Protein AF-0000000079469561 (afdb_homodimer)

pLDDT: mean 94.19, std 9.82, range [25.98, 98.94]

Solvent-accessible surface area (backbone atoms only — not comparable to full-atom values): 28165 Å² total; per-residue (Å²): 88,76,77,46,61,73,35,24,35,39,26,29,36,17,42,44,42,56,27,32,20,32,47,51,42,44,26,75,55,43,16,33,35,36,31,22,19,72,51,62,68,51,26,54,52,40,31,50,55,38,41,74,70,72,22,56,53,44,69,39,73,28,49,52,61,36,60,67,35,46,47,52,42,49,52,51,44,34,72,74,64,67,52,56,34,34,40,30,39,44,44,63,59,42,37,39,41,54,78,90,68,51,50,68,46,54,51,55,42,42,43,31,31,39,35,45,19,40,52,43,48,51,59,57,46,46,62,57,25,58,70,74,68,78,30,34,35,39,38,39,52,42,23,43,44,32,70,44,42,50,24,31,23,31,64,36,17,17,31,17,18,16,42,43,29,29,29,52,5,50,23,62,64,30,44,88,66,52,28,47,34,17,32,34,27,44,61,54,42,45,48,59,52,58,55,34,24,68,70,36,48,69,93,44,74,33,59,46,89,42,53,47,63,62,66,65,53,28,72,55,25,47,60,29,57,37,51,12,39,41,50,54,53,32,47,40,69,63,46,45,56,42,46,69,44,47,86,52,48,64,61,48,52,51,53,48,50,54,52,53,53,25,38,52,51,29,66,67,29,77,51,54,57,88,65,82,81,69,79,68,81,55,91,70,38,60,61,84,124,88,74,77,47,63,74,35,25,35,39,26,30,36,18,40,43,40,57,29,31,19,32,47,51,43,42,25,76,54,43,16,32,34,38,32,24,18,73,50,62,68,50,26,54,53,40,31,51,55,39,42,74,69,72,20,56,53,43,68,41,74,29,48,51,62,36,61,68,35,45,47,52,40,50,51,51,43,34,73,73,66,66,52,55,34,33,38,30,39,45,44,63,60,41,39,38,41,56,78,90,67,51,51,68,46,53,50,55,42,42,43,31,31,40,34,46,19,40,52,43,47,50,58,57,45,46,62,56,25,58,70,72,68,79,28,34,36,38,36,38,50,44,22,42,44,33,69,45,40,48,27,36,23,30,64,35,17,17,31,18,17,15,42,44,27,32,29,52,4,49,24,61,63,30,45,87,67,52,28,46,34,18,30,34,26,44,63,55,42,45,47,59,50,57,53,32,25,69,70,37,49,67,93,44,73,32,60,48,89,43,53,46,62,62,66,64,53,28,71,56,26,46,60,29,56,38,50,11,39,41,52,52,53,31,48,39,70,64,46,45,56,41,47,70,44,48,85,52,48,64,61,46,51,51,53,50,51,53,52,53,51,25,36,51,52,31,65,66,29,75,50,53,59,89,65,82,82,68,81,70,81,56,90,70,51,51,71,74,126

Secondary structure (DSSP, 8-state):
----TT-EEEEETTTSHHHHHHHHHHHHTT-EEEEEES-HHHHHHHHHHHHHTT--EEEEE--TTSHHHHHHHHHHHHHHHS---EEEE---------TTT--HHHHHHHIIIIIIHHHHHHHHHHHHHHHH-S-EEEEEE--GGGT---TT-HHHHHHHHHHHHHHHHHHHHHGGGTEEEEEEE--SBSSSGGGGGGG--GGGT------SS-HHHHHTSB-HHHHHHHHHHHHHHT-SEEES-GGGHHHHHHHHHHHHHHHHHHHT-GGGTT--------TT-----/----TT-EEEEETTTSHHHHHHHHHHHHTT-EEEEEES-HHHHHHHHHHHHHTT--EEEEE--TTSHHHHHHHHHHHHHHHS---EEEE---------TTT--HHHHHHHIIIIIIHHHHHHHHHHHHHHHH-S-EEEEEE--GGGT---TT-HHHHHHHHHHHHHHHHHHHHHGGGTEEEEEEE--SBSSSGGGGGGG--GGGTS-----SS-HHHHHTSB-HHHHHHHHHHHHHHT-SEEES-GGGHHHHHHHHHHHHHHHHHHHT-GGGTT--------TTTT---

Structure (mmCIF, N/CA/C/O backbone):
data_AF-0000000079469561-model_v1
#
loop_
_entity.id
_entity.type
_entity.pdbx_description
1 polymer 'D-xylose 1-dehydrogenase'
#
loop_
_atom_site.group_PDB
_atom_site.id
_atom_site.type_symbol
_atom_site.label_atom_id
_atom_site.label_alt_id
_atom_site.label_comp_id
_atom_site.label_asym_id
_atom_site.label_entity_id
_atom_site.label_seq_id
_atom_site.pdbx_PDB_ins_code
_atom_site.Cartn_x
_atom_site.Cartn_y
_atom_site.Cartn_z
_atom_site.occupancy
_atom_site.B_iso_or_equiv
_atom_site.auth_seq_id
_atom_site.auth_comp_id
_atom_site.auth_asym_id
_atom_site.auth_atom_id
_atom_site.pdbx_PDB_model_num
ATOM 1 N N . MET A 1 1 ? -5.199 -26.734 -2.17 1 84.12 1 MET A N 1
ATOM 2 C CA . MET A 1 1 ? -5.254 -27.719 -3.242 1 84.12 1 MET A CA 1
ATOM 3 C C . MET A 1 1 ? -4.188 -28.797 -3.045 1 84.12 1 MET A C 1
ATOM 5 O O . MET A 1 1 ? -3.004 -28.547 -3.283 1 84.12 1 MET A O 1
ATOM 9 N N . ARG A 1 2 ? -4.426 -29.906 -2.641 1 82.69 2 ARG A N 1
ATOM 10 C CA . ARG A 1 2 ? -3.477 -30.938 -2.232 1 82.69 2 ARG A CA 1
ATOM 11 C C . ARG A 1 2 ? -2.922 -31.688 -3.441 1 82.69 2 ARG A C 1
ATOM 13 O O . ARG A 1 2 ? -1.714 -31.922 -3.535 1 82.69 2 ARG A O 1
ATOM 20 N N . ASP A 1 3 ? -3.842 -31.906 -4.289 1 91.19 3 ASP A N 1
ATOM 21 C CA . ASP A 1 3 ? -3.396 -32.594 -5.5 1 91.19 3 ASP A CA 1
ATOM 22 C C . ASP A 1 3 ? -3.322 -31.625 -6.68 1 91.19 3 ASP A C 1
ATOM 24 O O . ASP A 1 3 ? -4.34 -31.062 -7.094 1 91.19 3 ASP A O 1
ATOM 28 N N . LEU A 1 4 ? -2.15 -31.5 -7.285 1 95.56 4 LEU A N 1
ATOM 29 C CA . LEU A 1 4 ? -1.9 -30.5 -8.328 1 95.56 4 LEU A CA 1
ATOM 30 C C . LEU A 1 4 ? -1.638 -31.172 -9.672 1 95.56 4 LEU A C 1
ATOM 32 O O . LEU A 1 4 ? -1.485 -30.5 -10.688 1 95.56 4 LEU A O 1
ATOM 36 N N . THR A 1 5 ? -1.601 -32.5 -9.609 1 96.56 5 THR A N 1
ATOM 37 C CA . THR A 1 5 ? -1.289 -33.219 -10.828 1 96.56 5 THR A CA 1
ATOM 38 C C . THR A 1 5 ? -2.311 -32.938 -11.922 1 96.56 5 THR A C 1
ATOM 40 O O . THR A 1 5 ? -3.518 -33.031 -11.695 1 96.56 5 THR A O 1
ATOM 43 N N . GLY A 1 6 ? -1.777 -32.531 -13.047 1 97.38 6 GLY A N 1
ATOM 44 C CA . GLY A 1 6 ? -2.623 -32.25 -14.195 1 97.38 6 GLY A CA 1
ATOM 45 C C . GLY A 1 6 ? -3.244 -30.859 -14.172 1 97.38 6 GLY A C 1
ATOM 46 O O . GLY A 1 6 ? -3.861 -30.438 -15.148 1 97.38 6 GLY A O 1
ATOM 47 N N . LYS A 1 7 ? -3.086 -30.156 -13.094 1 98.25 7 LYS A N 1
ATOM 48 C CA . LYS A 1 7 ? -3.604 -28.797 -12.992 1 98.25 7 LYS A CA 1
ATOM 49 C C . LYS A 1 7 ? -2.67 -27.797 -13.68 1 98.25 7 LYS A C 1
ATOM 51 O O . LYS A 1 7 ? -1.531 -28.141 -14.008 1 98.25 7 LYS A O 1
ATOM 56 N N . THR A 1 8 ? -3.156 -26.625 -13.961 1 98.81 8 THR A N 1
ATOM 57 C CA . THR A 1 8 ? -2.404 -25.656 -14.75 1 98.81 8 THR A CA 1
ATOM 58 C C . THR A 1 8 ? -2.064 -24.438 -13.906 1 98.81 8 THR A C 1
ATOM 60 O O . THR A 1 8 ? -2.934 -23.875 -13.234 1 98.81 8 THR A O 1
ATOM 63 N N . ALA A 1 9 ? -0.775 -24.047 -13.969 1 98.94 9 ALA A N 1
ATOM 64 C CA . ALA A 1 9 ? -0.3 -22.828 -13.336 1 98.94 9 ALA A CA 1
ATOM 65 C C . ALA A 1 9 ? 0.073 -21.766 -14.375 1 98.94 9 ALA A C 1
ATOM 67 O O . ALA A 1 9 ? 0.642 -22.094 -15.422 1 98.94 9 ALA A O 1
ATOM 68 N N . PHE A 1 10 ? -0.313 -20.547 -14.125 1 98.94 10 PHE A N 1
ATOM 69 C CA . PHE A 1 10 ? 0.128 -19.359 -14.852 1 98.94 10 PHE A CA 1
ATOM 70 C C . PHE A 1 10 ? 1.044 -18.5 -13.992 1 98.94 10 PHE A C 1
ATOM 72 O O . PHE A 1 10 ? 0.701 -18.172 -12.859 1 98.94 10 PHE A O 1
ATOM 79 N N . ILE A 1 11 ? 2.221 -18.141 -14.516 1 98.94 11 ILE A N 1
ATOM 80 C CA . ILE A 1 11 ? 3.209 -17.438 -13.711 1 98.94 11 ILE A CA 1
ATOM 81 C C . ILE A 1 11 ? 3.738 -16.234 -14.492 1 98.94 11 ILE A C 1
ATOM 83 O O . ILE A 1 11 ? 4.375 -16.391 -15.531 1 98.94 11 ILE A O 1
ATOM 87 N N . THR A 1 12 ? 3.518 -15.008 -14 1 98.88 12 THR A N 1
ATOM 88 C CA . THR A 1 12 ? 4.148 -13.828 -14.586 1 98.88 12 THR A CA 1
ATOM 89 C C . THR A 1 12 ? 5.578 -13.672 -14.078 1 98.88 12 THR A C 1
ATOM 91 O O . THR A 1 12 ? 5.895 -14.102 -12.961 1 98.88 12 THR A O 1
ATOM 94 N N . GLY A 1 13 ? 6.383 -12.945 -14.891 1 98.19 13 GLY A N 1
ATOM 95 C CA . GLY A 1 13 ? 7.797 -12.938 -14.547 1 98.19 13 GLY A CA 1
ATOM 96 C C . GLY A 1 13 ? 8.398 -14.328 -14.484 1 98.19 13 GLY A C 1
ATOM 97 O O . GLY A 1 13 ? 9.203 -14.625 -13.594 1 98.19 13 GLY A O 1
ATOM 98 N N . GLY A 1 14 ? 7.992 -15.148 -15.359 1 98.31 14 GLY A N 1
ATOM 99 C CA . GLY A 1 14 ? 8.266 -16.578 -15.227 1 98.31 14 GLY A CA 1
ATOM 100 C C . GLY A 1 14 ? 9.594 -16.984 -15.836 1 98.31 14 GLY A C 1
ATOM 101 O O . GLY A 1 14 ? 10.039 -18.109 -15.664 1 98.31 14 GLY A O 1
ATOM 102 N N . ALA A 1 15 ? 10.297 -16.062 -16.516 1 97.19 15 ALA A N 1
ATOM 103 C CA . ALA A 1 15 ? 11.461 -16.438 -17.312 1 97.19 15 ALA A CA 1
ATOM 104 C C . ALA A 1 15 ? 12.719 -16.516 -16.438 1 97.19 15 ALA A C 1
ATOM 106 O O . ALA A 1 15 ? 13.773 -16.969 -16.891 1 97.19 15 ALA A O 1
ATOM 107 N N . SER A 1 16 ? 12.648 -16.031 -15.188 1 94.38 16 SER A N 1
ATOM 108 C CA . SER A 1 16 ? 13.828 -16.031 -14.328 1 94.38 16 SER A CA 1
ATOM 109 C C . SER A 1 16 ? 13.43 -15.938 -12.852 1 94.38 16 SER A C 1
ATOM 111 O O . SER A 1 16 ? 12.242 -15.891 -12.531 1 94.38 16 SER A O 1
ATOM 113 N N . GLY A 1 17 ? 14.391 -16.078 -12.008 1 95.38 17 GLY A N 1
ATOM 114 C CA . GLY A 1 17 ? 14.227 -15.797 -10.594 1 95.38 17 GLY A CA 1
ATOM 115 C C . GLY A 1 17 ? 13.164 -16.641 -9.93 1 95.38 17 GLY A C 1
ATOM 116 O O . GLY A 1 17 ? 13.156 -17.875 -10.078 1 95.38 17 GLY A O 1
ATOM 117 N N . LEU A 1 18 ? 12.328 -15.992 -9.164 1 97.62 18 LEU A N 1
ATOM 118 C CA . LEU A 1 18 ? 11.305 -16.672 -8.375 1 97.62 18 LEU A CA 1
ATOM 119 C C . LEU A 1 18 ? 10.273 -17.328 -9.281 1 97.62 18 LEU A C 1
ATOM 121 O O . LEU A 1 18 ? 9.781 -18.422 -8.977 1 97.62 18 LEU A O 1
ATOM 125 N N . GLY A 1 19 ? 9.922 -16.656 -10.391 1 98.56 19 GLY A N 1
ATOM 126 C CA . GLY A 1 19 ? 8.945 -17.219 -11.305 1 98.56 19 GLY A CA 1
ATOM 127 C C . GLY A 1 19 ? 9.375 -18.547 -11.906 1 98.56 19 GLY A C 1
ATOM 128 O O . GLY A 1 19 ? 8.602 -19.516 -11.906 1 98.56 19 GLY A O 1
ATOM 129 N N . LEU A 1 20 ? 10.586 -18.562 -12.344 1 98.56 20 LEU A N 1
ATOM 130 C CA . LEU A 1 20 ? 11.102 -19.797 -12.93 1 98.56 20 LEU A CA 1
ATOM 131 C C . LEU A 1 20 ? 11.234 -20.875 -11.867 1 98.56 20 LEU A C 1
ATOM 133 O O . LEU A 1 20 ? 10.984 -22.062 -12.141 1 98.56 20 LEU A O 1
ATOM 137 N N . ALA A 1 21 ? 11.641 -20.5 -10.664 1 98.5 21 ALA A N 1
ATOM 138 C CA . ALA A 1 21 ? 11.75 -21.438 -9.555 1 98.5 21 ALA A CA 1
ATOM 139 C C . ALA A 1 21 ? 10.398 -22.062 -9.227 1 98.5 21 ALA A C 1
ATOM 141 O O . ALA A 1 21 ? 10.297 -23.266 -8.969 1 98.5 21 ALA A O 1
ATOM 142 N N . MET A 1 22 ? 9.352 -21.25 -9.219 1 98.81 22 MET A N 1
ATOM 143 C CA . MET A 1 22 ? 8 -21.766 -9.008 1 98.81 22 MET A CA 1
ATOM 144 C C . MET A 1 22 ? 7.598 -22.719 -10.133 1 98.81 22 MET A C 1
ATOM 146 O O . MET A 1 22 ? 7.008 -23.781 -9.875 1 98.81 22 MET A O 1
ATOM 150 N N . ALA A 1 23 ? 7.945 -22.359 -11.352 1 98.81 23 ALA A N 1
ATOM 151 C CA . ALA A 1 23 ? 7.625 -23.203 -12.5 1 98.81 23 ALA A CA 1
ATOM 152 C C . ALA A 1 23 ? 8.25 -24.578 -12.352 1 98.81 23 ALA A C 1
ATOM 154 O O . ALA A 1 23 ? 7.609 -25.594 -12.633 1 98.81 23 ALA A O 1
ATOM 155 N N . HIS A 1 24 ? 9.5 -24.578 -11.914 1 98.56 24 HIS A N 1
ATOM 156 C CA . HIS A 1 24 ? 10.188 -25.844 -11.68 1 98.56 24 HIS A CA 1
ATOM 157 C C . HIS A 1 24 ? 9.453 -26.688 -10.633 1 98.56 24 HIS A C 1
ATOM 159 O O . HIS A 1 24 ? 9.156 -27.859 -10.867 1 98.56 24 HIS A O 1
ATOM 165 N N . ALA A 1 25 ? 9.148 -26.109 -9.484 1 98.62 25 ALA A N 1
ATOM 166 C CA . ALA A 1 25 ? 8.5 -26.812 -8.383 1 98.62 25 ALA A CA 1
ATOM 167 C C . ALA A 1 25 ? 7.125 -27.328 -8.797 1 98.62 25 ALA A C 1
ATOM 169 O O . ALA A 1 25 ? 6.77 -28.469 -8.508 1 98.62 25 ALA A O 1
ATOM 170 N N . PHE A 1 26 ? 6.348 -26.469 -9.523 1 98.75 26 PHE A N 1
ATOM 171 C CA . PHE A 1 26 ? 5.004 -26.844 -9.961 1 98.75 26 PHE A CA 1
ATOM 172 C C . PHE A 1 26 ? 5.062 -27.953 -11.008 1 98.75 26 PHE A C 1
ATOM 174 O O . PHE A 1 26 ? 4.285 -28.906 -10.945 1 98.75 26 PHE A O 1
ATOM 181 N N . GLY A 1 27 ? 5.973 -27.812 -11.969 1 98.56 27 GLY A N 1
ATOM 182 C CA . GLY A 1 27 ? 6.145 -28.828 -12.992 1 98.56 27 GLY A CA 1
ATOM 183 C C . GLY A 1 27 ? 6.52 -30.188 -12.422 1 98.56 27 GLY A C 1
ATOM 184 O O . GLY A 1 27 ? 5.988 -31.219 -12.852 1 98.56 27 GLY A O 1
ATOM 185 N N . GLU A 1 28 ? 7.441 -30.172 -11.484 1 97.62 28 GLU A N 1
ATOM 186 C CA . GLU A 1 28 ? 7.871 -31.406 -10.836 1 97.62 28 GLU A CA 1
ATOM 187 C C . GLU A 1 28 ? 6.719 -32.062 -10.086 1 97.62 28 GLU A C 1
ATOM 189 O O . GLU A 1 28 ? 6.695 -33.281 -9.914 1 97.62 28 GLU A O 1
ATOM 194 N N . ALA A 1 29 ? 5.766 -31.281 -9.688 1 97.75 29 ALA A N 1
ATOM 195 C CA . ALA A 1 29 ? 4.582 -31.797 -8.992 1 97.75 29 ALA A CA 1
ATOM 196 C C . ALA A 1 29 ? 3.523 -32.25 -9.984 1 97.75 29 ALA A C 1
ATOM 198 O O . ALA A 1 29 ? 2.443 -32.719 -9.586 1 97.75 29 ALA A O 1
ATOM 199 N N . GLY A 1 30 ? 3.805 -32.125 -11.297 1 98.25 30 GLY A N 1
ATOM 200 C CA . GLY A 1 30 ? 2.938 -32.688 -12.312 1 98.25 30 GLY A CA 1
ATOM 201 C C . GLY A 1 30 ? 2.01 -31.688 -12.953 1 98.25 30 GLY A C 1
ATOM 202 O O . GLY A 1 30 ? 1.088 -32.062 -13.68 1 98.25 30 GLY A O 1
ATOM 203 N N . MET A 1 31 ? 2.199 -30.406 -12.711 1 98.69 31 MET A N 1
ATOM 204 C CA . MET A 1 31 ? 1.338 -29.375 -13.273 1 98.69 31 MET A CA 1
ATOM 205 C C . MET A 1 31 ? 1.774 -29.016 -14.695 1 98.69 31 MET A C 1
ATOM 207 O O . MET A 1 31 ? 2.943 -29.188 -15.047 1 98.69 31 MET A O 1
ATOM 211 N N . ASN A 1 32 ? 0.823 -28.5 -15.5 1 98.75 32 ASN A N 1
ATOM 212 C CA . ASN A 1 32 ? 1.155 -27.672 -16.656 1 98.75 32 ASN A CA 1
ATOM 213 C C . ASN A 1 32 ? 1.538 -26.25 -16.25 1 98.75 32 ASN A C 1
ATOM 215 O O . ASN A 1 32 ? 0.972 -25.703 -15.312 1 98.75 32 ASN A O 1
ATOM 219 N N . VAL A 1 33 ? 2.496 -25.75 -17.016 1 98.88 33 VAL A N 1
ATOM 220 C CA . VAL A 1 33 ? 2.967 -24.438 -16.578 1 98.88 33 VAL A CA 1
ATOM 221 C C . VAL A 1 33 ? 2.977 -23.469 -17.781 1 98.88 33 VAL A C 1
ATOM 223 O O . VAL A 1 33 ? 3.602 -23.766 -18.797 1 98.88 33 VAL A O 1
ATOM 226 N N . MET A 1 34 ? 2.289 -22.375 -17.734 1 98.94 34 MET A N 1
ATOM 227 C CA . MET A 1 34 ? 2.408 -21.25 -18.656 1 98.94 34 MET A CA 1
ATOM 228 C C . MET A 1 34 ? 3.279 -20.141 -18.062 1 98.94 34 MET A C 1
ATOM 230 O O . MET A 1 34 ? 2.959 -19.594 -17 1 98.94 34 MET A O 1
ATOM 234 N N . LEU A 1 35 ? 4.383 -19.859 -18.703 1 98.94 35 LEU A N 1
ATOM 235 C CA . LEU A 1 35 ? 5.254 -18.766 -18.297 1 98.94 35 LEU A CA 1
ATOM 236 C C . LEU A 1 35 ? 4.934 -17.484 -19.078 1 98.94 35 LEU A C 1
ATOM 238 O O . LEU A 1 35 ? 4.848 -17.516 -20.312 1 98.94 35 LEU A O 1
ATOM 242 N N . ALA A 1 36 ? 4.691 -16.422 -18.406 1 98.94 36 ALA A N 1
ATOM 243 C CA . ALA A 1 36 ? 4.527 -15.109 -19 1 98.94 36 ALA A CA 1
ATOM 244 C C . ALA A 1 36 ? 5.676 -14.18 -18.609 1 98.94 36 ALA A C 1
ATOM 246 O O . ALA A 1 36 ? 6.035 -14.086 -17.438 1 98.94 36 ALA A O 1
ATOM 247 N N . ASP A 1 37 ? 6.246 -13.516 -19.547 1 98.62 37 ASP A N 1
ATOM 248 C CA . ASP A 1 37 ? 7.363 -12.609 -19.297 1 98.62 37 ASP A CA 1
ATOM 249 C C . ASP A 1 37 ? 7.465 -11.547 -20.391 1 98.62 37 ASP A C 1
ATOM 251 O O . ASP A 1 37 ? 6.988 -11.742 -21.516 1 98.62 37 ASP A O 1
ATOM 255 N N . ILE A 1 38 ? 8.078 -10.477 -20.031 1 97.62 38 ILE A N 1
ATOM 256 C CA . ILE A 1 38 ? 8.203 -9.375 -20.984 1 97.62 38 ILE A CA 1
ATOM 257 C C . ILE A 1 38 ? 9.398 -9.617 -21.891 1 97.62 38 ILE A C 1
ATOM 259 O O . ILE A 1 38 ? 9.477 -9.055 -22.984 1 97.62 38 ILE A O 1
ATOM 263 N N . GLU A 1 39 ? 10.32 -10.453 -21.453 1 96.94 39 GLU A N 1
ATOM 264 C CA . GLU A 1 39 ? 11.531 -10.727 -22.234 1 96.94 39 GLU A CA 1
ATOM 265 C C . GLU A 1 39 ? 11.391 -12.008 -23.047 1 96.94 39 GLU A C 1
ATOM 267 O O . GLU A 1 39 ? 11.281 -13.094 -22.469 1 96.94 39 GLU A O 1
ATOM 272 N N . GLU A 1 40 ? 11.578 -11.898 -24.297 1 97.56 40 GLU A N 1
ATOM 273 C CA . GLU A 1 40 ? 11.32 -13.023 -25.188 1 97.56 40 GLU A CA 1
ATOM 274 C C . GLU A 1 40 ? 12.422 -14.078 -25.094 1 97.56 40 GLU A C 1
ATOM 276 O O . GLU A 1 40 ? 12.133 -15.258 -24.891 1 97.56 40 GLU A O 1
ATOM 281 N N . ALA A 1 41 ? 13.656 -13.695 -25.203 1 98 41 ALA A N 1
ATOM 282 C CA . ALA A 1 41 ? 14.75 -14.656 -25.266 1 98 41 ALA A CA 1
ATOM 283 C C . ALA A 1 41 ? 14.852 -15.461 -23.969 1 98 41 ALA A C 1
ATOM 285 O O . ALA A 1 41 ? 14.898 -16.688 -24 1 98 41 ALA A O 1
ATOM 286 N N . PRO A 1 42 ? 14.828 -14.797 -22.812 1 98 42 PRO A N 1
ATOM 287 C CA . PRO A 1 42 ? 14.812 -15.562 -21.562 1 98 42 PRO A CA 1
ATOM 288 C C . PRO A 1 42 ? 13.594 -16.469 -21.438 1 98 42 PRO A C 1
ATOM 290 O O . PRO A 1 42 ? 13.695 -17.578 -20.891 1 98 42 PRO A O 1
ATOM 293 N N . LEU A 1 43 ? 12.484 -16.047 -21.938 1 98.69 43 LEU A N 1
ATOM 294 C CA . LEU A 1 43 ? 11.25 -16.828 -21.875 1 98.69 43 LEU A CA 1
ATOM 295 C C . LEU A 1 43 ? 11.383 -18.125 -22.672 1 98.69 43 LEU A C 1
ATOM 297 O O . LEU A 1 43 ? 11.039 -19.203 -22.188 1 98.69 43 LEU A O 1
ATOM 301 N N . LEU A 1 44 ? 11.859 -18 -23.859 1 98.5 44 LEU A N 1
ATOM 302 C CA . LEU A 1 44 ? 12.055 -19.172 -24.703 1 98.5 44 LEU A CA 1
ATOM 303 C C . LEU A 1 44 ? 13.047 -20.141 -24.078 1 98.5 44 LEU A C 1
ATOM 305 O O . LEU A 1 44 ? 12.836 -21.359 -24.109 1 98.5 44 LEU A O 1
ATOM 309 N N . ALA A 1 45 ? 14.094 -19.594 -23.516 1 98.69 45 ALA A N 1
ATOM 310 C CA . ALA A 1 45 ? 15.094 -20.422 -22.859 1 98.69 45 ALA A CA 1
ATOM 311 C C . ALA A 1 45 ? 14.492 -21.156 -21.656 1 98.69 45 ALA A C 1
ATOM 313 O O . ALA A 1 45 ? 14.797 -22.328 -21.422 1 98.69 45 ALA A O 1
ATOM 314 N N . ALA A 1 46 ? 13.688 -20.484 -20.875 1 98.69 46 ALA A N 1
ATOM 315 C CA . ALA A 1 46 ? 13.047 -21.062 -19.703 1 98.69 46 ALA A CA 1
ATOM 316 C C . ALA A 1 46 ? 12.102 -22.203 -20.109 1 98.69 46 ALA A C 1
ATOM 318 O O . ALA A 1 46 ? 12.102 -23.266 -19.484 1 98.69 46 ALA A O 1
ATOM 319 N N . VAL A 1 47 ? 11.312 -22 -21.141 1 98.81 47 VAL A N 1
ATOM 320 C CA . VAL A 1 47 ? 10.383 -23.016 -21.609 1 98.81 47 VAL A CA 1
ATOM 321 C C . VAL A 1 47 ? 11.156 -24.266 -22.047 1 98.81 47 VAL A C 1
ATOM 323 O O . VAL A 1 47 ? 10.797 -25.391 -21.703 1 98.81 47 VAL A O 1
ATOM 326 N N . LYS A 1 48 ? 12.188 -24.031 -22.797 1 98.56 48 LYS A N 1
ATOM 327 C CA . LYS A 1 48 ? 13.008 -25.141 -23.266 1 98.56 48 LYS A CA 1
ATOM 328 C C . LYS A 1 48 ? 13.586 -25.938 -22.094 1 98.56 48 LYS A C 1
ATOM 330 O O . LYS A 1 48 ? 13.586 -27.172 -22.109 1 98.56 48 LYS A O 1
ATOM 335 N N . GLU A 1 49 ? 14.062 -25.203 -21.141 1 98.19 49 GLU A N 1
ATOM 336 C CA . GLU A 1 49 ? 14.625 -25.844 -19.953 1 98.19 49 GLU A CA 1
ATOM 337 C C . GLU A 1 49 ? 13.586 -26.719 -19.266 1 98.19 49 GLU A C 1
ATOM 339 O O . GLU A 1 49 ? 13.891 -27.844 -18.859 1 98.19 49 GLU A O 1
ATOM 344 N N . LEU A 1 50 ? 12.406 -26.25 -19.094 1 98.56 50 LEU A N 1
ATOM 345 C CA . LEU A 1 50 ? 11.336 -27 -18.438 1 98.56 50 LEU A CA 1
ATOM 346 C C . LEU A 1 50 ? 10.945 -28.219 -19.281 1 98.56 50 LEU A C 1
ATOM 348 O O . LEU A 1 50 ? 10.742 -29.312 -18.734 1 98.56 50 LEU A O 1
ATOM 352 N N . GLU A 1 51 ? 10.875 -28.047 -20.562 1 98.19 51 GLU A N 1
ATOM 353 C CA . GLU A 1 51 ? 10.523 -29.141 -21.453 1 98.19 51 GLU A CA 1
ATOM 354 C C . GLU A 1 51 ? 11.562 -30.266 -21.391 1 98.19 51 GLU A C 1
ATOM 356 O O . GLU A 1 51 ? 11.219 -31.438 -21.469 1 98.19 51 GLU A O 1
ATOM 361 N N . GLU A 1 52 ? 12.758 -29.844 -21.281 1 97.88 52 GLU A N 1
ATOM 362 C CA . GLU A 1 52 ? 13.836 -30.828 -21.172 1 97.88 52 GLU A CA 1
ATOM 363 C C . GLU A 1 52 ? 13.703 -31.656 -19.906 1 97.88 52 GLU A C 1
ATOM 365 O O . GLU A 1 52 ? 14.203 -32.781 -19.828 1 97.88 52 GLU A O 1
ATOM 370 N N . ARG A 1 53 ? 13.008 -31.188 -18.953 1 97 53 ARG A N 1
ATOM 371 C CA . ARG A 1 53 ? 12.75 -31.906 -17.703 1 97 53 ARG A CA 1
ATOM 372 C C . ARG A 1 53 ? 11.406 -32.625 -17.766 1 97 53 ARG A C 1
ATOM 374 O O . ARG A 1 53 ? 10.891 -33.062 -16.734 1 97 53 ARG A O 1
ATOM 381 N N . GLN A 1 54 ? 10.82 -32.625 -18.922 1 97.56 54 GLN A N 1
ATOM 382 C CA . GLN A 1 54 ? 9.57 -33.312 -19.219 1 97.56 54 GLN A CA 1
ATOM 383 C C . GLN A 1 54 ? 8.391 -32.656 -18.531 1 97.56 54 GLN A C 1
ATOM 385 O O . GLN A 1 54 ? 7.438 -33.312 -18.125 1 97.56 54 GLN A O 1
ATOM 390 N N . ILE A 1 55 ? 8.484 -31.406 -18.25 1 98.12 55 ILE A N 1
ATOM 391 C CA . ILE A 1 55 ? 7.379 -30.594 -17.75 1 98.12 55 ILE A CA 1
ATOM 392 C C . ILE A 1 55 ? 6.594 -30.016 -18.938 1 98.12 55 ILE A C 1
ATOM 394 O O . ILE A 1 55 ? 7.184 -29.547 -19.906 1 98.12 55 ILE A O 1
ATOM 398 N N . ARG A 1 56 ? 5.324 -30.141 -18.906 1 98.44 56 ARG A N 1
ATOM 399 C CA . ARG A 1 56 ? 4.477 -29.516 -19.906 1 98.44 56 ARG A CA 1
ATOM 400 C C . ARG A 1 56 ? 4.426 -28 -19.719 1 98.44 56 ARG A C 1
ATOM 402 O O . ARG A 1 56 ? 3.625 -27.5 -18.938 1 98.44 56 ARG A O 1
ATOM 409 N N . ALA A 1 57 ? 5.211 -27.312 -20.484 1 98.75 57 ALA A N 1
ATOM 410 C CA . ALA A 1 57 ? 5.367 -25.859 -20.312 1 98.75 57 ALA A CA 1
ATOM 411 C C . ALA A 1 57 ? 5.152 -25.125 -21.641 1 98.75 57 ALA A C 1
ATOM 413 O O . ALA A 1 57 ? 5.371 -25.688 -22.719 1 98.75 57 ALA A O 1
ATOM 414 N N . SER A 1 58 ? 4.668 -23.938 -21.609 1 98.88 58 SER A N 1
ATOM 415 C CA . SER A 1 58 ? 4.559 -23 -22.719 1 98.88 58 SER A CA 1
ATOM 416 C C . SER A 1 58 ? 4.848 -21.578 -22.266 1 98.88 58 SER A C 1
ATOM 418 O O . SER A 1 58 ? 4.957 -21.312 -21.062 1 98.88 58 SER A O 1
ATOM 420 N N . GLY A 1 59 ? 5.141 -20.719 -23.25 1 98.81 59 GLY A N 1
ATOM 421 C CA . GLY A 1 59 ? 5.461 -19.344 -22.953 1 98.81 59 GLY A CA 1
ATOM 422 C C . GLY A 1 59 ? 4.574 -18.344 -23.688 1 98.81 59 GLY A C 1
ATOM 423 O O . GLY A 1 59 ? 4.094 -18.641 -24.797 1 98.81 59 GLY A O 1
ATOM 424 N N . VAL A 1 60 ? 4.363 -17.203 -23.078 1 98.88 60 VAL A N 1
ATOM 425 C CA . VAL A 1 60 ? 3.633 -16.109 -23.719 1 98.88 60 VAL A CA 1
ATOM 426 C C . VAL A 1 60 ? 4.254 -14.766 -23.328 1 98.88 60 VAL A C 1
ATOM 428 O O . VAL A 1 60 ? 4.594 -14.547 -22.172 1 98.88 60 VAL A O 1
ATOM 431 N N . LEU A 1 61 ? 4.508 -13.938 -24.328 1 98.56 61 LEU A N 1
ATOM 432 C CA . LEU A 1 61 ? 4.984 -12.594 -24.047 1 98.56 61 LEU A CA 1
ATOM 433 C C . LEU A 1 61 ? 3.893 -11.758 -23.391 1 98.56 61 LEU A C 1
ATOM 435 O O . LEU A 1 61 ? 2.75 -11.734 -23.859 1 98.56 61 LEU A O 1
ATOM 439 N N . CYS A 1 62 ? 4.285 -11.102 -22.281 1 98.69 62 CYS A N 1
ATOM 440 C CA . CYS A 1 62 ? 3.271 -10.352 -21.547 1 98.69 62 CYS A CA 1
ATOM 441 C C . CYS A 1 62 ? 3.898 -9.211 -20.75 1 98.69 62 CYS A C 1
ATOM 443 O O . CYS A 1 62 ? 4.766 -9.445 -19.906 1 98.69 62 CYS A O 1
ATOM 445 N N . ASP A 1 63 ? 3.533 -8.008 -21.062 1 98.56 63 ASP A N 1
ATOM 446 C CA . ASP A 1 63 ? 3.76 -6.855 -20.203 1 98.56 63 ASP A CA 1
ATOM 447 C C . ASP A 1 63 ? 2.619 -6.684 -19.203 1 98.56 63 ASP A C 1
ATOM 449 O O . ASP A 1 63 ? 1.526 -6.246 -19.562 1 98.56 63 ASP A O 1
ATOM 453 N N . VAL A 1 64 ? 2.92 -6.957 -17.938 1 98.62 64 VAL A N 1
ATOM 454 C CA . VAL A 1 64 ? 1.845 -7.023 -16.938 1 98.62 64 VAL A CA 1
ATOM 455 C C . VAL A 1 64 ? 1.31 -5.621 -16.672 1 98.62 64 VAL A C 1
ATOM 457 O O . VAL A 1 64 ? 0.254 -5.461 -16.047 1 98.62 64 VAL A O 1
ATOM 460 N N . ALA A 1 65 ? 2.074 -4.559 -17.094 1 97.88 65 ALA A N 1
ATOM 461 C CA . ALA A 1 65 ? 1.622 -3.182 -16.922 1 97.88 65 ALA A CA 1
ATOM 462 C C . ALA A 1 65 ? 0.524 -2.836 -17.938 1 97.88 65 ALA A C 1
ATOM 464 O O . ALA A 1 65 ? -0.061 -1.752 -17.875 1 97.88 65 ALA A O 1
ATOM 465 N N . VAL A 1 66 ? 0.257 -3.707 -18.844 1 98 66 VAL A N 1
ATOM 466 C CA . VAL A 1 66 ? -0.737 -3.498 -19.891 1 98 66 VAL A CA 1
ATOM 467 C C . VAL A 1 66 ? -1.868 -4.512 -19.75 1 98 66 VAL A C 1
ATOM 469 O O . VAL A 1 66 ? -1.68 -5.703 -20 1 98 66 VAL A O 1
ATOM 472 N N . ARG A 1 67 ? -3.059 -4.062 -19.438 1 97.25 67 ARG A N 1
ATOM 473 C CA . ARG A 1 67 ? -4.199 -4.926 -19.141 1 97.25 67 ARG A CA 1
ATOM 474 C C . ARG A 1 67 ? -4.477 -5.883 -20.297 1 97.25 67 ARG A C 1
ATOM 476 O O . ARG A 1 67 ? -4.66 -7.082 -20.078 1 97.25 67 ARG A O 1
ATOM 483 N N . ASN A 1 68 ? -4.5 -5.328 -21.5 1 98.31 68 ASN A N 1
ATOM 484 C CA . ASN A 1 68 ? -4.809 -6.141 -22.672 1 98.31 68 ASN A CA 1
ATOM 485 C C . ASN A 1 68 ? -3.779 -7.25 -22.875 1 98.31 68 ASN A C 1
ATOM 487 O O . ASN A 1 68 ? -4.113 -8.328 -23.359 1 98.31 68 ASN A O 1
ATOM 491 N N . ALA A 1 69 ? -2.564 -7.008 -22.5 1 98.69 69 ALA A N 1
ATOM 492 C CA . ALA A 1 69 ? -1.527 -8.031 -22.594 1 98.69 69 ALA A CA 1
ATOM 493 C C . ALA A 1 69 ? -1.798 -9.188 -21.641 1 98.69 69 ALA A C 1
ATOM 495 O O . ALA A 1 69 ? -1.587 -10.352 -21.984 1 98.69 69 ALA A O 1
ATOM 496 N N . VAL A 1 70 ? -2.301 -8.883 -20.453 1 98.75 70 VAL A N 1
ATOM 497 C CA . VAL A 1 70 ? -2.623 -9.906 -19.469 1 98.75 70 VAL A CA 1
ATOM 498 C C . VAL A 1 70 ? -3.822 -10.727 -19.953 1 98.75 70 VAL A C 1
ATOM 500 O O . VAL A 1 70 ? -3.834 -11.953 -19.828 1 98.75 70 VAL A O 1
ATOM 503 N N . GLU A 1 71 ? -4.773 -10.047 -20.5 1 98.75 71 GLU A N 1
ATOM 504 C CA . GLU A 1 71 ? -5.938 -10.727 -21.047 1 98.75 71 GLU A CA 1
ATOM 505 C C . GLU A 1 71 ? -5.539 -11.672 -22.188 1 98.75 71 GLU A C 1
ATOM 507 O O . GLU A 1 71 ? -6.047 -12.797 -22.266 1 98.75 71 GLU A O 1
ATOM 512 N N . ALA A 1 72 ? -4.668 -11.211 -23.062 1 98.81 72 ALA A N 1
ATOM 513 C CA . ALA A 1 72 ? -4.184 -12.039 -24.156 1 98.81 72 ALA A CA 1
ATOM 514 C C . ALA A 1 72 ? -3.412 -13.25 -23.641 1 98.81 72 ALA A C 1
ATOM 516 O O . ALA A 1 72 ? -3.516 -14.344 -24.188 1 98.81 72 ALA A O 1
ATOM 517 N N . ALA A 1 73 ? -2.631 -13.047 -22.594 1 98.94 73 ALA A N 1
ATOM 518 C CA . ALA A 1 73 ? -1.889 -14.141 -21.984 1 98.94 73 ALA A CA 1
ATOM 519 C C . ALA A 1 73 ? -2.836 -15.18 -21.391 1 98.94 73 ALA A C 1
ATOM 521 O O . ALA A 1 73 ? -2.582 -16.391 -21.484 1 98.94 73 ALA A O 1
ATOM 522 N N . ALA A 1 74 ? -3.902 -14.719 -20.781 1 98.88 74 ALA A N 1
ATOM 523 C CA . ALA A 1 74 ? -4.914 -15.617 -20.234 1 98.88 74 ALA A CA 1
ATOM 524 C C . ALA A 1 74 ? -5.578 -16.438 -21.344 1 98.88 74 ALA A C 1
ATOM 526 O O . ALA A 1 74 ? -5.766 -17.656 -21.188 1 98.88 74 ALA A O 1
ATOM 527 N N . ALA A 1 75 ? -5.91 -15.75 -22.406 1 98.81 75 ALA A N 1
ATOM 528 C CA . ALA A 1 75 ? -6.523 -16.438 -23.547 1 98.81 75 ALA A CA 1
ATOM 529 C C . ALA A 1 75 ? -5.605 -17.531 -24.078 1 98.81 75 ALA A C 1
ATOM 531 O O . ALA A 1 75 ? -6.055 -18.641 -24.375 1 98.81 75 ALA A O 1
ATOM 532 N N . LYS A 1 76 ? -4.352 -17.203 -24.203 1 98.88 76 LYS A N 1
ATOM 533 C CA . LYS A 1 76 ? -3.375 -18.188 -24.688 1 98.88 76 LYS A CA 1
ATOM 534 C C . LYS A 1 76 ? -3.262 -19.375 -23.734 1 98.88 76 LYS A C 1
ATOM 536 O O . LYS A 1 76 ? -3.092 -20.516 -24.172 1 98.88 76 LYS A O 1
ATOM 541 N N . THR A 1 77 ? -3.301 -19.109 -22.453 1 98.88 77 THR A N 1
ATOM 542 C CA . THR A 1 77 ? -3.234 -20.156 -21.438 1 98.88 77 THR A CA 1
ATOM 543 C C . THR A 1 77 ? -4.402 -21.141 -21.594 1 98.88 77 THR A C 1
ATOM 545 O O . THR A 1 77 ? -4.211 -22.344 -21.562 1 98.88 77 THR A O 1
ATOM 548 N N . ILE A 1 78 ? -5.574 -20.609 -21.797 1 98.81 78 ILE A N 1
ATOM 549 C CA . ILE A 1 78 ? -6.77 -21.438 -21.953 1 98.81 78 ILE A CA 1
ATOM 550 C C . ILE A 1 78 ? -6.711 -22.203 -23.266 1 98.81 78 ILE A C 1
ATOM 552 O O . ILE A 1 78 ? -7.066 -23.391 -23.312 1 98.81 78 ILE A O 1
ATOM 556 N N . GLU A 1 79 ? -6.305 -21.516 -24.281 1 98.75 79 GLU A N 1
ATOM 557 C CA . GLU A 1 79 ? -6.156 -22.188 -25.562 1 98.75 79 GLU A CA 1
ATOM 558 C C . GLU A 1 79 ? -5.207 -23.375 -25.469 1 98.75 79 GLU A C 1
ATOM 560 O O . GLU A 1 79 ? -5.445 -24.422 -26.062 1 98.75 79 GLU A O 1
ATOM 565 N N . THR A 1 80 ? -4.172 -23.25 -24.719 1 98.81 80 THR A N 1
ATOM 566 C CA . THR A 1 80 ? -3.092 -24.234 -24.656 1 98.81 80 THR A CA 1
ATOM 567 C C . THR A 1 80 ? -3.441 -25.375 -23.703 1 98.81 80 THR A C 1
ATOM 569 O O . THR A 1 80 ? -3.189 -26.547 -24 1 98.81 80 THR A O 1
ATOM 572 N N . PHE A 1 81 ? -4.027 -25.031 -22.516 1 98.62 81 PHE A N 1
ATOM 573 C CA . PHE A 1 81 ? -4.121 -26.031 -21.469 1 98.62 81 PHE A CA 1
ATOM 574 C C . PHE A 1 81 ? -5.574 -26.281 -21.078 1 98.62 81 PHE A C 1
ATOM 576 O O . PHE A 1 81 ? -5.867 -27.188 -20.297 1 98.62 81 PHE A O 1
ATOM 583 N N . GLY A 1 82 ? -6.531 -25.406 -21.484 1 98.5 82 GLY A N 1
ATOM 584 C CA . GLY A 1 82 ? -7.957 -25.594 -21.25 1 98.5 82 GLY A CA 1
ATOM 585 C C . GLY A 1 82 ? -8.453 -24.922 -19.984 1 98.5 82 GLY A C 1
ATOM 586 O O . GLY A 1 82 ? -9.492 -24.25 -20.016 1 98.5 82 GLY A O 1
ATOM 587 N N . LYS A 1 83 ? -7.715 -25.109 -18.906 1 98.38 83 LYS A N 1
ATOM 588 C CA . LYS A 1 83 ? -8.062 -24.547 -17.609 1 98.38 83 LYS A CA 1
ATOM 589 C C . LYS A 1 83 ? -6.852 -23.906 -16.938 1 98.38 83 LYS A C 1
ATOM 591 O O . LYS A 1 83 ? -5.719 -24.094 -17.375 1 98.38 83 LYS A O 1
ATOM 596 N N . VAL A 1 84 ? -7.156 -23.109 -15.961 1 98.75 84 VAL A N 1
ATOM 597 C CA . VAL A 1 84 ? -6.113 -22.562 -15.086 1 98.75 84 VAL A CA 1
ATOM 598 C C . VAL A 1 84 ? -6.547 -22.688 -13.633 1 98.75 84 VAL A C 1
ATOM 600 O O . VAL A 1 84 ? -7.715 -22.453 -13.305 1 98.75 84 VAL A O 1
ATOM 603 N N . HIS A 1 85 ? -5.609 -23.109 -12.758 1 98.75 85 HIS A N 1
ATOM 604 C CA . HIS A 1 85 ? -5.949 -23.422 -11.375 1 98.75 85 HIS A CA 1
ATOM 605 C C . HIS A 1 85 ? -5.137 -22.578 -10.398 1 98.75 85 HIS A C 1
ATOM 607 O O . HIS A 1 85 ? -5.605 -22.266 -9.305 1 98.75 85 HIS A O 1
ATOM 613 N N . VAL A 1 86 ? -3.881 -22.297 -10.727 1 98.88 86 VAL A N 1
ATOM 614 C CA . VAL A 1 86 ? -2.977 -21.484 -9.906 1 98.88 86 VAL A CA 1
ATOM 615 C C . VAL A 1 86 ? -2.463 -20.297 -10.719 1 98.88 86 VAL A C 1
ATOM 617 O O . VAL A 1 86 ? -1.982 -20.469 -11.844 1 98.88 86 VAL A O 1
ATOM 620 N N . VAL A 1 87 ? -2.65 -19.141 -10.242 1 98.94 87 VAL A N 1
ATOM 621 C CA . VAL A 1 87 ? -2.146 -17.922 -10.891 1 98.94 87 VAL A CA 1
ATOM 622 C C . VAL A 1 87 ? -1.146 -17.234 -9.977 1 98.94 87 VAL A C 1
ATOM 624 O O . VAL A 1 87 ? -1.49 -16.828 -8.859 1 98.94 87 VAL A O 1
ATOM 627 N N . CYS A 1 88 ? 0.082 -17.188 -10.422 1 98.94 88 CYS A N 1
ATOM 628 C CA . CYS A 1 88 ? 1.121 -16.469 -9.688 1 98.94 88 CYS A CA 1
ATOM 629 C C . CYS A 1 88 ? 1.387 -15.102 -10.312 1 98.94 88 CYS A C 1
ATOM 631 O O . CYS A 1 88 ? 2.096 -15 -11.312 1 98.94 88 CYS A O 1
ATOM 633 N N . ASN A 1 89 ? 0.807 -14.102 -9.727 1 98.94 89 ASN A N 1
ATOM 634 C CA . ASN A 1 89 ? 1.202 -12.734 -10.062 1 98.94 89 ASN A CA 1
ATOM 635 C C . ASN A 1 89 ? 2.539 -12.367 -9.43 1 98.94 89 ASN A C 1
ATOM 637 O O . ASN A 1 89 ? 2.576 -11.828 -8.32 1 98.94 89 ASN A O 1
ATOM 641 N N . ASN A 1 90 ? 3.607 -12.609 -10.18 1 98.75 90 ASN A N 1
ATOM 642 C CA . ASN A 1 90 ? 4.949 -12.602 -9.602 1 98.75 90 ASN A CA 1
ATOM 643 C C . ASN A 1 90 ? 5.812 -11.5 -10.203 1 98.75 90 ASN A C 1
ATOM 645 O O . ASN A 1 90 ? 6.758 -11.031 -9.57 1 98.75 90 ASN A O 1
ATOM 649 N N . ALA A 1 91 ? 5.508 -11.078 -11.469 1 98.25 91 ALA A N 1
ATOM 650 C CA . ALA A 1 91 ? 6.305 -10.031 -12.094 1 98.25 91 ALA A CA 1
ATOM 651 C C . ALA A 1 91 ? 6.41 -8.805 -11.188 1 98.25 91 ALA A C 1
ATOM 653 O O . ALA A 1 91 ? 5.426 -8.406 -10.562 1 98.25 91 ALA A O 1
ATOM 654 N N . GLY A 1 92 ? 7.574 -8.289 -11.023 1 96.44 92 GLY A N 1
ATOM 655 C CA . GLY A 1 92 ? 7.809 -7.125 -10.18 1 96.44 92 GLY A CA 1
ATOM 656 C C . GLY A 1 92 ? 9.117 -6.418 -10.492 1 96.44 92 GLY A C 1
ATOM 657 O O . GLY A 1 92 ? 10.008 -6.996 -11.117 1 96.44 92 GLY A O 1
ATOM 658 N N . VAL A 1 93 ? 9.18 -5.195 -10.078 1 95.62 93 VAL A N 1
ATOM 659 C CA . VAL A 1 93 ? 10.359 -4.375 -10.305 1 95.62 93 VAL A CA 1
ATOM 660 C C . VAL A 1 93 ? 10.719 -3.615 -9.023 1 95.62 93 VAL A C 1
ATOM 662 O O . VAL A 1 93 ? 9.898 -3.518 -8.109 1 95.62 93 VAL A O 1
ATOM 665 N N . GLY A 1 94 ? 11.977 -3.188 -8.984 1 93.38 94 GLY A N 1
ATOM 666 C CA . GLY A 1 94 ? 12.453 -2.402 -7.859 1 93.38 94 GLY A CA 1
ATOM 667 C C . GLY A 1 94 ? 12.734 -0.957 -8.219 1 93.38 94 GLY A C 1
ATOM 668 O O . GLY A 1 94 ? 13.258 -0.671 -9.297 1 93.38 94 GLY A O 1
ATOM 669 N N . ALA A 1 95 ? 12.32 -0.095 -7.371 1 90.81 95 ALA A N 1
ATOM 670 C CA . ALA A 1 95 ? 12.656 1.325 -7.445 1 90.81 95 ALA A CA 1
ATOM 671 C C . ALA A 1 95 ? 12.648 1.965 -6.059 1 90.81 95 ALA A C 1
ATOM 673 O O . ALA A 1 95 ? 11.828 1.605 -5.211 1 90.81 95 ALA A O 1
ATOM 674 N N . GLY A 1 96 ? 13.539 2.863 -5.824 1 90.88 96 GLY A N 1
ATOM 675 C CA . GLY A 1 96 ? 13.641 3.58 -4.562 1 90.88 96 GLY A CA 1
ATOM 676 C C . GLY A 1 96 ? 14.703 4.668 -4.578 1 90.88 96 GLY A C 1
ATOM 677 O O . GLY A 1 96 ? 15.102 5.141 -5.645 1 90.88 96 GLY A O 1
ATOM 678 N N . GLY A 1 97 ? 15.039 5.109 -3.301 1 89.31 97 GLY A N 1
ATOM 679 C CA . GLY A 1 97 ? 16.016 6.172 -3.131 1 89.31 97 GLY A CA 1
ATOM 680 C C . GLY A 1 97 ? 15.539 7.289 -2.227 1 89.31 97 GLY A C 1
ATOM 681 O O . GLY A 1 97 ? 14.422 7.238 -1.71 1 89.31 97 GLY A O 1
ATOM 682 N N . PRO A 1 98 ? 16.406 8.242 -2.066 1 91.19 98 PRO A N 1
ATOM 683 C CA . PRO A 1 98 ? 15.992 9.414 -1.296 1 91.19 98 PRO A CA 1
ATOM 684 C C . PRO A 1 98 ? 14.758 10.094 -1.878 1 91.19 98 PRO A C 1
ATOM 686 O O . PRO A 1 98 ? 14.602 10.164 -3.1 1 91.19 98 PRO A O 1
ATOM 689 N N . ILE A 1 99 ? 13.93 10.594 -0.959 1 91.44 99 ILE A N 1
ATOM 690 C CA . ILE A 1 99 ? 12.633 11.156 -1.336 1 91.44 99 ILE A CA 1
ATOM 691 C C . ILE A 1 99 ? 12.828 12.203 -2.434 1 91.44 99 ILE A C 1
ATOM 693 O O . ILE A 1 99 ? 12.016 12.289 -3.359 1 91.44 99 ILE A O 1
ATOM 697 N N . ASP A 1 100 ? 13.859 12.93 -2.426 1 88.19 100 ASP A N 1
ATOM 698 C CA . ASP A 1 100 ? 14.047 14.055 -3.336 1 88.19 100 ASP A CA 1
ATOM 699 C C . ASP A 1 100 ? 14.742 13.609 -4.621 1 88.19 100 ASP A C 1
ATOM 701 O O . ASP A 1 100 ? 14.969 14.414 -5.523 1 88.19 100 ASP A O 1
ATOM 705 N N . GLN A 1 101 ? 14.977 12.289 -4.766 1 88.62 101 GLN A N 1
ATOM 706 C CA . GLN A 1 101 ? 15.672 11.797 -5.945 1 88.62 101 GLN A CA 1
ATOM 707 C C . GLN A 1 101 ? 14.836 10.766 -6.695 1 88.62 101 GLN A C 1
ATOM 709 O O . GLN A 1 101 ? 15.211 10.32 -7.777 1 88.62 101 GLN A O 1
ATOM 714 N N . VAL A 1 102 ? 13.781 10.398 -6.129 1 90.81 102 VAL A N 1
ATOM 715 C CA . VAL A 1 102 ? 12.883 9.477 -6.824 1 90.81 102 VAL A CA 1
ATOM 716 C C . VAL A 1 102 ? 12.18 10.203 -7.965 1 90.81 102 VAL A C 1
ATOM 718 O O . VAL A 1 102 ? 11.547 11.242 -7.75 1 90.81 102 VAL A O 1
ATOM 721 N N . ARG A 1 103 ? 12.32 9.781 -9.117 1 89.31 103 ARG A N 1
ATOM 722 C CA . ARG A 1 103 ? 11.688 10.414 -10.273 1 89.31 103 ARG A CA 1
ATOM 723 C C . ARG A 1 103 ? 10.219 10.031 -10.359 1 89.31 103 ARG A C 1
ATOM 725 O O . ARG A 1 103 ? 9.836 8.914 -10.008 1 89.31 103 ARG A O 1
ATOM 732 N N . HIS A 1 104 ? 9.422 10.875 -10.898 1 90.38 104 HIS A N 1
ATOM 733 C CA . HIS A 1 104 ? 8 10.617 -11.062 1 90.38 104 HIS A CA 1
ATOM 734 C C . HIS A 1 104 ? 7.762 9.398 -11.953 1 90.38 104 HIS A C 1
ATOM 736 O O . HIS A 1 104 ? 6.863 8.594 -11.68 1 90.38 104 HIS A O 1
ATOM 742 N N . ALA A 1 105 ? 8.539 9.305 -12.953 1 92.5 105 ALA A N 1
ATOM 743 C CA . ALA A 1 105 ? 8.422 8.18 -13.875 1 92.5 105 ALA A CA 1
ATOM 744 C C . ALA A 1 105 ? 8.672 6.855 -13.156 1 92.5 105 ALA A C 1
ATOM 746 O O . ALA A 1 105 ? 8.148 5.816 -13.562 1 92.5 105 ALA A O 1
ATOM 747 N N . ASP A 1 106 ? 9.484 6.891 -12.086 1 94 106 ASP A N 1
ATOM 748 C CA . ASP A 1 106 ? 9.727 5.695 -11.281 1 94 106 ASP A CA 1
ATOM 749 C C . ASP A 1 106 ? 8.453 5.246 -10.57 1 94 106 ASP A C 1
ATOM 751 O O . ASP A 1 106 ? 8.141 4.055 -10.531 1 94 106 ASP A O 1
ATOM 755 N N . TRP A 1 107 ? 7.711 6.223 -10.062 1 96.12 107 TRP A N 1
ATOM 756 C CA . TRP A 1 107 ? 6.438 5.926 -9.406 1 96.12 107 TRP A CA 1
ATOM 757 C C . TRP A 1 107 ? 5.449 5.316 -10.391 1 96.12 107 TRP A C 1
ATOM 759 O O . TRP A 1 107 ? 4.832 4.285 -10.109 1 96.12 107 TRP A O 1
ATOM 769 N N . ASP A 1 108 ? 5.348 5.977 -11.539 1 96.25 108 ASP A N 1
ATOM 770 C CA . ASP A 1 108 ? 4.422 5.48 -12.555 1 96.25 108 ASP A CA 1
ATOM 771 C C . ASP A 1 108 ? 4.742 4.035 -12.93 1 96.25 108 ASP A C 1
ATOM 773 O O . ASP A 1 108 ? 3.844 3.197 -13.023 1 96.25 108 ASP A O 1
ATOM 777 N N . TRP A 1 109 ? 6.004 3.785 -13.125 1 96.5 109 TRP A N 1
ATOM 778 C CA . TRP A 1 109 ? 6.488 2.486 -13.578 1 96.5 109 TRP A CA 1
ATOM 779 C C . TRP A 1 109 ? 6.199 1.408 -12.539 1 96.5 109 TRP A C 1
ATOM 781 O O . TRP A 1 109 ? 5.594 0.381 -12.852 1 96.5 109 TRP A O 1
ATOM 791 N N . ILE A 1 110 ? 6.562 1.664 -11.328 1 97.25 110 ILE A N 1
ATOM 792 C CA . ILE A 1 110 ? 6.508 0.622 -10.305 1 97.25 110 ILE A CA 1
ATOM 793 C C . ILE A 1 110 ? 5.055 0.368 -9.906 1 97.25 110 ILE A C 1
ATOM 795 O O . ILE A 1 110 ? 4.676 -0.766 -9.609 1 97.25 110 ILE A O 1
ATOM 799 N N . LEU A 1 111 ? 4.207 1.398 -9.906 1 98.19 111 LEU A N 1
ATOM 800 C CA . LEU A 1 111 ? 2.785 1.209 -9.641 1 98.19 111 LEU A CA 1
ATOM 801 C C . LEU A 1 111 ? 2.135 0.37 -10.742 1 98.19 111 LEU A C 1
ATOM 803 O O . LEU A 1 111 ? 1.335 -0.522 -10.453 1 98.19 111 LEU A O 1
ATOM 807 N N . ALA A 1 112 ? 2.502 0.648 -11.953 1 98.06 112 ALA A N 1
ATOM 808 C CA . ALA A 1 112 ? 1.932 -0.073 -13.086 1 98.06 112 ALA A CA 1
ATOM 809 C C . ALA A 1 112 ? 2.293 -1.555 -13.031 1 98.06 112 ALA A C 1
ATOM 811 O O . ALA A 1 112 ? 1.444 -2.416 -13.266 1 98.06 112 ALA A O 1
ATOM 812 N N . VAL A 1 113 ? 3.492 -1.837 -12.664 1 98.25 113 VAL A N 1
ATOM 813 C CA . VAL A 1 113 ? 3.982 -3.209 -12.742 1 98.25 113 VAL A CA 1
ATOM 814 C C . VAL A 1 113 ? 3.639 -3.951 -11.445 1 98.25 113 VAL A C 1
ATOM 816 O O . VAL A 1 113 ? 2.936 -4.965 -11.477 1 98.25 113 VAL A O 1
ATOM 819 N N . ASN A 1 114 ? 4.078 -3.412 -10.305 1 98.62 114 ASN A N 1
ATOM 820 C CA . ASN A 1 114 ? 4.008 -4.141 -9.039 1 98.62 114 ASN A CA 1
ATOM 821 C C . ASN A 1 114 ? 2.578 -4.199 -8.508 1 98.62 114 ASN A C 1
ATOM 823 O O . ASN A 1 114 ? 2.207 -5.156 -7.824 1 98.62 114 ASN A O 1
ATOM 827 N N . LEU A 1 115 ? 1.831 -3.127 -8.766 1 98.69 115 LEU A N 1
ATOM 828 C CA . LEU A 1 115 ? 0.499 -3.057 -8.172 1 98.69 115 LEU A CA 1
ATOM 829 C C . LEU A 1 115 ? -0.572 -3.398 -9.203 1 98.69 115 LEU A C 1
ATOM 831 O O . LEU A 1 115 ? -1.29 -4.391 -9.055 1 98.69 115 LEU A O 1
ATOM 835 N N . MET A 1 116 ? -0.619 -2.643 -10.266 1 98.44 116 MET A N 1
ATOM 836 C CA . MET A 1 116 ? -1.686 -2.842 -11.242 1 98.44 116 MET A CA 1
ATOM 837 C C . MET A 1 116 ? -1.525 -4.18 -11.961 1 98.44 116 MET A C 1
ATOM 839 O O . MET A 1 116 ? -2.516 -4.82 -12.312 1 98.44 116 MET A O 1
ATOM 843 N N . GLY A 1 117 ? -0.282 -4.633 -12.141 1 98.69 117 GLY A N 1
ATOM 844 C CA . GLY A 1 117 ? -0.074 -5.961 -12.695 1 98.69 117 GLY A CA 1
ATOM 845 C C . GLY A 1 117 ? -0.788 -7.055 -11.922 1 98.69 117 GLY A C 1
ATOM 846 O O . GLY A 1 117 ? -1.342 -7.98 -12.516 1 98.69 117 GLY A O 1
ATOM 847 N N . VAL A 1 118 ? -0.771 -6.961 -10.602 1 98.81 118 VAL A N 1
ATOM 848 C CA . VAL A 1 118 ? -1.452 -7.926 -9.742 1 98.81 118 VAL A CA 1
ATOM 849 C C . VAL A 1 118 ? -2.963 -7.785 -9.906 1 98.81 118 VAL A C 1
ATOM 851 O O . VAL A 1 118 ? -3.68 -8.781 -10.008 1 98.81 118 VAL A O 1
ATOM 854 N N . VAL A 1 119 ? -3.469 -6.52 -9.945 1 98.56 119 VAL A N 1
ATOM 855 C CA . VAL A 1 119 ? -4.891 -6.254 -10.125 1 98.56 119 VAL A CA 1
ATOM 856 C C . VAL A 1 119 ? -5.371 -6.855 -11.438 1 98.56 119 VAL A C 1
ATOM 858 O O . VAL A 1 119 ? -6.391 -7.551 -11.477 1 98.56 119 VAL A O 1
ATOM 861 N N . TYR A 1 120 ? -4.629 -6.629 -12.523 1 98.5 120 TYR A N 1
ATOM 862 C CA . TYR A 1 120 ? -4.996 -7.156 -13.828 1 98.5 120 TYR A CA 1
ATOM 863 C C . TYR A 1 120 ? -5.02 -8.68 -13.82 1 98.5 120 TYR A C 1
ATOM 865 O O . TYR A 1 120 ? -5.922 -9.297 -14.391 1 98.5 120 TYR A O 1
ATOM 873 N N . GLY A 1 121 ? -4.016 -9.25 -13.164 1 98.69 121 GLY A N 1
ATOM 874 C CA . GLY A 1 121 ? -3.988 -10.703 -13.055 1 98.69 121 GLY A CA 1
ATOM 875 C C . GLY A 1 121 ? -5.199 -11.266 -12.336 1 98.69 121 GLY A C 1
ATOM 876 O O . GLY A 1 121 ? -5.82 -12.219 -12.812 1 98.69 121 GLY A O 1
ATOM 877 N N . MET A 1 122 ? -5.539 -10.695 -11.211 1 98.56 122 MET A N 1
ATOM 878 C CA . MET A 1 122 ? -6.688 -11.141 -10.43 1 98.56 122 MET A CA 1
ATOM 879 C C . MET A 1 122 ? -7.973 -11.023 -11.242 1 98.56 122 MET A C 1
ATOM 881 O O . MET A 1 122 ? -8.742 -11.977 -11.352 1 98.56 122 MET A O 1
ATOM 885 N N . GLU A 1 123 ? -8.195 -9.867 -11.828 1 97.44 123 GLU A N 1
ATOM 886 C CA . GLU A 1 123 ? -9.445 -9.57 -12.531 1 97.44 123 GLU A CA 1
ATOM 887 C C . GLU A 1 123 ? -9.602 -10.438 -13.773 1 97.44 123 GLU A C 1
ATOM 889 O O . GLU A 1 123 ? -10.711 -10.844 -14.125 1 97.44 123 GLU A O 1
ATOM 894 N N . THR A 1 124 ? -8.516 -10.68 -14.438 1 98.25 124 THR A N 1
ATOM 895 C CA . THR A 1 124 ? -8.547 -11.414 -15.703 1 98.25 124 THR A CA 1
ATOM 896 C C . THR A 1 124 ? -8.758 -12.906 -15.461 1 98.25 124 THR A C 1
ATOM 898 O O . THR A 1 124 ? -9.539 -13.547 -16.156 1 98.25 124 THR A O 1
ATOM 901 N N . PHE A 1 125 ? -8.133 -13.469 -14.453 1 98.75 125 PHE A N 1
ATOM 902 C CA . PHE A 1 125 ? -8.094 -14.922 -14.312 1 98.75 125 PHE A CA 1
ATOM 903 C C . PHE A 1 125 ? -9.203 -15.406 -13.391 1 98.75 125 PHE A C 1
ATOM 905 O O . PHE A 1 125 ? -9.578 -16.578 -13.414 1 98.75 125 PHE A O 1
ATOM 912 N N . LEU A 1 126 ? -9.758 -14.523 -12.531 1 98.38 126 LEU A N 1
ATOM 913 C CA . LEU A 1 126 ? -10.773 -14.938 -11.57 1 98.38 126 LEU A CA 1
ATOM 914 C C . LEU A 1 126 ? -11.977 -15.539 -12.289 1 98.38 126 LEU A C 1
ATOM 916 O O . LEU A 1 126 ? -12.43 -16.625 -11.938 1 98.38 126 LEU A O 1
ATOM 920 N N . PRO A 1 127 ? -12.5 -14.836 -13.359 1 97.88 127 PRO A N 1
ATOM 921 C CA . PRO A 1 127 ? -13.648 -15.438 -14.039 1 97.88 127 PRO A CA 1
ATOM 922 C C . PRO A 1 127 ? -13.32 -16.781 -14.672 1 97.88 127 PRO A C 1
ATOM 924 O O . PRO A 1 127 ? -14.188 -17.656 -14.75 1 97.88 127 PRO A O 1
ATOM 927 N N . LEU A 1 128 ? -12.109 -17 -15.078 1 98.5 128 LEU A N 1
ATOM 928 C CA . LEU A 1 128 ? -11.688 -18.266 -15.68 1 98.5 128 LEU A CA 1
ATOM 929 C C . LEU A 1 128 ? -11.648 -19.375 -14.641 1 98.5 128 LEU A C 1
ATOM 931 O O . LEU A 1 128 ? -12.078 -20.5 -14.914 1 98.5 128 LEU A O 1
ATOM 935 N N . ILE A 1 129 ? -11.164 -19.109 -13.438 1 98.25 129 ILE A N 1
ATOM 936 C CA . ILE A 1 129 ? -11.133 -20.062 -12.344 1 98.25 129 ILE A CA 1
ATOM 937 C C . ILE A 1 129 ? -12.555 -20.391 -11.891 1 98.25 129 ILE A C 1
ATOM 939 O O . ILE A 1 129 ? -12.891 -21.547 -11.664 1 98.25 129 ILE A O 1
ATOM 943 N N . ARG A 1 130 ? -13.398 -19.375 -11.828 1 97.38 130 ARG A N 1
ATOM 944 C CA . ARG A 1 130 ? -14.789 -19.578 -11.453 1 97.38 130 ARG A CA 1
ATOM 945 C C . ARG A 1 130 ? -15.516 -20.469 -12.445 1 97.38 130 ARG A C 1
ATOM 947 O O . ARG A 1 130 ? -16.344 -21.297 -12.062 1 97.38 130 ARG A O 1
ATOM 954 N N . SER A 1 131 ? -15.156 -20.344 -13.68 1 97.19 131 SER A N 1
ATOM 955 C CA . SER A 1 131 ? -15.93 -20.953 -14.758 1 97.19 131 SER A CA 1
ATOM 956 C C . SER A 1 131 ? -15.82 -22.484 -14.711 1 97.19 131 SER A C 1
ATOM 958 O O . SER A 1 131 ? -16.766 -23.188 -15.094 1 97.19 131 SER A O 1
ATOM 960 N N . HIS A 1 132 ? -14.68 -23.062 -14.242 1 96.19 132 HIS A N 1
ATOM 961 C CA . HIS A 1 132 ? -14.562 -24.516 -14.242 1 96.19 132 HIS A CA 1
ATOM 962 C C . HIS A 1 132 ? -14.992 -25.109 -12.906 1 96.19 132 HIS A C 1
ATOM 964 O O . HIS A 1 132 ? -15.156 -26.328 -12.789 1 96.19 132 HIS A O 1
ATOM 970 N N . GLY A 1 133 ? -15.148 -24.312 -11.836 1 94.94 133 GLY A N 1
ATOM 971 C CA . GLY A 1 133 ? -15.836 -24.703 -10.617 1 94.94 133 GLY A CA 1
ATOM 972 C C . GLY A 1 133 ? -15.008 -25.609 -9.727 1 94.94 133 GLY A C 1
ATOM 973 O O . GLY A 1 133 ? -15.523 -26.188 -8.773 1 94.94 133 GLY A O 1
ATOM 974 N N . GLU A 1 134 ? -13.688 -25.734 -9.984 1 95.5 134 GLU A N 1
ATOM 975 C CA . GLU A 1 134 ? -12.836 -26.641 -9.227 1 95.5 134 GLU A CA 1
ATOM 976 C C . GLU A 1 134 ? -12.086 -25.891 -8.125 1 95.5 134 GLU A C 1
ATOM 978 O O . GLU A 1 134 ? -11.289 -26.484 -7.395 1 95.5 134 GLU A O 1
ATOM 983 N N . GLY A 1 135 ? -12.359 -24.641 -7.992 1 95.44 135 GLY A N 1
ATOM 984 C CA . GLY A 1 135 ? -11.562 -23.812 -7.102 1 95.44 135 GLY A CA 1
ATOM 985 C C . GLY A 1 135 ? -10.227 -23.406 -7.699 1 95.44 135 GLY A C 1
ATOM 986 O O . GLY A 1 135 ? -9.961 -23.672 -8.875 1 95.44 135 GLY A O 1
ATOM 987 N N . GLY A 1 136 ? -9.445 -22.719 -6.949 1 97.69 136 GLY A N 1
ATOM 988 C CA . GLY A 1 136 ? -8.148 -22.266 -7.422 1 97.69 136 GLY A CA 1
ATOM 989 C C . GLY A 1 136 ? -7.383 -21.469 -6.387 1 97.69 136 GLY A C 1
ATOM 990 O O . GLY A 1 136 ? -7.816 -21.359 -5.238 1 97.69 136 GLY A O 1
ATOM 991 N N . THR A 1 137 ? -6.172 -21.094 -6.77 1 98.31 137 THR A N 1
ATOM 992 C CA . THR A 1 137 ? -5.312 -20.328 -5.871 1 98.31 137 THR A CA 1
ATOM 993 C C . THR A 1 137 ? -4.602 -19.219 -6.625 1 98.31 137 THR A C 1
ATOM 995 O O . THR A 1 137 ? -4.113 -19.422 -7.738 1 98.31 137 THR A O 1
ATOM 998 N N . PHE A 1 138 ? -4.668 -18.078 -6.051 1 98.81 138 PHE A N 1
ATOM 999 C CA . PHE A 1 138 ? -3.783 -16.984 -6.465 1 98.81 138 PHE A CA 1
ATOM 1000 C C . PHE A 1 138 ? -2.609 -16.844 -5.504 1 98.81 138 PHE A C 1
ATOM 1002 O O . PHE A 1 138 ? -2.777 -16.969 -4.289 1 98.81 138 PHE A O 1
ATOM 1009 N N . VAL A 1 139 ? -1.427 -16.688 -6.039 1 98.94 139 VAL A N 1
ATOM 1010 C CA . VAL A 1 139 ? -0.246 -16.297 -5.277 1 98.94 139 VAL A CA 1
ATOM 1011 C C . VAL A 1 139 ? 0.259 -14.938 -5.762 1 98.94 139 VAL A C 1
ATOM 1013 O O . VAL A 1 139 ? 0.841 -14.836 -6.844 1 98.94 139 VAL A O 1
ATOM 1016 N N . ASN A 1 140 ? 0.023 -13.898 -4.992 1 98.94 140 ASN A N 1
ATOM 1017 C CA . ASN A 1 140 ? 0.52 -12.562 -5.293 1 98.94 140 ASN A CA 1
ATOM 1018 C C . ASN A 1 140 ? 1.854 -12.289 -4.605 1 98.94 140 ASN A C 1
ATOM 1020 O O . ASN A 1 140 ? 1.962 -12.406 -3.383 1 98.94 140 ASN A O 1
ATOM 1024 N N . THR A 1 141 ? 2.875 -11.969 -5.426 1 98.81 141 THR A N 1
ATOM 1025 C CA . THR A 1 141 ? 4.207 -11.781 -4.863 1 98.81 141 THR A CA 1
ATOM 1026 C C . THR A 1 141 ? 4.379 -10.352 -4.348 1 98.81 141 THR A C 1
ATOM 1028 O O . THR A 1 141 ? 4.34 -9.398 -5.125 1 98.81 141 THR A O 1
ATOM 1031 N N . ALA A 1 142 ? 4.484 -10.266 -3.088 1 98.62 142 ALA A N 1
ATOM 1032 C CA . ALA A 1 142 ? 4.895 -9.023 -2.432 1 98.62 142 ALA A CA 1
ATOM 1033 C C . ALA A 1 142 ? 6.375 -9.062 -2.066 1 98.62 142 ALA A C 1
ATOM 1035 O O . ALA A 1 142 ? 7.234 -9.211 -2.938 1 98.62 142 ALA A O 1
ATOM 1036 N N . SER A 1 143 ? 6.715 -8.875 -0.856 1 97.19 143 SER A N 1
ATOM 1037 C CA . SER A 1 143 ? 8.055 -8.836 -0.282 1 97.19 143 SER A CA 1
ATOM 1038 C C . SER A 1 143 ? 8.008 -8.641 1.229 1 97.19 143 SER A C 1
ATOM 1040 O O . SER A 1 143 ? 6.961 -8.289 1.781 1 97.19 143 SER A O 1
ATOM 1042 N N . MET A 1 144 ? 9.086 -8.977 1.927 1 96.94 144 MET A N 1
ATOM 1043 C CA . MET A 1 144 ? 9.203 -8.508 3.307 1 96.94 144 MET A CA 1
ATOM 1044 C C . MET A 1 144 ? 9.125 -6.984 3.375 1 96.94 144 MET A C 1
ATOM 1046 O O . MET A 1 144 ? 8.789 -6.426 4.418 1 96.94 144 MET A O 1
ATOM 1050 N N . ALA A 1 145 ? 9.398 -6.316 2.236 1 96.44 145 ALA A N 1
ATOM 1051 C CA . ALA A 1 145 ? 9.172 -4.879 2.123 1 96.44 145 ALA A CA 1
ATOM 1052 C C . ALA A 1 145 ? 7.676 -4.562 2.104 1 96.44 145 ALA A C 1
ATOM 1054 O O . ALA A 1 145 ? 7.281 -3.396 2.023 1 96.44 145 ALA A O 1
ATOM 1055 N N . GLY A 1 146 ? 6.824 -5.52 2.172 1 98.19 146 GLY A N 1
ATOM 1056 C CA . GLY A 1 146 ? 5.395 -5.383 2.381 1 98.19 146 GLY A CA 1
ATOM 1057 C C . GLY A 1 146 ? 4.98 -5.574 3.828 1 98.19 146 GLY A C 1
ATOM 1058 O O . GLY A 1 146 ? 3.803 -5.438 4.168 1 98.19 146 GLY A O 1
ATOM 1059 N N . MET A 1 147 ? 5.969 -5.875 4.684 1 97.5 147 MET A N 1
ATOM 1060 C CA . MET A 1 147 ? 5.754 -6.094 6.113 1 97.5 147 MET A CA 1
ATOM 1061 C C . MET A 1 147 ? 6.473 -5.035 6.941 1 97.5 147 MET A C 1
ATOM 1063 O O . MET A 1 147 ? 6.051 -4.723 8.055 1 97.5 147 MET A O 1
ATOM 1067 N N . ILE A 1 148 ? 7.582 -4.566 6.426 1 96.06 148 ILE A N 1
ATOM 1068 C CA . ILE A 1 148 ? 8.398 -3.525 7.039 1 96.06 148 ILE A CA 1
ATOM 1069 C C . ILE A 1 148 ? 8.828 -2.514 5.977 1 96.06 148 ILE A C 1
ATOM 1071 O O . ILE A 1 148 ? 8.867 -2.83 4.785 1 96.06 148 ILE A O 1
ATOM 1075 N N . SER A 1 149 ? 9.141 -1.325 6.406 1 94.88 149 SER A N 1
ATOM 1076 C CA . SER A 1 149 ? 9.453 -0.258 5.461 1 94.88 149 SER A CA 1
ATOM 1077 C C . SER A 1 149 ? 10.82 0.359 5.758 1 94.88 149 SER A C 1
ATOM 1079 O O . SER A 1 149 ? 10.906 1.434 6.352 1 94.88 149 SER A O 1
ATOM 1081 N N . PRO A 1 150 ? 11.859 -0.241 5.238 1 92.19 150 PRO A N 1
ATOM 1082 C CA . PRO A 1 150 ? 13.172 0.393 5.391 1 92.19 150 PRO A CA 1
ATOM 1083 C C . PRO A 1 150 ? 13.266 1.735 4.668 1 92.19 150 PRO A C 1
ATOM 1085 O O . PRO A 1 150 ? 12.727 1.891 3.572 1 92.19 150 PRO A O 1
ATOM 1088 N N . PRO A 1 151 ? 14.055 2.664 5.25 1 93.44 151 PRO A N 1
ATOM 1089 C CA . PRO A 1 151 ? 14.219 3.959 4.586 1 93.44 151 PRO A CA 1
ATOM 1090 C C . PRO A 1 151 ? 14.883 3.84 3.213 1 93.44 151 PRO A C 1
ATOM 1092 O O . PRO A 1 151 ? 15.836 3.076 3.047 1 93.44 151 PRO A O 1
ATOM 1095 N N . GLY A 1 152 ? 14.328 4.539 2.275 1 91.75 152 GLY A N 1
ATOM 1096 C CA . GLY A 1 152 ? 14.922 4.594 0.948 1 91.75 152 GLY A CA 1
ATOM 1097 C C . GLY A 1 152 ? 14.281 3.629 -0.031 1 91.75 152 GLY A C 1
ATOM 1098 O O . GLY A 1 152 ? 14.68 3.559 -1.194 1 91.75 152 GLY A O 1
ATOM 1099 N N . MET A 1 153 ? 13.195 2.928 0.417 1 93.94 153 MET A N 1
ATOM 1100 C CA . MET A 1 153 ? 12.531 1.94 -0.429 1 93.94 153 MET A CA 1
ATOM 1101 C C . MET A 1 153 ? 11.055 2.283 -0.61 1 93.94 153 MET A C 1
ATOM 1103 O O . MET A 1 153 ? 10.242 1.413 -0.937 1 93.94 153 MET A O 1
ATOM 1107 N N . GLU A 1 154 ? 10.758 3.525 -0.434 1 95.75 154 GLU A N 1
ATOM 1108 C CA . GLU A 1 154 ? 9.367 3.916 -0.241 1 95.75 154 GLU A CA 1
ATOM 1109 C C . GLU A 1 154 ? 8.523 3.566 -1.462 1 95.75 154 GLU A C 1
ATOM 1111 O O . GLU A 1 154 ? 7.426 3.018 -1.329 1 95.75 154 GLU A O 1
ATOM 1116 N N . PRO A 1 155 ? 9 3.861 -2.748 1 96.06 155 PRO A N 1
ATOM 1117 C CA . PRO A 1 155 ? 8.172 3.439 -3.877 1 96.06 155 PRO A CA 1
ATOM 1118 C C . PRO A 1 155 ? 7.941 1.93 -3.908 1 96.06 155 PRO A C 1
ATOM 1120 O O . PRO A 1 155 ? 6.816 1.478 -4.141 1 96.06 155 PRO A O 1
ATOM 1123 N N . TYR A 1 156 ? 8.977 1.182 -3.676 1 97 156 TYR A N 1
ATOM 1124 C CA . TYR A 1 156 ? 8.891 -0.274 -3.666 1 97 156 TYR A CA 1
ATOM 1125 C C . TYR A 1 156 ? 8.016 -0.761 -2.514 1 97 156 TYR A C 1
ATOM 1127 O O . TYR A 1 156 ? 7.059 -1.504 -2.723 1 97 156 TYR A O 1
ATOM 1135 N N . SER A 1 157 ? 8.289 -0.279 -1.273 1 97.69 157 SER A N 1
ATOM 1136 C CA . SER A 1 157 ? 7.527 -0.688 -0.099 1 97.69 157 SER A CA 1
ATOM 1137 C C . SER A 1 157 ? 6.055 -0.318 -0.24 1 97.69 157 SER A C 1
ATOM 1139 O O . SER A 1 157 ? 5.176 -1.08 0.17 1 97.69 157 SER A O 1
ATOM 1141 N N . ALA A 1 158 ? 5.789 0.835 -0.809 1 98.5 158 ALA A N 1
ATOM 1142 C CA . ALA A 1 158 ? 4.406 1.252 -1.023 1 98.5 158 ALA A CA 1
ATOM 1143 C C . ALA A 1 158 ? 3.637 0.207 -1.828 1 98.5 158 ALA A C 1
ATOM 1145 O O . ALA A 1 158 ? 2.539 -0.2 -1.44 1 98.5 158 ALA A O 1
ATOM 1146 N N . THR A 1 159 ? 4.191 -0.246 -2.902 1 98.62 159 THR A N 1
ATOM 1147 C CA . THR A 1 159 ? 3.508 -1.201 -3.768 1 98.62 159 THR A CA 1
ATOM 1148 C C . THR A 1 159 ? 3.379 -2.557 -3.08 1 98.62 159 THR A C 1
ATOM 1150 O O . THR A 1 159 ? 2.348 -3.223 -3.197 1 98.62 159 THR A O 1
ATOM 1153 N N . LYS A 1 160 ? 4.414 -2.961 -2.379 1 98.81 160 LYS A N 1
ATOM 1154 C CA . LYS A 1 160 ? 4.383 -4.293 -1.783 1 98.81 160 LYS A CA 1
ATOM 1155 C C . LYS A 1 160 ? 3.449 -4.336 -0.578 1 98.81 160 LYS A C 1
ATOM 1157 O O . LYS A 1 160 ? 2.795 -5.352 -0.329 1 98.81 160 LYS A O 1
ATOM 1162 N N . PHE A 1 161 ? 3.348 -3.213 0.182 1 98.88 161 PHE A N 1
ATOM 1163 C CA . PHE A 1 161 ? 2.309 -3.113 1.198 1 98.88 161 PHE A CA 1
ATOM 1164 C C . PHE A 1 161 ? 0.924 -3.184 0.565 1 98.88 161 PHE A C 1
ATOM 1166 O O . PHE A 1 161 ? 0.021 -3.826 1.104 1 98.88 161 PHE A O 1
ATOM 1173 N N . ALA A 1 162 ? 0.767 -2.527 -0.508 1 98.88 162 ALA A N 1
ATOM 1174 C CA . ALA A 1 162 ? -0.514 -2.547 -1.21 1 98.88 162 ALA A CA 1
ATOM 1175 C C . ALA A 1 162 ? -0.882 -3.963 -1.643 1 98.88 162 ALA A C 1
ATOM 1177 O O . ALA A 1 162 ? -2.033 -4.383 -1.504 1 98.88 162 ALA A O 1
ATOM 1178 N N . VAL A 1 163 ? 0.063 -4.699 -2.158 1 98.88 163 VAL A N 1
ATOM 1179 C CA . VAL A 1 163 ? -0.176 -6.066 -2.605 1 98.88 163 VAL A CA 1
ATOM 1180 C C . VAL A 1 163 ? -0.589 -6.934 -1.418 1 98.88 163 VAL A C 1
ATOM 1182 O O . VAL A 1 163 ? -1.489 -7.77 -1.534 1 98.88 163 VAL A O 1
ATOM 1185 N N . VAL A 1 164 ? 0.068 -6.766 -0.281 1 98.88 164 VAL A N 1
ATOM 1186 C CA . VAL A 1 164 ? -0.307 -7.496 0.923 1 98.88 164 VAL A CA 1
ATOM 1187 C C . VAL A 1 164 ? -1.758 -7.188 1.285 1 98.88 164 VAL A C 1
ATOM 1189 O O . VAL A 1 164 ? -2.561 -8.102 1.496 1 98.88 164 VAL A O 1
ATOM 1192 N N . ALA A 1 165 ? -2.09 -5.914 1.293 1 98.5 165 ALA A N 1
ATOM 1193 C CA . ALA A 1 165 ? -3.428 -5.477 1.685 1 98.5 165 ALA A CA 1
ATOM 1194 C C . ALA A 1 165 ? -4.488 -6.059 0.753 1 98.5 165 ALA A C 1
ATOM 1196 O O . ALA A 1 165 ? -5.5 -6.598 1.211 1 98.5 165 ALA A O 1
ATOM 1197 N N . MET A 1 166 ? -4.234 -5.965 -0.498 1 98.12 166 MET A N 1
ATOM 1198 C CA . MET A 1 166 ? -5.199 -6.457 -1.476 1 98.12 166 MET A CA 1
ATOM 1199 C C . MET A 1 166 ? -5.375 -7.969 -1.351 1 98.12 166 MET A C 1
ATOM 1201 O O . MET A 1 166 ? -6.496 -8.477 -1.432 1 98.12 166 MET A O 1
ATOM 1205 N N . SER A 1 167 ? -4.293 -8.625 -1.175 1 98.62 167 SER A N 1
ATOM 1206 C CA . SER A 1 167 ? -4.348 -10.086 -1.064 1 98.62 167 SER A CA 1
ATOM 1207 C C . SER A 1 167 ? -5.152 -10.516 0.156 1 98.62 167 SER A C 1
ATOM 1209 O O . SER A 1 167 ? -5.953 -11.445 0.078 1 98.62 167 SER A O 1
ATOM 1211 N N . GLU A 1 168 ? -4.934 -9.836 1.262 1 98 168 GLU A N 1
ATOM 1212 C CA . GLU A 1 168 ? -5.695 -10.133 2.471 1 98 168 GLU A CA 1
ATOM 1213 C C . GLU A 1 168 ? -7.191 -9.922 2.248 1 98 168 GLU A C 1
ATOM 1215 O O . GLU A 1 168 ? -8.008 -10.766 2.619 1 98 168 GLU A O 1
ATOM 1220 N N . GLY A 1 169 ? -7.535 -8.773 1.669 1 96.62 169 GLY A N 1
ATOM 1221 C CA . GLY A 1 169 ? -8.938 -8.484 1.392 1 96.62 169 GLY A CA 1
ATOM 1222 C C . GLY A 1 169 ? -9.57 -9.484 0.438 1 96.62 169 GLY A C 1
ATOM 1223 O O . GLY A 1 169 ? -10.664 -9.984 0.697 1 96.62 169 GLY A O 1
ATOM 1224 N N . TRP A 1 170 ? -8.883 -9.773 -0.649 1 97.62 170 TRP A N 1
ATOM 1225 C CA . TRP A 1 170 ? -9.406 -10.695 -1.652 1 97.62 170 TRP A CA 1
ATOM 1226 C C . TRP A 1 170 ? -9.531 -12.102 -1.082 1 97.62 170 TRP A C 1
ATOM 1228 O O . TRP A 1 170 ? -10.445 -12.852 -1.453 1 97.62 170 TRP A O 1
ATOM 1238 N N . ALA A 1 171 ? -8.594 -12.523 -0.19 1 97.56 171 ALA A N 1
ATOM 1239 C CA . ALA A 1 171 ? -8.703 -13.828 0.464 1 97.56 171 ALA A CA 1
ATOM 1240 C C . ALA A 1 171 ? -10.031 -13.969 1.201 1 97.56 171 ALA A C 1
ATOM 1242 O O . ALA A 1 171 ? -10.68 -15.008 1.125 1 97.56 171 ALA A O 1
ATOM 1243 N N . GLY A 1 172 ? -10.367 -12.891 1.937 1 94.75 172 GLY A N 1
ATOM 1244 C CA . GLY A 1 172 ? -11.648 -12.914 2.627 1 94.75 172 GLY A CA 1
ATOM 1245 C C . GLY A 1 172 ? -12.836 -12.969 1.682 1 94.75 172 GLY A C 1
ATOM 1246 O O . GLY A 1 172 ? -13.797 -13.703 1.923 1 94.75 172 GLY A O 1
ATOM 1247 N N . GLN A 1 173 ? -12.789 -12.305 0.612 1 93.94 173 GLN A N 1
ATOM 1248 C CA . GLN A 1 173 ? -13.875 -12.211 -0.357 1 93.94 173 GLN A CA 1
ATOM 1249 C C . GLN A 1 173 ? -14.102 -13.547 -1.059 1 93.94 173 GLN A C 1
ATOM 1251 O O . GLN A 1 173 ? -15.242 -13.914 -1.342 1 93.94 173 GLN A O 1
ATOM 1256 N N . LEU A 1 174 ? -13.031 -14.242 -1.311 1 96.25 174 LEU A N 1
ATOM 1257 C CA . LEU A 1 174 ? -13.133 -15.359 -2.244 1 96.25 174 LEU A CA 1
ATOM 1258 C C . LEU A 1 174 ? -13.156 -16.688 -1.5 1 96.25 174 LEU A C 1
ATOM 1260 O O . LEU A 1 174 ? -13.438 -17.734 -2.094 1 96.25 174 LEU A O 1
ATOM 1264 N N . ALA A 1 175 ? -12.945 -16.656 -0.205 1 94.38 175 ALA A N 1
ATOM 1265 C CA . ALA A 1 175 ? -12.883 -17.859 0.612 1 94.38 175 ALA A CA 1
ATOM 1266 C C . ALA A 1 175 ? -14.141 -18.703 0.449 1 94.38 175 ALA A C 1
ATOM 1268 O O . ALA A 1 175 ? -14.062 -19.922 0.279 1 94.38 175 ALA A O 1
ATOM 1269 N N . PRO A 1 176 ? -15.289 -18.078 0.414 1 93.69 176 PRO A N 1
ATOM 1270 C CA . PRO A 1 176 ? -16.5 -18.875 0.297 1 93.69 176 PRO A CA 1
ATOM 1271 C C . PRO A 1 176 ? -16.609 -19.609 -1.04 1 93.69 176 PRO A C 1
ATOM 1273 O O . PRO A 1 176 ? -17.391 -20.547 -1.178 1 93.69 176 PRO A O 1
ATOM 1276 N N . GLU A 1 177 ? -15.805 -19.25 -2.016 1 94.88 177 GLU A N 1
ATOM 1277 C CA . GLU A 1 177 ? -15.859 -19.828 -3.35 1 94.88 177 GLU A CA 1
ATOM 1278 C C . GLU A 1 177 ? -14.828 -20.938 -3.51 1 94.88 177 GLU A C 1
ATOM 1280 O O . GLU A 1 177 ? -14.68 -21.516 -4.594 1 94.88 177 GLU A O 1
ATOM 1285 N N . GLY A 1 178 ? -14.07 -21.188 -2.428 1 95.38 178 GLY A N 1
ATOM 1286 C CA . GLY A 1 178 ? -13.023 -22.172 -2.539 1 95.38 178 GLY A CA 1
ATOM 1287 C C . GLY A 1 178 ? -11.812 -21.688 -3.316 1 95.38 178 GLY A C 1
ATOM 1288 O O . GLY A 1 178 ? -11.078 -22.484 -3.9 1 95.38 178 GLY A O 1
ATOM 1289 N N . ILE A 1 179 ? -11.695 -20.453 -3.463 1 97.38 179 ILE A N 1
ATOM 1290 C CA . ILE A 1 179 ? -10.555 -19.828 -4.117 1 97.38 179 ILE A CA 1
ATOM 1291 C C . ILE A 1 179 ? -9.648 -19.188 -3.072 1 97.38 179 ILE A C 1
ATOM 1293 O O . ILE A 1 179 ? -10.07 -18.281 -2.344 1 97.38 179 ILE A O 1
ATOM 1297 N N . ASN A 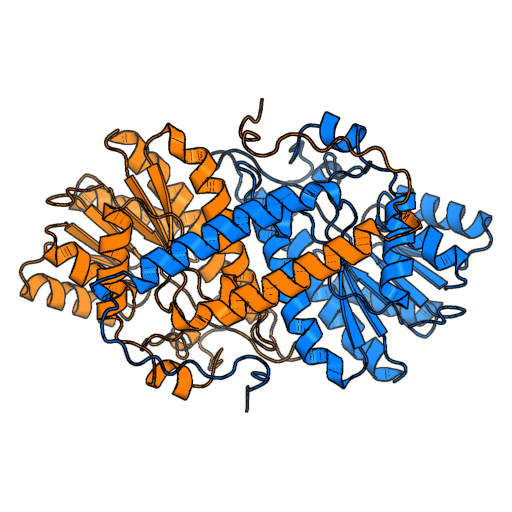1 180 ? -8.422 -19.703 -2.975 1 97.88 180 ASN A N 1
ATOM 1298 C CA . ASN A 1 180 ? -7.453 -19.172 -2.012 1 97.88 180 ASN A CA 1
ATOM 1299 C C . ASN A 1 180 ? -6.617 -18.047 -2.609 1 97.88 180 ASN A C 1
ATOM 1301 O O . ASN A 1 180 ? -6.207 -18.125 -3.771 1 97.88 180 ASN A O 1
ATOM 1305 N N . VAL A 1 181 ? -6.438 -17 -1.844 1 98.56 181 VAL A N 1
ATOM 1306 C CA . VAL A 1 181 ? -5.52 -15.93 -2.219 1 98.56 181 VAL A CA 1
ATOM 1307 C C . VAL A 1 181 ? -4.387 -15.844 -1.198 1 98.56 181 VAL A C 1
ATOM 1309 O O . VAL A 1 181 ? -4.617 -15.523 -0.029 1 98.56 181 VAL A O 1
ATOM 1312 N N . SER A 1 182 ? -3.184 -16.141 -1.691 1 98.69 182 SER A N 1
ATOM 1313 C CA . SER A 1 182 ? -1.983 -16.078 -0.863 1 98.69 182 SER A CA 1
ATOM 1314 C C . SER A 1 182 ? -1.104 -14.898 -1.246 1 98.69 182 SER A C 1
ATOM 1316 O O . SER A 1 182 ? -1.181 -14.398 -2.371 1 98.69 182 SER A O 1
ATOM 1318 N N . VAL A 1 183 ? -0.363 -14.453 -0.293 1 98.88 183 VAL A N 1
ATOM 1319 C CA . VAL A 1 183 ? 0.64 -13.43 -0.557 1 98.88 183 VAL A CA 1
ATOM 1320 C C . VAL A 1 183 ? 2.025 -13.953 -0.185 1 98.88 183 VAL A C 1
ATOM 1322 O O . VAL A 1 183 ? 2.242 -14.414 0.939 1 98.88 183 VAL A O 1
ATOM 1325 N N . LEU A 1 184 ? 2.918 -14.016 -1.179 1 98.88 184 LEU A N 1
ATOM 1326 C CA . LEU A 1 184 ? 4.309 -14.422 -1 1 98.88 184 LEU A CA 1
ATOM 1327 C C . LEU A 1 184 ? 5.172 -13.234 -0.597 1 98.88 184 LEU A C 1
ATOM 1329 O O . LEU A 1 184 ? 5.211 -12.227 -1.301 1 98.88 184 LEU A O 1
ATOM 1333 N N . CYS A 1 185 ? 5.832 -13.312 0.519 1 98.62 185 CYS A N 1
ATOM 1334 C CA . CYS A 1 185 ? 6.668 -12.227 1.021 1 98.62 185 CYS A CA 1
ATOM 1335 C C . CYS A 1 185 ? 8.102 -12.695 1.231 1 98.62 185 CYS A C 1
ATOM 1337 O O . CYS A 1 185 ? 8.531 -12.898 2.367 1 98.62 185 CYS A O 1
ATOM 1339 N N . PRO A 1 186 ? 8.859 -12.734 0.158 1 97.19 186 PRO A N 1
ATOM 1340 C CA . PRO A 1 186 ? 10.266 -13.133 0.292 1 97.19 186 PRO A CA 1
ATOM 1341 C C . PRO A 1 186 ? 11.141 -12.031 0.884 1 97.19 186 PRO A C 1
ATOM 1343 O O . PRO A 1 186 ? 10.812 -10.852 0.768 1 97.19 186 PRO A O 1
ATOM 1346 N N . GLY A 1 187 ? 12.211 -12.43 1.58 1 94.81 187 GLY A N 1
ATOM 1347 C CA . GLY A 1 187 ? 13.297 -11.523 1.901 1 94.81 187 GLY A CA 1
ATOM 1348 C C . GLY A 1 187 ? 14.305 -11.383 0.779 1 94.81 187 GLY A C 1
ATOM 1349 O O . GLY A 1 187 ? 13.938 -11.094 -0.363 1 94.81 187 GLY A O 1
ATOM 1350 N N . PHE A 1 188 ? 15.531 -11.586 1.078 1 91.88 188 PHE A N 1
ATOM 1351 C CA . PHE A 1 188 ? 16.594 -11.5 0.078 1 91.88 188 PHE A CA 1
ATOM 1352 C C . PHE A 1 188 ? 16.766 -12.828 -0.642 1 91.88 188 PHE A C 1
ATOM 1354 O O . PHE A 1 188 ? 17.156 -13.828 -0.027 1 91.88 188 PHE A O 1
ATOM 1361 N N . VAL A 1 189 ? 16.469 -12.852 -1.889 1 92.25 189 VAL A N 1
ATOM 1362 C CA . VAL A 1 189 ? 16.594 -14.031 -2.74 1 92.25 189 VAL A CA 1
ATOM 1363 C C . VAL A 1 189 ? 17.516 -13.727 -3.922 1 92.25 189 VAL A C 1
ATOM 1365 O O . VAL A 1 189 ? 17.516 -12.602 -4.441 1 92.25 189 VAL A O 1
ATOM 1368 N N . LYS A 1 190 ? 18.297 -14.68 -4.32 1 91.12 190 LYS A N 1
ATOM 1369 C CA . LYS A 1 190 ? 19.172 -14.516 -5.469 1 91.12 190 LYS A CA 1
ATOM 1370 C C . LYS A 1 190 ? 18.375 -14.414 -6.766 1 91.12 190 LYS A C 1
ATOM 1372 O O . LYS A 1 190 ? 18.125 -15.422 -7.426 1 91.12 190 LYS A O 1
ATOM 1377 N N . THR A 1 191 ? 17.984 -13.219 -7.117 1 90.44 191 THR A N 1
ATOM 1378 C CA . THR A 1 191 ? 17.234 -12.906 -8.328 1 90.44 191 THR A CA 1
ATOM 1379 C C . THR A 1 191 ? 17.812 -11.664 -9.008 1 90.44 191 THR A C 1
ATOM 1381 O O . THR A 1 191 ? 18.797 -11.094 -8.531 1 90.44 191 THR A O 1
ATOM 1384 N N . LYS A 1 192 ? 17.219 -11.312 -10.039 1 86.56 192 LYS A N 1
ATOM 1385 C CA . LYS A 1 192 ? 17.672 -10.148 -10.781 1 86.56 192 LYS A CA 1
ATOM 1386 C C . LYS A 1 192 ? 16.828 -8.922 -10.461 1 86.56 192 LYS A C 1
ATOM 1388 O O . LYS A 1 192 ? 16.672 -8.031 -11.305 1 86.56 192 LYS A O 1
ATOM 1393 N N . ILE A 1 193 ? 16.266 -8.852 -9.289 1 88.62 193 ILE A N 1
ATOM 1394 C CA . ILE A 1 193 ? 15.352 -7.773 -8.914 1 88.62 193 ILE A CA 1
ATOM 1395 C C . ILE A 1 193 ? 16.078 -6.434 -9 1 88.62 193 ILE A C 1
ATOM 1397 O O . ILE A 1 193 ? 15.492 -5.43 -9.414 1 88.62 193 ILE A O 1
ATOM 1401 N N . ASN A 1 194 ? 17.391 -6.344 -8.703 1 90.25 194 ASN A N 1
ATOM 1402 C CA . ASN A 1 194 ? 18.156 -5.102 -8.758 1 90.25 194 ASN A CA 1
ATOM 1403 C C . ASN A 1 194 ? 18.5 -4.715 -10.188 1 90.25 194 ASN A C 1
ATOM 1405 O O . ASN A 1 194 ? 18.953 -3.594 -10.445 1 90.25 194 ASN A O 1
ATOM 1409 N N . GLN A 1 195 ? 18.234 -5.637 -11.07 1 90.81 195 GLN A N 1
ATOM 1410 C CA . GLN A 1 195 ? 18.484 -5.371 -12.484 1 90.81 195 GLN A CA 1
ATOM 1411 C C . GLN A 1 195 ? 17.188 -5.23 -13.266 1 90.81 195 GLN A C 1
ATOM 1413 O O . GLN A 1 195 ? 17.188 -5.262 -14.5 1 90.81 195 GLN A O 1
ATOM 1418 N N . SER A 1 196 ? 16.172 -5.105 -12.562 1 90.69 196 SER A N 1
ATOM 1419 C CA . SER A 1 196 ? 14.867 -5.066 -13.219 1 90.69 196 SER A CA 1
ATOM 1420 C C . SER A 1 196 ? 14.727 -3.824 -14.094 1 90.69 196 SER A C 1
ATOM 1422 O O . SER A 1 196 ? 13.93 -3.805 -15.031 1 90.69 196 SER A O 1
ATOM 1424 N N . GLY A 1 197 ? 15.469 -2.742 -13.828 1 92.06 197 GLY A N 1
ATOM 1425 C CA . GLY A 1 197 ? 15.422 -1.526 -14.625 1 92.06 197 GLY A CA 1
ATOM 1426 C C . GLY A 1 197 ? 15.805 -1.748 -16.078 1 92.06 197 GLY A C 1
ATOM 1427 O O . GLY A 1 197 ? 15.508 -0.915 -16.938 1 92.06 197 GLY A O 1
ATOM 1428 N N . ARG A 1 198 ? 16.438 -2.914 -16.312 1 90 198 ARG A N 1
ATOM 1429 C CA . ARG A 1 198 ? 16.891 -3.223 -17.672 1 90 198 ARG A CA 1
ATOM 1430 C C . ARG A 1 198 ? 15.719 -3.395 -18.625 1 90 198 ARG A C 1
ATOM 1432 O O . ARG A 1 198 ? 15.852 -3.166 -19.828 1 90 198 ARG A O 1
ATOM 1439 N N . THR A 1 199 ? 14.516 -3.721 -18.047 1 89.94 199 THR A N 1
ATOM 1440 C CA . THR A 1 199 ? 13.352 -4.023 -18.875 1 89.94 199 THR A CA 1
ATOM 1441 C C . THR A 1 199 ? 12.297 -2.928 -18.75 1 89.94 199 THR A C 1
ATOM 1443 O O . THR A 1 199 ? 11.133 -3.135 -19.109 1 89.94 199 THR A O 1
ATOM 1446 N N . ARG A 1 200 ? 12.734 -1.825 -18.125 1 92.38 200 ARG A N 1
ATOM 1447 C CA . ARG A 1 200 ? 11.781 -0.733 -18 1 92.38 200 ARG A CA 1
ATOM 1448 C C . ARG A 1 200 ? 11.234 -0.317 -19.359 1 92.38 200 ARG A C 1
ATOM 1450 O O . ARG A 1 200 ? 12 -0.033 -20.281 1 92.38 200 ARG A O 1
ATOM 1457 N N . GLN A 1 201 ? 10 -0.258 -19.453 1 92.44 201 GLN A N 1
ATOM 1458 C CA . GLN A 1 201 ? 9.312 0.03 -20.719 1 92.44 201 GLN A CA 1
ATOM 1459 C C . GLN A 1 201 ? 9.547 1.474 -21.156 1 92.44 201 GLN A C 1
ATOM 1461 O O . GLN A 1 201 ? 9.625 2.375 -20.312 1 92.44 201 GLN A O 1
ATOM 1466 N N . ALA A 1 202 ? 9.438 1.681 -22.422 1 90.62 202 ALA A N 1
ATOM 1467 C CA . ALA A 1 202 ? 9.703 2.99 -23.016 1 90.62 202 ALA A CA 1
ATOM 1468 C C . ALA A 1 202 ? 8.711 4.035 -22.5 1 90.62 202 ALA A C 1
ATOM 1470 O O . ALA A 1 202 ? 9.078 5.195 -22.297 1 90.62 202 ALA A O 1
ATOM 1471 N N . GLN A 1 203 ? 7.512 3.641 -22.25 1 89.19 203 GLN A N 1
ATOM 1472 C CA . GLN A 1 203 ? 6.473 4.574 -21.828 1 89.19 203 GLN A CA 1
ATOM 1473 C C . GLN A 1 203 ? 6.766 5.137 -20.438 1 89.19 203 GLN A C 1
ATOM 1475 O O . GLN A 1 203 ? 6.227 6.18 -20.062 1 89.19 203 GLN A O 1
ATOM 1480 N N . PHE A 1 204 ? 7.664 4.496 -19.734 1 93.75 204 PHE A N 1
ATOM 1481 C CA . PHE A 1 204 ? 8.008 4.957 -18.406 1 93.75 204 PHE A CA 1
ATOM 1482 C C . PHE A 1 204 ? 9.406 5.566 -18.375 1 93.75 204 PHE A C 1
ATOM 1484 O O . PHE A 1 204 ? 10.008 5.707 -17.312 1 93.75 204 PHE A O 1
ATOM 1491 N N . GLY A 1 205 ? 10.023 5.824 -19.469 1 91.94 205 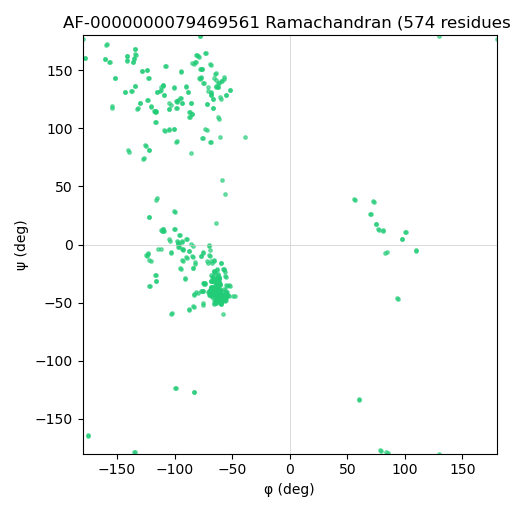GLY A N 1
ATOM 1492 C CA . GLY A 1 205 ? 11.297 6.52 -19.531 1 91.94 205 GLY A CA 1
ATOM 1493 C C . GLY A 1 205 ? 12.445 5.613 -19.938 1 91.94 205 GLY A C 1
ATOM 1494 O O . GLY A 1 205 ? 13.586 6.07 -20.078 1 91.94 205 GLY A O 1
ATOM 1495 N N . GLY A 1 206 ? 12.188 4.297 -20.094 1 91.75 206 GLY A N 1
ATOM 1496 C CA . GLY A 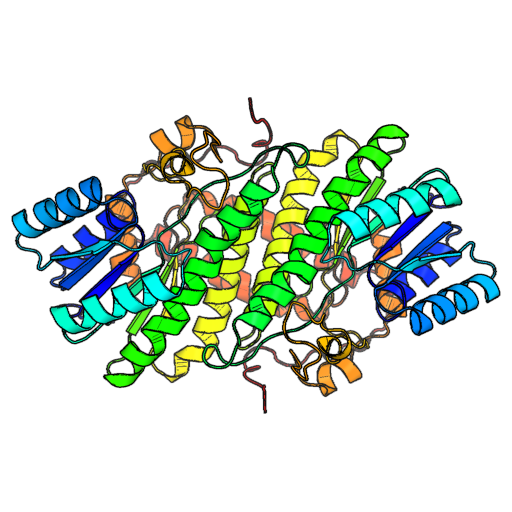1 206 ? 13.211 3.381 -20.562 1 91.75 206 GLY A CA 1
ATOM 1497 C C . GLY A 1 206 ? 14.125 2.877 -19.469 1 91.75 206 GLY A C 1
ATOM 1498 O O . GLY A 1 206 ? 13.945 3.221 -18.297 1 91.75 206 GLY A O 1
ATOM 1499 N N . PRO A 1 207 ? 15.125 2.041 -19.828 1 90.44 207 PRO A N 1
ATOM 1500 C CA . PRO A 1 207 ? 15.969 1.331 -18.875 1 90.44 207 PRO A CA 1
ATOM 1501 C C . PRO A 1 207 ? 16.734 2.277 -17.953 1 90.44 207 PRO A C 1
ATOM 1503 O O . PRO A 1 207 ? 17.125 3.369 -18.359 1 90.44 207 PRO A O 1
ATOM 1506 N N . VAL A 1 208 ? 16.797 1.828 -16.719 1 87.06 208 VAL A N 1
ATOM 1507 C CA . VAL A 1 208 ? 17.516 2.596 -15.703 1 87.06 208 VAL A CA 1
ATOM 1508 C C . VAL A 1 208 ? 18.281 1.646 -14.773 1 87.06 208 VAL A C 1
ATOM 1510 O O . VAL A 1 208 ? 17.984 0.449 -14.727 1 87.06 208 VAL A O 1
ATOM 1513 N N . ASP A 1 209 ? 19.281 2.211 -14.141 1 81.56 209 ASP A N 1
ATOM 1514 C CA . ASP A 1 209 ? 19.953 1.506 -13.055 1 81.56 209 ASP A CA 1
ATOM 1515 C C . ASP A 1 209 ? 19.547 2.074 -11.695 1 81.56 209 ASP A C 1
ATOM 1517 O O . ASP A 1 209 ? 19.969 3.166 -11.32 1 81.56 209 ASP A O 1
ATOM 1521 N N . SER A 1 210 ? 18.641 1.429 -11.055 1 77.56 210 SER A N 1
ATOM 1522 C CA . SER A 1 210 ? 18.156 1.907 -9.766 1 77.56 210 SER A CA 1
ATOM 1523 C C . SER A 1 210 ? 17.922 0.751 -8.805 1 77.56 210 SER A C 1
ATOM 1525 O O . SER A 1 210 ? 16.781 0.326 -8.594 1 77.56 210 SER A O 1
ATOM 1527 N N . PRO A 1 211 ? 19.031 0.339 -8.219 1 81.06 211 PRO A N 1
ATOM 1528 C CA . PRO A 1 211 ? 18.859 -0.751 -7.25 1 81.06 211 PRO A CA 1
ATOM 1529 C C . PRO A 1 211 ? 18.047 -0.346 -6.031 1 81.06 211 PRO A C 1
ATOM 1531 O O . PRO A 1 211 ? 18.141 0.792 -5.566 1 81.06 211 PRO A O 1
ATOM 1534 N N . VAL A 1 212 ? 17.25 -1.264 -5.559 1 83 212 VAL A N 1
ATOM 1535 C CA . VAL A 1 212 ? 16.391 -0.981 -4.406 1 83 212 VAL A CA 1
ATOM 1536 C C . VAL A 1 212 ? 17.125 -1.361 -3.119 1 83 212 VAL A C 1
ATOM 1538 O O . VAL A 1 212 ? 16.828 -0.822 -2.049 1 83 212 VAL A O 1
ATOM 1541 N N . VAL A 1 213 ? 18.016 -2.342 -3.17 1 82.94 213 VAL A N 1
ATOM 1542 C CA . VAL A 1 213 ? 18.859 -2.748 -2.057 1 82.94 213 VAL A CA 1
ATOM 1543 C C . VAL A 1 213 ? 20.297 -2.93 -2.543 1 82.94 213 VAL A C 1
ATOM 1545 O O . VAL A 1 213 ? 20.562 -2.922 -3.75 1 82.94 213 VAL A O 1
ATOM 1548 N N . ALA A 1 214 ? 21.203 -3.059 -1.625 1 84.06 214 ALA A N 1
ATOM 1549 C CA . ALA A 1 214 ? 22.594 -3.338 -2.014 1 84.06 214 ALA A CA 1
ATOM 1550 C C . ALA A 1 214 ? 22.688 -4.664 -2.764 1 84.06 214 ALA A C 1
ATOM 1552 O O . ALA A 1 214 ? 22.031 -5.641 -2.398 1 84.06 214 ALA A O 1
ATOM 1553 N N . ASP A 1 215 ? 23.484 -4.668 -3.793 1 86.81 215 ASP A N 1
ATOM 1554 C CA . ASP A 1 215 ? 23.656 -5.855 -4.621 1 86.81 215 ASP A CA 1
ATOM 1555 C C . ASP A 1 215 ? 24.078 -7.055 -3.777 1 86.81 215 ASP A C 1
ATOM 1557 O O . ASP A 1 215 ? 23.672 -8.188 -4.051 1 86.81 215 ASP A O 1
ATOM 1561 N N . SER A 1 216 ? 24.844 -6.758 -2.805 1 85.25 216 SER A N 1
ATOM 1562 C CA . SER A 1 216 ? 25.359 -7.828 -1.96 1 85.25 216 SER A CA 1
ATOM 1563 C C . SER A 1 216 ? 24.234 -8.539 -1.218 1 85.25 216 SER A C 1
ATOM 1565 O O . SER A 1 216 ? 24.312 -9.742 -0.948 1 85.25 216 SER A O 1
ATOM 1567 N N . MET A 1 217 ? 23.219 -7.852 -0.911 1 85.25 217 MET A N 1
ATOM 1568 C CA . MET A 1 217 ? 22.094 -8.438 -0.194 1 85.25 217 MET A CA 1
ATOM 1569 C C . MET A 1 217 ? 21.344 -9.438 -1.077 1 85.25 217 MET A C 1
ATOM 1571 O O . MET A 1 217 ? 20.891 -10.477 -0.599 1 85.25 217 MET A O 1
ATOM 1575 N N . VAL A 1 218 ? 21.234 -9.133 -2.336 1 87.38 218 VAL A N 1
ATOM 1576 C CA . VAL A 1 218 ? 20.578 -10.016 -3.287 1 87.38 218 VAL A CA 1
ATOM 1577 C C . VAL A 1 218 ? 21.484 -11.188 -3.627 1 87.38 218 VAL A C 1
ATOM 1579 O O . VAL A 1 218 ? 21.047 -12.336 -3.658 1 87.38 218 VAL A O 1
ATOM 1582 N N . GLU A 1 219 ? 22.766 -10.922 -3.781 1 87.25 219 GLU A N 1
ATOM 1583 C CA . GLU A 1 219 ? 23.75 -11.945 -4.156 1 87.25 219 GLU A CA 1
ATOM 1584 C C . GLU A 1 219 ? 23.922 -12.969 -3.037 1 87.25 219 GLU A C 1
ATOM 1586 O O . GLU A 1 219 ? 24.219 -14.133 -3.301 1 87.25 219 GLU A O 1
ATOM 1591 N N . ASN A 1 220 ? 23.672 -12.508 -1.836 1 86.44 220 ASN A N 1
ATOM 1592 C CA . ASN A 1 220 ? 23.844 -13.391 -0.684 1 86.44 220 ASN A CA 1
ATOM 1593 C C . ASN A 1 220 ? 22.516 -13.969 -0.213 1 86.44 220 ASN A C 1
ATOM 1595 O O . ASN A 1 220 ? 22.453 -14.586 0.85 1 86.44 220 ASN A O 1
ATOM 1599 N N . GLY A 1 221 ? 21.562 -13.82 -1.027 1 91.12 221 GLY A N 1
ATOM 1600 C CA . GLY A 1 221 ? 20.234 -14.305 -0.659 1 91.12 221 GLY A CA 1
ATOM 1601 C C . GLY A 1 221 ? 20.094 -15.812 -0.81 1 91.12 221 GLY A C 1
ATOM 1602 O O . GLY A 1 221 ? 21.031 -16.484 -1.216 1 91.12 221 GLY A O 1
ATOM 1603 N N . ILE A 1 222 ? 18.906 -16.297 -0.475 1 92.44 222 ILE A N 1
ATOM 1604 C CA . ILE A 1 222 ? 18.688 -17.734 -0.537 1 92.44 222 ILE A CA 1
ATOM 1605 C C . ILE A 1 222 ? 18.422 -18.156 -1.982 1 92.44 222 ILE A C 1
ATOM 1607 O O . ILE A 1 222 ? 18.125 -17.312 -2.836 1 92.44 222 ILE A O 1
ATOM 1611 N N . ASP A 1 223 ? 18.578 -19.422 -2.197 1 94.31 223 ASP A N 1
ATOM 1612 C CA . ASP A 1 223 ? 18.359 -20.016 -3.514 1 94.31 223 ASP A CA 1
ATOM 1613 C C . ASP A 1 223 ? 16.891 -19.938 -3.918 1 94.31 223 ASP A C 1
ATOM 1615 O O . ASP A 1 223 ? 16.016 -20.438 -3.211 1 94.31 223 ASP A O 1
ATOM 1619 N N . PRO A 1 224 ? 16.609 -19.344 -5.125 1 96.38 224 PRO A N 1
ATOM 1620 C CA . PRO A 1 224 ? 15.219 -19.219 -5.562 1 96.38 224 PRO A CA 1
ATOM 1621 C C . PRO A 1 224 ? 14.5 -20.562 -5.602 1 96.38 224 PRO A C 1
ATOM 1623 O O . PRO A 1 224 ? 13.281 -20.641 -5.387 1 96.38 224 PRO A O 1
ATOM 1626 N N . GLN A 1 225 ? 15.227 -21.641 -5.805 1 96.62 225 GLN A N 1
ATOM 1627 C CA . GLN A 1 225 ? 14.594 -22.953 -5.887 1 96.62 225 GLN A CA 1
ATOM 1628 C C . GLN A 1 225 ? 13.969 -23.359 -4.551 1 96.62 225 GLN A C 1
ATOM 1630 O O . GLN A 1 225 ? 12.93 -24.016 -4.516 1 96.62 225 GLN A O 1
ATOM 1635 N N . ARG A 1 226 ? 14.594 -22.891 -3.465 1 96.75 226 ARG A N 1
ATOM 1636 C CA . ARG A 1 226 ? 14.023 -23.141 -2.145 1 96.75 226 ARG A CA 1
ATOM 1637 C C . ARG A 1 226 ? 12.703 -22.391 -1.974 1 96.75 226 ARG A C 1
ATOM 1639 O O . ARG A 1 226 ? 11.766 -22.906 -1.369 1 96.75 226 ARG A O 1
ATOM 1646 N N . VAL A 1 227 ? 12.656 -21.219 -2.531 1 97.5 227 VAL A N 1
ATOM 1647 C CA . VAL A 1 227 ? 11.445 -20.406 -2.447 1 97.5 227 VAL A CA 1
ATOM 1648 C C . VAL A 1 227 ? 10.336 -21.047 -3.279 1 97.5 227 VAL A C 1
ATOM 1650 O O . VAL A 1 227 ? 9.18 -21.094 -2.85 1 97.5 227 VAL A O 1
ATOM 1653 N N . GLY A 1 228 ? 10.688 -21.531 -4.512 1 98.5 228 GLY A N 1
ATOM 1654 C CA . GLY A 1 228 ? 9.703 -22.234 -5.324 1 98.5 228 GLY A CA 1
ATOM 1655 C C . GLY A 1 228 ? 9.055 -23.406 -4.609 1 98.5 228 GLY A C 1
ATOM 1656 O O . GLY A 1 228 ? 7.836 -23.562 -4.648 1 98.5 228 GLY A O 1
ATOM 1657 N N . ARG A 1 229 ? 9.875 -24.203 -3.934 1 98.38 229 ARG A N 1
ATOM 1658 C CA . ARG A 1 229 ? 9.375 -25.344 -3.191 1 98.38 229 ARG A CA 1
ATOM 1659 C C . ARG A 1 229 ? 8.516 -24.906 -2.012 1 98.38 229 ARG A C 1
ATOM 1661 O O . ARG A 1 229 ? 7.516 -25.547 -1.687 1 98.38 229 ARG A O 1
ATOM 1668 N N . ARG A 1 230 ? 8.906 -23.797 -1.361 1 98.56 230 ARG A N 1
ATOM 1669 C CA . ARG A 1 230 ? 8.133 -23.25 -0.246 1 98.56 230 ARG A CA 1
ATOM 1670 C C . ARG A 1 230 ? 6.754 -22.797 -0.705 1 98.56 230 ARG A C 1
ATOM 1672 O O . ARG A 1 230 ? 5.762 -23 -0 1 98.56 230 ARG A O 1
ATOM 1679 N N . VAL A 1 231 ? 6.668 -22.219 -1.887 1 98.75 231 VAL A N 1
ATOM 1680 C CA . VAL A 1 231 ? 5.391 -21.766 -2.43 1 98.75 231 VAL A CA 1
ATOM 1681 C C . VAL A 1 231 ? 4.496 -22.969 -2.727 1 98.75 231 VAL A C 1
ATOM 1683 O O . VAL A 1 231 ? 3.299 -22.938 -2.432 1 98.75 231 VAL A O 1
ATOM 1686 N N . LEU A 1 232 ? 5.086 -24.016 -3.297 1 98.62 232 LEU A N 1
ATOM 1687 C CA . LEU A 1 232 ? 4.332 -25.234 -3.566 1 98.62 232 LEU A CA 1
ATOM 1688 C C . LEU A 1 232 ? 3.74 -25.812 -2.279 1 98.62 232 LEU A C 1
ATOM 1690 O O . LEU A 1 232 ? 2.557 -26.141 -2.234 1 98.62 232 LEU A O 1
ATOM 1694 N N . GLU A 1 233 ? 4.598 -25.891 -1.209 1 98.31 233 GLU A N 1
ATOM 1695 C CA . GLU A 1 233 ? 4.148 -26.344 0.102 1 98.31 233 GLU A CA 1
ATOM 1696 C C . GLU A 1 233 ? 2.977 -25.5 0.609 1 98.31 233 GLU A C 1
ATOM 1698 O O . GLU A 1 233 ? 1.993 -26.047 1.117 1 98.31 233 GLU A O 1
ATOM 1703 N N . ALA A 1 234 ? 3.07 -24.25 0.463 1 98.38 234 ALA A N 1
ATOM 1704 C CA . ALA A 1 234 ? 2.068 -23.328 0.981 1 98.38 234 ALA A CA 1
ATOM 1705 C C . ALA A 1 234 ? 0.747 -23.469 0.233 1 98.38 234 ALA A C 1
ATOM 1707 O O . ALA A 1 234 ? -0.327 -23.375 0.833 1 98.38 234 ALA A O 1
ATOM 1708 N N . ILE A 1 235 ? 0.833 -23.625 -1.099 1 98.12 235 ILE A N 1
ATOM 1709 C CA . ILE A 1 235 ? -0.368 -23.828 -1.903 1 98.12 235 ILE A CA 1
ATOM 1710 C C . ILE A 1 235 ? -1.098 -25.078 -1.442 1 98.12 235 ILE A C 1
ATOM 1712 O O . ILE A 1 235 ? -2.312 -25.062 -1.229 1 98.12 235 ILE A O 1
ATOM 1716 N N . GLN A 1 236 ? -0.361 -26.125 -1.246 1 97.75 236 GLN A N 1
ATOM 1717 C CA . GLN A 1 236 ? -0.943 -27.406 -0.846 1 97.75 236 GLN A CA 1
ATOM 1718 C C . GLN A 1 236 ? -1.548 -27.312 0.553 1 97.75 236 GLN A C 1
ATOM 1720 O O . GLN A 1 236 ? -2.555 -27.969 0.84 1 97.75 236 GLN A O 1
ATOM 1725 N N . ALA A 1 237 ? -0.99 -26.469 1.436 1 96.94 237 ALA A N 1
ATOM 1726 C CA . ALA A 1 237 ? -1.445 -26.328 2.816 1 96.94 237 ALA A CA 1
ATOM 1727 C C . ALA A 1 237 ? -2.531 -25.25 2.926 1 96.94 237 ALA A C 1
ATOM 1729 O O . ALA A 1 237 ? -3.178 -25.125 3.967 1 96.94 237 ALA A O 1
ATOM 1730 N N . GLY A 1 238 ? -2.76 -24.469 1.894 1 96.81 238 GLY A N 1
ATOM 1731 C CA . GLY A 1 238 ? -3.758 -23.406 1.913 1 96.81 238 GLY A CA 1
ATOM 1732 C C . GLY A 1 238 ? -3.344 -22.219 2.754 1 96.81 238 GLY A C 1
ATOM 1733 O O . GLY A 1 238 ? -4.18 -21.594 3.418 1 96.81 238 GLY A O 1
ATOM 1734 N N . GLU A 1 239 ? -2.033 -21.859 2.717 1 97.75 239 GLU A N 1
ATOM 1735 C CA . GLU A 1 239 ? -1.528 -20.766 3.529 1 97.75 239 GLU A CA 1
ATOM 1736 C C . GLU A 1 239 ? -1.88 -19.422 2.906 1 97.75 239 GLU A C 1
ATOM 1738 O O . GLU A 1 239 ? -1.836 -19.266 1.685 1 97.75 239 GLU A O 1
ATOM 1743 N N . ARG A 1 240 ? -2.209 -18.453 3.707 1 97.56 240 ARG A N 1
ATOM 1744 C CA . ARG A 1 240 ? -2.471 -17.094 3.256 1 97.56 240 ARG A CA 1
ATOM 1745 C C . ARG A 1 240 ? -1.171 -16.312 3.102 1 97.56 240 ARG A C 1
ATOM 1747 O O . ARG A 1 240 ? -0.931 -15.695 2.061 1 97.56 240 ARG A O 1
ATOM 1754 N N . TYR A 1 241 ? -0.41 -16.312 4.152 1 98.69 241 TYR A N 1
ATOM 1755 C CA . TYR A 1 241 ? 0.895 -15.664 4.137 1 98.69 241 TYR A CA 1
ATOM 1756 C C . TYR A 1 241 ? 2.008 -16.688 3.898 1 98.69 241 TYR A C 1
ATOM 1758 O O . TYR A 1 241 ? 2.152 -17.641 4.656 1 98.69 241 TYR A O 1
ATOM 1766 N N . ILE A 1 242 ? 2.771 -16.453 2.854 1 98.81 242 ILE A N 1
ATOM 1767 C CA . ILE A 1 242 ? 3.898 -17.312 2.531 1 98.81 242 ILE A CA 1
ATOM 1768 C C . ILE A 1 242 ? 5.211 -16.594 2.82 1 98.81 242 ILE A C 1
ATOM 1770 O O . ILE A 1 242 ? 5.672 -15.781 2.008 1 98.81 242 ILE A O 1
ATOM 1774 N N . PHE A 1 243 ? 5.77 -16.859 3.941 1 98.56 243 PHE A N 1
ATOM 1775 C CA . PHE A 1 243 ? 7.07 -16.312 4.301 1 98.56 243 PHE A CA 1
ATOM 1776 C C . PHE A 1 243 ? 8.188 -17.281 3.945 1 98.56 243 PHE A C 1
ATOM 1778 O O . PHE A 1 243 ? 7.992 -18.5 3.986 1 98.56 243 PHE A O 1
ATOM 1785 N N . THR A 1 244 ? 9.328 -16.766 3.619 1 97.88 244 THR A N 1
ATOM 1786 C CA . THR A 1 244 ? 10.453 -17.594 3.203 1 97.88 244 THR A CA 1
ATOM 1787 C C . THR A 1 244 ? 11.68 -17.312 4.074 1 97.88 244 THR A C 1
ATOM 1789 O O . THR A 1 244 ? 12.711 -17.984 3.938 1 97.88 244 THR A O 1
ATOM 1792 N N . HIS A 1 245 ? 11.664 -16.312 4.914 1 96.31 245 HIS A N 1
ATOM 1793 C CA . HIS A 1 245 ? 12.758 -15.867 5.773 1 96.31 245 HIS A CA 1
ATOM 1794 C C . HIS A 1 245 ? 12.312 -15.766 7.227 1 96.31 245 HIS A C 1
ATOM 1796 O O . HIS A 1 245 ? 12.188 -14.664 7.77 1 96.31 245 HIS A O 1
ATOM 1802 N N . PRO A 1 246 ? 12.156 -16.922 7.844 1 96 246 PRO A N 1
ATOM 1803 C CA . PRO A 1 246 ? 11.703 -16.891 9.234 1 96 246 PRO A CA 1
ATOM 1804 C C . PRO A 1 246 ? 12.617 -16.062 10.133 1 96 246 PRO A C 1
ATOM 1806 O O . PRO A 1 246 ? 12.18 -15.547 11.164 1 96 246 PRO A O 1
ATOM 1809 N N . ASP A 1 247 ? 13.844 -15.891 9.75 1 94.25 247 ASP A N 1
ATOM 1810 C CA . ASP A 1 247 ? 14.805 -15.133 10.531 1 94.25 247 ASP A CA 1
ATOM 1811 C C . ASP A 1 247 ? 14.469 -13.641 10.531 1 94.25 247 ASP A C 1
ATOM 1813 O O . ASP A 1 247 ? 15.008 -12.867 11.32 1 94.25 247 ASP A O 1
ATOM 1817 N N . MET A 1 248 ? 13.523 -13.219 9.703 1 95.56 248 MET A N 1
ATOM 1818 C CA . MET A 1 248 ? 13.148 -11.805 9.641 1 95.56 248 MET A CA 1
ATOM 1819 C C . MET A 1 248 ? 11.969 -11.516 10.57 1 95.56 248 MET A C 1
ATOM 1821 O O . MET A 1 248 ? 11.492 -10.383 10.633 1 95.56 248 MET A O 1
ATOM 1825 N N . ARG A 1 249 ? 11.5 -12.492 11.297 1 96.19 249 ARG A N 1
ATOM 1826 C CA . ARG A 1 249 ? 10.398 -12.375 12.242 1 96.19 249 ARG A CA 1
ATOM 1827 C C . ARG A 1 249 ? 10.633 -11.234 13.219 1 96.19 249 ARG A C 1
ATOM 1829 O O . ARG A 1 249 ? 9.734 -10.43 13.484 1 96.19 249 ARG A O 1
ATOM 1836 N N . PRO A 1 250 ? 11.867 -11.062 13.789 1 95.19 250 PRO A N 1
ATOM 1837 C CA . PRO A 1 250 ? 12.07 -10.016 14.797 1 95.19 250 PRO A CA 1
ATOM 1838 C C . PRO A 1 250 ? 11.812 -8.617 14.242 1 95.19 250 PRO A C 1
ATOM 1840 O O . PRO A 1 250 ? 11.383 -7.727 14.984 1 95.19 250 PRO A O 1
ATOM 1843 N N . PHE A 1 251 ? 12.023 -8.398 12.961 1 94.94 251 PHE A N 1
ATOM 1844 C CA . PHE A 1 251 ? 11.781 -7.09 12.375 1 94.94 251 PHE A CA 1
ATOM 1845 C C . PHE A 1 251 ? 10.289 -6.777 12.352 1 94.94 251 PHE A C 1
ATOM 1847 O O . PHE A 1 251 ? 9.875 -5.645 12.617 1 94.94 251 PHE A O 1
ATOM 1854 N N . VAL A 1 252 ? 9.516 -7.77 12.016 1 96.81 252 VAL A N 1
ATOM 1855 C CA . VAL A 1 252 ? 8.062 -7.598 11.984 1 96.81 252 VAL A CA 1
ATOM 1856 C C . VAL A 1 252 ? 7.527 -7.418 13.398 1 96.81 252 VAL A C 1
ATOM 1858 O O . VAL A 1 252 ? 6.652 -6.582 13.641 1 96.81 252 VAL A O 1
ATOM 1861 N N . GLU A 1 253 ? 8.094 -8.164 14.359 1 96.94 253 GLU A N 1
ATOM 1862 C CA . GLU A 1 253 ? 7.699 -8.039 15.758 1 96.94 253 GLU A CA 1
ATOM 1863 C C . GLU A 1 253 ? 8.023 -6.652 16.297 1 96.94 253 GLU A C 1
ATOM 1865 O O . GLU A 1 253 ? 7.246 -6.09 17.078 1 96.94 253 GLU A O 1
ATOM 1870 N N . ALA A 1 254 ? 9.148 -6.133 15.906 1 95.94 254 ALA A N 1
ATOM 1871 C CA . ALA A 1 254 ? 9.531 -4.797 16.344 1 95.94 254 ALA A CA 1
ATOM 1872 C C . ALA A 1 254 ? 8.555 -3.744 15.828 1 95.94 254 ALA A C 1
ATOM 1874 O O . ALA A 1 254 ? 8.172 -2.824 16.562 1 95.94 254 ALA A O 1
ATOM 1875 N N . ARG A 1 255 ? 8.188 -3.842 14.547 1 96.38 255 ARG A N 1
ATOM 1876 C CA . ARG A 1 255 ? 7.188 -2.93 14 1 96.38 255 ARG A CA 1
ATOM 1877 C C . ARG A 1 255 ? 5.871 -3.031 14.766 1 96.38 255 ARG A C 1
ATOM 1879 O O . ARG A 1 255 ? 5.25 -2.016 15.086 1 96.38 255 ARG A O 1
ATOM 1886 N N . PHE A 1 256 ? 5.465 -4.281 15.055 1 96.81 256 PHE A N 1
ATOM 1887 C CA . PHE A 1 256 ? 4.227 -4.5 15.789 1 96.81 256 PHE A CA 1
ATOM 1888 C C . PHE A 1 256 ? 4.297 -3.875 17.172 1 96.81 256 PHE A C 1
ATOM 1890 O O . PHE A 1 256 ? 3.318 -3.303 17.656 1 96.81 256 PHE A O 1
ATOM 1897 N N . ALA A 1 257 ? 5.445 -4.016 17.812 1 97.44 257 ALA A N 1
ATOM 1898 C CA . ALA A 1 257 ? 5.621 -3.402 19.125 1 97.44 257 ALA A CA 1
ATOM 1899 C C . ALA A 1 257 ? 5.43 -1.891 19.062 1 97.44 257 ALA A C 1
ATOM 1901 O O . ALA A 1 257 ? 4.84 -1.293 19.969 1 97.44 257 ALA A O 1
ATOM 1902 N N . GLY A 1 258 ? 5.941 -1.28 18.031 1 97.44 258 GLY A N 1
ATOM 1903 C CA . GLY A 1 258 ? 5.73 0.144 17.812 1 97.44 258 GLY A CA 1
ATOM 1904 C C . GLY A 1 258 ? 4.27 0.516 17.656 1 97.44 258 GLY A C 1
ATOM 1905 O O . GLY A 1 258 ? 3.814 1.522 18.203 1 97.44 258 GLY A O 1
ATOM 1906 N N . LEU A 1 259 ? 3.57 -0.302 16.906 1 98.25 259 LEU A N 1
ATOM 1907 C CA . LEU A 1 259 ? 2.146 -0.063 16.688 1 98.25 259 LEU A CA 1
ATOM 1908 C C . LEU A 1 259 ? 1.376 -0.19 18 1 98.25 259 LEU A C 1
ATOM 1910 O O . LEU A 1 259 ? 0.487 0.616 18.281 1 98.25 259 LEU A O 1
ATOM 1914 N N . MET A 1 260 ? 1.714 -1.218 18.797 1 98.19 260 MET A N 1
ATOM 1915 C CA . MET A 1 260 ? 1.031 -1.413 20.078 1 98.19 260 MET A CA 1
ATOM 1916 C C . MET A 1 260 ? 1.302 -0.247 21.016 1 98.19 260 MET A C 1
ATOM 1918 O O . MET A 1 260 ? 0.402 0.2 21.734 1 98.19 260 MET A O 1
ATOM 1922 N N . SER A 1 261 ? 2.533 0.253 21 1 98.25 261 SER A N 1
ATOM 1923 C CA . SER A 1 261 ? 2.854 1.434 21.797 1 98.25 261 SER A CA 1
ATOM 1924 C C . SER A 1 261 ? 2.01 2.631 21.375 1 98.25 261 SER A C 1
ATOM 1926 O O . SER A 1 261 ? 1.59 3.43 22.219 1 98.25 261 SER A O 1
ATOM 1928 N N . ALA A 1 262 ? 1.803 2.779 20.125 1 98.5 262 ALA A N 1
ATOM 1929 C CA . ALA A 1 262 ? 0.99 3.879 19.609 1 98.5 262 ALA A CA 1
ATOM 1930 C C . ALA A 1 262 ? -0.466 3.732 20.047 1 98.5 262 ALA A C 1
ATOM 1932 O O . ALA A 1 262 ? -1.149 4.727 20.297 1 98.5 262 ALA A O 1
ATOM 1933 N N . PHE A 1 263 ? -0.961 2.48 20.062 1 98.25 263 PHE A N 1
ATOM 1934 C CA . PHE A 1 263 ? -2.305 2.252 20.578 1 98.25 263 PHE A CA 1
ATOM 1935 C C . PHE A 1 263 ? -2.391 2.643 22.047 1 98.25 263 PHE A C 1
ATOM 1937 O O . PHE A 1 263 ? -3.408 3.174 22.5 1 98.25 263 PHE A O 1
ATOM 1944 N N . ASP A 1 264 ? -1.357 2.342 22.828 1 98.31 264 ASP A N 1
ATOM 1945 C CA . ASP A 1 264 ? -1.312 2.766 24.219 1 98.31 264 ASP A CA 1
ATOM 1946 C C . ASP A 1 264 ? -1.404 4.285 24.344 1 98.31 264 ASP A C 1
ATOM 1948 O O . ASP A 1 264 ? -2.115 4.805 25.203 1 98.31 264 ASP A O 1
ATOM 1952 N N . ALA A 1 265 ? -0.638 5 23.484 1 98 265 ALA A N 1
ATOM 1953 C CA . ALA A 1 265 ? -0.674 6.457 23.484 1 98 265 ALA A CA 1
ATOM 1954 C C . ALA A 1 265 ? -2.08 6.973 23.188 1 98 265 ALA A C 1
ATOM 1956 O O . ALA A 1 265 ? -2.543 7.93 23.812 1 98 265 ALA A O 1
ATOM 1957 N N . ALA A 1 266 ? -2.729 6.32 22.203 1 97.88 266 ALA A N 1
ATOM 1958 C CA . ALA A 1 266 ? -4.094 6.711 21.875 1 97.88 266 ALA A CA 1
ATOM 1959 C C . ALA A 1 266 ? -5.039 6.48 23.047 1 97.88 266 ALA A C 1
ATOM 1961 O O . ALA A 1 266 ? -5.914 7.305 23.328 1 97.88 266 ALA A O 1
ATOM 1962 N N . ALA A 1 267 ? -4.934 5.367 23.719 1 96.88 267 ALA A N 1
ATOM 1963 C CA . ALA A 1 267 ? -5.789 5.023 24.844 1 96.88 267 ALA A CA 1
ATOM 1964 C C . ALA A 1 267 ? -5.605 6.016 26 1 96.88 267 ALA A C 1
ATOM 1966 O O . ALA A 1 267 ? -6.547 6.289 26.75 1 96.88 267 ALA A O 1
ATOM 1967 N N . ALA A 1 268 ? -4.449 6.574 26.062 1 97.25 268 ALA A N 1
ATOM 1968 C CA . ALA A 1 268 ? -4.125 7.492 27.156 1 97.25 268 ALA A CA 1
ATOM 1969 C C . ALA A 1 268 ? -4.426 8.938 26.766 1 97.25 268 ALA A C 1
ATOM 1971 O O . ALA A 1 268 ? -4.27 9.852 27.594 1 97.25 268 ALA A O 1
ATOM 1972 N N . SER A 1 269 ? -4.832 9.195 25.562 1 97.31 269 SER A N 1
ATOM 1973 C CA . SER A 1 269 ? -4.98 10.547 25.016 1 97.31 269 SER A CA 1
ATOM 1974 C C . SER A 1 269 ? -6.125 11.289 25.703 1 97.31 269 SER A C 1
ATOM 1976 O O . SER A 1 269 ? -7.266 10.82 25.688 1 97.31 269 SER A O 1
ATOM 1978 N N . PRO A 1 270 ? -5.926 12.516 26.219 1 96.69 270 PRO A N 1
ATOM 1979 C CA . PRO A 1 270 ? -7.027 13.336 26.734 1 96.69 270 PRO A CA 1
ATOM 1980 C C . PRO A 1 270 ? -8.039 13.719 25.656 1 96.69 270 PRO A C 1
ATOM 1982 O O . PRO A 1 270 ? -9.234 13.828 25.938 1 96.69 270 PRO A O 1
ATOM 1985 N N . ALA A 1 271 ? -7.562 13.844 24.406 1 96.31 271 ALA A N 1
ATOM 1986 C CA . ALA A 1 271 ? -8.43 14.227 23.297 1 96.31 271 ALA A CA 1
ATOM 1987 C C . ALA A 1 271 ? -9.469 13.148 23 1 96.31 271 ALA A C 1
ATOM 1989 O O . ALA A 1 271 ? -10.555 13.438 22.5 1 96.31 271 ALA A O 1
ATOM 1990 N N . LEU A 1 272 ? -9.07 11.93 23.328 1 95.88 272 LEU A N 1
ATOM 1991 C CA . LEU A 1 272 ? -9.93 10.797 23.016 1 95.88 272 LEU A CA 1
ATOM 1992 C C . LEU A 1 272 ? -10.641 10.281 24.266 1 95.88 272 LEU A C 1
ATOM 1994 O O . LEU A 1 272 ? -11.336 9.266 24.203 1 95.88 272 LEU A O 1
ATOM 1998 N N . ALA A 1 273 ? -10.445 10.938 25.375 1 94.25 273 ALA A N 1
ATOM 1999 C CA . ALA A 1 273 ? -11.016 10.484 26.641 1 94.25 273 ALA A CA 1
ATOM 2000 C C . ALA A 1 273 ? -12.539 10.516 26.594 1 94.25 273 ALA A C 1
ATOM 2002 O O . ALA A 1 273 ? -13.133 11.461 26.062 1 94.25 273 ALA A O 1
ATOM 2003 N N . GLY A 1 274 ? -13.172 9.461 27.109 1 90.12 274 GLY A N 1
ATOM 2004 C CA . GLY A 1 274 ? -14.609 9.43 27.297 1 90.12 274 GLY A CA 1
ATOM 2005 C C . GLY A 1 274 ? -15.367 9.086 26.031 1 90.12 274 GLY A C 1
ATOM 2006 O O . GLY A 1 274 ? -16.594 9.203 25.984 1 90.12 274 GLY A O 1
ATOM 2007 N N . MET A 1 275 ? -14.633 8.656 25.062 1 87 275 MET A N 1
ATOM 2008 C CA . MET A 1 275 ? -15.297 8.328 23.812 1 87 275 MET A CA 1
ATOM 2009 C C . MET A 1 275 ? -16.047 7 23.922 1 87 275 MET A C 1
ATOM 2011 O O . MET A 1 275 ? -15.57 6.066 24.562 1 87 275 MET A O 1
ATOM 2015 N N . ASP A 1 276 ? -17.281 6.977 23.328 1 82.25 276 ASP A N 1
ATOM 2016 C CA . ASP A 1 276 ? -18.062 5.746 23.172 1 82.25 276 ASP A CA 1
ATOM 2017 C C . ASP A 1 276 ? -17.891 5.168 21.766 1 82.25 276 ASP A C 1
ATOM 2019 O O . ASP A 1 276 ? -18.703 5.438 20.875 1 82.25 276 ASP A O 1
ATOM 2023 N N . TYR A 1 277 ? -16.922 4.367 21.625 1 83.06 277 TYR A N 1
ATOM 2024 C CA . TYR A 1 277 ? -16.609 3.811 20.328 1 83.06 277 TYR A CA 1
ATOM 2025 C C . TYR A 1 277 ? -17.672 2.797 19.891 1 83.06 277 TYR A C 1
ATOM 2027 O O . TYR A 1 277 ? -18.141 2 20.703 1 83.06 277 TYR A O 1
ATOM 2035 N N . LYS A 1 278 ? -18.156 2.887 18.672 1 78.69 278 LYS A N 1
ATOM 2036 C CA . LYS A 1 278 ? -19.125 1.948 18.125 1 78.69 278 LYS A CA 1
ATOM 2037 C C . LYS A 1 278 ? -18.531 1.158 16.953 1 78.69 278 LYS A C 1
ATOM 2039 O O . LYS A 1 278 ? -19.219 0.903 15.961 1 78.69 278 LYS A O 1
ATOM 2044 N N . THR A 1 279 ? -17.297 0.746 17.031 1 78.12 279 THR A N 1
ATOM 2045 C CA . THR A 1 279 ? -16.656 -0.014 15.969 1 78.12 279 THR A CA 1
ATOM 2046 C C . THR A 1 279 ? -17.312 -1.388 15.82 1 78.12 279 THR A C 1
ATOM 2048 O O . THR A 1 279 ? -17.391 -2.148 16.781 1 78.12 279 THR A O 1
ATOM 2051 N N . PRO A 1 280 ? -17.875 -1.565 14.641 1 73.62 280 PRO A N 1
ATOM 2052 C CA . PRO A 1 280 ? -18.516 -2.867 14.445 1 73.62 280 PRO A CA 1
ATOM 2053 C C . PRO A 1 280 ? -17.516 -4 14.258 1 73.62 280 PRO A C 1
ATOM 2055 O O . PRO A 1 280 ? -16.312 -3.748 14.117 1 73.62 280 PRO A O 1
ATOM 2058 N N . ASP A 1 281 ? -18.047 -5.27 14.398 1 67.5 281 ASP A N 1
ATOM 2059 C CA . ASP A 1 281 ? -17.25 -6.441 14.039 1 67.5 281 ASP A CA 1
ATOM 2060 C C . ASP A 1 281 ? -16.891 -6.434 12.562 1 67.5 281 ASP A C 1
ATOM 2062 O O . ASP A 1 281 ? -17.766 -6.418 11.695 1 67.5 281 ASP A O 1
ATOM 2066 N N . LEU A 1 282 ? -15.633 -6.219 12.242 1 66 282 LEU A N 1
ATOM 2067 C CA . LEU A 1 282 ? -15.148 -6.059 10.875 1 66 282 LEU A CA 1
ATOM 2068 C C . LEU A 1 282 ? -14.93 -7.418 10.219 1 66 282 LEU A C 1
ATOM 2070 O O . LEU A 1 282 ? -14.57 -7.488 9.039 1 66 282 LEU A O 1
ATOM 2074 N N . SER A 1 283 ? -14.867 -8.516 11.086 1 55.16 283 SER A N 1
ATOM 2075 C CA . SER A 1 283 ? -14.562 -9.836 10.539 1 55.16 283 SER A CA 1
ATOM 2076 C C . SER A 1 283 ? -15.414 -10.125 9.305 1 55.16 283 SER A C 1
ATOM 2078 O O . SER A 1 283 ? -14.953 -10.781 8.367 1 55.16 283 SER A O 1
ATOM 2080 N N . GLY A 1 284 ? -16.734 -9.812 9.344 1 51.56 284 GLY A N 1
ATOM 2081 C CA . GLY A 1 284 ? -17.656 -10.156 8.273 1 51.56 284 GLY A CA 1
ATOM 2082 C C . GLY A 1 284 ? -17.875 -9.023 7.289 1 51.56 284 GLY A C 1
ATOM 2083 O O . GLY A 1 284 ? -18.812 -9.062 6.488 1 51.56 284 GLY A O 1
ATOM 2084 N N . MET A 1 285 ? -17.328 -8.016 7.445 1 51.09 285 MET A N 1
ATOM 2085 C CA . MET A 1 285 ? -17.703 -6.832 6.676 1 51.09 285 MET A CA 1
ATOM 2086 C C . MET A 1 285 ? -17.547 -7.086 5.18 1 51.09 285 MET A C 1
ATOM 2088 O O . MET A 1 285 ? -16.438 -7.191 4.672 1 51.09 285 MET A O 1
ATOM 2092 N N . ALA A 1 286 ? -18.125 -8.078 4.531 1 42.38 286 ALA A N 1
ATOM 2093 C CA . ALA A 1 286 ? -18.406 -8.125 3.1 1 42.38 286 ALA A CA 1
ATOM 2094 C C . ALA A 1 286 ? -19.406 -7.047 2.703 1 42.38 286 ALA A C 1
ATOM 2096 O O . ALA A 1 286 ? -19.938 -7.059 1.588 1 42.38 286 ALA A O 1
ATOM 2097 N N . THR A 1 287 ? -19.656 -5.977 3.463 1 34.34 287 THR A N 1
ATOM 2098 C CA . THR A 1 287 ? -21.062 -5.559 3.518 1 34.34 287 THR A CA 1
ATOM 2099 C C . THR A 1 287 ? -21.5 -5 2.17 1 34.34 287 THR A C 1
ATOM 2101 O O . THR A 1 287 ? -22.625 -4.492 2.045 1 34.34 287 THR A O 1
ATOM 2104 N N . PRO A 1 288 ? -20.891 -4.715 0.939 1 33.72 288 PRO A N 1
ATOM 2105 C CA . PRO A 1 288 ? -21.688 -3.695 0.266 1 33.72 288 PRO A CA 1
ATOM 2106 C C . PRO A 1 288 ? -23.125 -4.16 0.006 1 33.72 288 PRO A C 1
ATOM 2108 O O . PRO A 1 288 ? -23.344 -5.285 -0.443 1 33.72 288 PRO A O 1
ATOM 2111 N N . SER A 1 289 ? -24.188 -3.979 0.791 1 27.8 289 SER A N 1
ATOM 2112 C CA . SER A 1 289 ? -25.516 -4.281 0.264 1 27.8 289 SER A CA 1
ATOM 2113 C C . SER A 1 289 ? -25.688 -3.719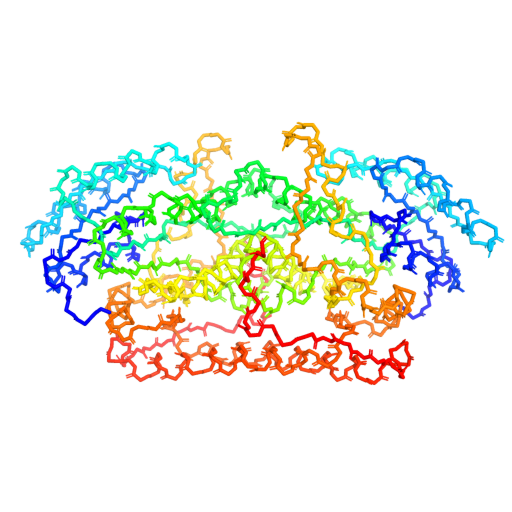 -1.142 1 27.8 289 SER A C 1
ATOM 2115 O O . SER A 1 289 ? -25.234 -2.609 -1.434 1 27.8 289 SER A O 1
ATOM 2117 N N . MET B 1 1 ? 7.52 19 17.922 1 83.19 1 MET B N 1
ATOM 2118 C CA . MET B 1 1 ? 7.414 20.453 18 1 83.19 1 MET B CA 1
ATOM 2119 C C . MET B 1 1 ? 6.488 20.875 19.125 1 83.19 1 MET B C 1
ATOM 2121 O O . MET B 1 1 ? 5.266 20.797 19 1 83.19 1 MET B O 1
ATOM 2125 N N . ARG B 1 2 ? 6.914 21.266 20.156 1 85.19 2 ARG B N 1
ATOM 2126 C CA . ARG B 1 2 ? 6.133 21.516 21.375 1 85.19 2 ARG B CA 1
ATOM 2127 C C . ARG B 1 2 ? 5.418 22.859 21.297 1 85.19 2 ARG B C 1
ATOM 2129 O O . ARG B 1 2 ? 4.227 22.953 21.609 1 85.19 2 ARG B O 1
ATOM 2136 N N . ASP B 1 3 ? 6.16 23.812 20.797 1 91.5 3 ASP B N 1
ATOM 2137 C CA . ASP B 1 3 ? 5.547 25.125 20.656 1 91.5 3 ASP B CA 1
ATOM 2138 C C . ASP B 1 3 ? 5.176 25.391 19.203 1 91.5 3 ASP B C 1
ATOM 2140 O O . ASP B 1 3 ? 6.047 25.438 18.328 1 91.5 3 ASP B O 1
ATOM 2144 N N . LEU B 1 4 ? 3.895 25.625 18.906 1 95.56 4 LEU B N 1
ATOM 2145 C CA . LEU B 1 4 ? 3.377 25.75 17.547 1 95.56 4 LEU B CA 1
ATOM 2146 C C . LEU B 1 4 ? 2.928 27.188 17.281 1 95.56 4 LEU B C 1
ATOM 2148 O O . LEU B 1 4 ? 2.539 27.516 16.156 1 95.56 4 LEU B O 1
ATOM 2152 N N . THR B 1 5 ? 3.02 28 18.328 1 96.62 5 THR B N 1
ATOM 2153 C CA . THR B 1 5 ? 2.549 29.375 18.188 1 96.62 5 THR B CA 1
ATOM 2154 C C . THR B 1 5 ? 3.316 30.109 17.078 1 96.62 5 THR B C 1
ATOM 2156 O O . THR B 1 5 ? 4.547 30.109 17.078 1 96.62 5 THR B O 1
ATOM 2159 N N . GLY B 1 6 ? 2.551 30.641 16.156 1 97.38 6 GLY B N 1
ATOM 2160 C CA . GLY B 1 6 ? 3.139 31.422 15.078 1 97.38 6 GLY B CA 1
ATOM 2161 C C . GLY B 1 6 ? 3.637 30.578 13.922 1 97.38 6 GLY B C 1
ATOM 2162 O O . GLY B 1 6 ? 4.023 31.109 12.883 1 97.38 6 GLY B O 1
ATOM 2163 N N . LYS B 1 7 ? 3.607 29.297 14.078 1 98.25 7 LYS B N 1
ATOM 2164 C CA . LYS B 1 7 ? 4.02 28.391 13.008 1 98.25 7 LYS B CA 1
ATOM 2165 C C . LYS B 1 7 ? 2.895 28.188 11.992 1 98.25 7 LYS B C 1
ATOM 2167 O O . LYS B 1 7 ? 1.746 28.562 12.25 1 98.25 7 LYS B O 1
ATOM 2172 N N . THR B 1 8 ? 3.223 27.688 10.844 1 98.81 8 THR B N 1
ATOM 2173 C CA . THR B 1 8 ? 2.256 27.594 9.75 1 98.81 8 THR B CA 1
ATOM 2174 C C . THR B 1 8 ? 1.975 26.141 9.398 1 98.81 8 THR B C 1
ATOM 2176 O O . THR B 1 8 ? 2.902 25.344 9.234 1 98.81 8 THR B O 1
ATOM 2179 N N . ALA B 1 9 ? 0.671 25.828 9.297 1 98.94 9 ALA B N 1
ATOM 2180 C CA . ALA B 1 9 ? 0.218 24.516 8.852 1 98.94 9 ALA B CA 1
ATOM 2181 C C . ALA B 1 9 ? -0.432 24.594 7.469 1 98.94 9 ALA B C 1
ATOM 2183 O O . ALA B 1 9 ? -1.154 25.547 7.176 1 98.94 9 ALA B O 1
ATOM 2184 N N . PHE B 1 10 ? -0.12 23.656 6.621 1 98.94 10 PHE B N 1
ATOM 2185 C CA . PHE B 1 10 ? -0.791 23.406 5.352 1 98.94 10 PHE B CA 1
ATOM 2186 C C . PHE B 1 10 ? -1.601 22.125 5.402 1 98.94 10 PHE B C 1
ATOM 2188 O O . PHE B 1 10 ? -1.083 21.078 5.789 1 98.94 10 PHE B O 1
ATOM 2195 N N . ILE B 1 11 ? -2.883 22.188 5.02 1 98.94 11 ILE B N 1
ATOM 2196 C CA . ILE B 1 11 ? -3.764 21.031 5.156 1 98.94 11 ILE B CA 1
ATOM 2197 C C . ILE B 1 11 ? -4.527 20.812 3.854 1 98.94 11 ILE B C 1
ATOM 2199 O O . ILE B 1 11 ? -5.328 21.656 3.443 1 98.94 11 ILE B O 1
ATOM 2203 N N . THR B 1 12 ? -4.324 19.672 3.195 1 98.88 12 THR B N 1
ATOM 2204 C CA . THR B 1 12 ? -5.156 19.312 2.053 1 98.88 12 THR B CA 1
ATOM 2205 C C . THR B 1 12 ? -6.469 18.688 2.516 1 98.88 12 THR B C 1
ATOM 2207 O O . THR B 1 12 ? -6.535 18.094 3.59 1 98.88 12 THR B O 1
ATOM 2210 N N . GLY B 1 13 ? -7.477 18.766 1.604 1 98.19 13 GLY B N 1
ATOM 2211 C CA . GLY B 1 13 ? -8.797 18.391 2.078 1 98.19 13 GLY B CA 1
ATOM 2212 C C . GLY B 1 13 ? -9.25 19.172 3.289 1 98.19 13 GLY B C 1
ATOM 2213 O O . GLY B 1 13 ? -9.852 18.625 4.211 1 98.19 13 GLY B O 1
ATOM 2214 N N . GLY B 1 14 ? -8.938 20.406 3.293 1 98.38 14 GLY B N 1
ATOM 2215 C CA . GLY B 1 14 ? -9.062 21.188 4.508 1 98.38 14 GLY B CA 1
ATOM 2216 C C . GLY B 1 14 ? -10.438 21.797 4.684 1 98.38 14 GLY B C 1
ATOM 2217 O O . GLY B 1 14 ? -10.75 22.359 5.738 1 98.38 14 GLY B O 1
ATOM 2218 N N . ALA B 1 15 ? -11.336 21.672 3.693 1 97.19 15 ALA B N 1
ATOM 2219 C CA . ALA B 1 15 ? -12.594 22.422 3.701 1 97.19 15 ALA B CA 1
ATOM 2220 C C . ALA B 1 15 ? -13.656 21.703 4.523 1 97.19 15 ALA B C 1
ATOM 2222 O O . ALA B 1 15 ? -14.727 22.25 4.789 1 97.19 15 ALA B O 1
ATOM 2223 N N . SER B 1 16 ? -13.398 20.453 4.93 1 94.5 16 SER B N 1
ATOM 2224 C CA . SER B 1 16 ? -14.383 19.672 5.68 1 94.5 16 SER B CA 1
ATOM 2225 C C . SER B 1 16 ? -13.727 18.531 6.453 1 94.5 16 SER B C 1
ATOM 2227 O O . SER B 1 16 ? -12.508 18.375 6.406 1 94.5 16 SER B O 1
ATOM 2229 N N . GLY B 1 17 ? -14.508 17.906 7.258 1 95.38 17 GLY B N 1
ATOM 2230 C CA . GLY B 1 17 ? -14.109 16.656 7.883 1 95.38 17 GLY B CA 1
ATOM 2231 C C . GLY B 1 17 ? -12.875 16.781 8.75 1 95.38 17 GLY B C 1
ATOM 2232 O O . GLY B 1 17 ? -12.789 17.688 9.586 1 95.38 17 GLY B O 1
ATOM 2233 N N . LEU B 1 18 ? -11.969 15.852 8.578 1 97.69 18 LEU B N 1
ATOM 2234 C CA . LEU B 1 18 ? -10.758 15.773 9.391 1 97.69 18 LEU B CA 1
ATOM 2235 C C . LEU B 1 18 ? -9.859 16.984 9.148 1 97.69 18 LEU B C 1
ATOM 2237 O O . LEU B 1 18 ? -9.242 17.5 10.078 1 97.69 18 LEU B O 1
ATOM 2241 N N . GLY B 1 19 ? -9.781 17.422 7.879 1 98.62 19 GLY B N 1
ATOM 22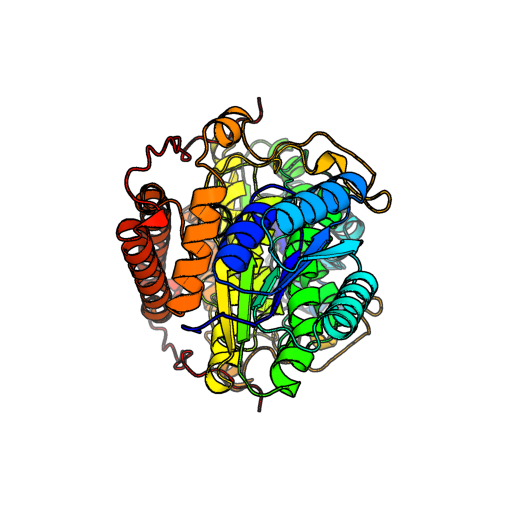42 C CA . GLY B 1 19 ? -8.938 18.562 7.559 1 98.62 19 GLY B CA 1
ATOM 2243 C C . GLY B 1 19 ? -9.352 19.828 8.281 1 98.62 19 GLY B C 1
ATOM 2244 O O . GLY B 1 19 ? -8.516 20.516 8.859 1 98.62 19 GLY B O 1
ATOM 2245 N N . LEU B 1 20 ? -10.625 20.062 8.242 1 98.56 20 LEU B N 1
ATOM 2246 C CA . LEU B 1 20 ? -11.133 21.25 8.914 1 98.56 20 LEU B CA 1
ATOM 2247 C C . LEU B 1 20 ? -10.969 21.141 10.422 1 98.56 20 LEU B C 1
ATOM 2249 O O . LEU B 1 20 ? -10.672 22.125 11.102 1 98.56 20 LEU B O 1
ATOM 2253 N N . ALA B 1 21 ? -11.18 19.938 10.953 1 98.5 21 ALA B N 1
ATOM 2254 C CA . ALA B 1 21 ? -11 19.703 12.383 1 98.5 21 ALA B CA 1
ATOM 2255 C C . ALA B 1 21 ? -9.555 19.969 12.805 1 98.5 21 ALA B C 1
ATOM 2257 O O . ALA B 1 21 ? -9.312 20.547 13.859 1 98.5 21 ALA B O 1
ATOM 2258 N N . MET B 1 22 ? -8.602 19.531 12 1 98.81 22 MET B N 1
ATOM 2259 C CA . MET B 1 22 ? -7.195 19.828 12.273 1 98.81 22 MET B CA 1
ATOM 2260 C C . MET B 1 22 ? -6.926 21.328 12.227 1 98.81 22 MET B C 1
ATOM 2262 O O . MET B 1 22 ? -6.211 21.859 13.078 1 98.81 22 MET B O 1
ATOM 2266 N N . ALA B 1 23 ? -7.531 21.984 11.25 1 98.81 23 ALA B N 1
ATOM 2267 C CA . ALA B 1 23 ? -7.359 23.422 11.125 1 98.81 23 ALA B CA 1
ATOM 2268 C C . ALA B 1 23 ? -7.824 24.141 12.391 1 98.81 23 ALA B C 1
ATOM 2270 O O . ALA B 1 23 ? -7.16 25.078 12.859 1 98.81 23 ALA B O 1
ATOM 2271 N N . HIS B 1 24 ? -8.969 23.703 12.891 1 98.56 24 HIS B N 1
ATOM 2272 C CA . HIS B 1 24 ? -9.484 24.281 14.125 1 98.56 24 HIS B CA 1
ATOM 2273 C C . HIS B 1 24 ? -8.5 24.078 15.273 1 98.56 24 HIS B C 1
ATOM 2275 O O . HIS B 1 24 ? -8.156 25.031 15.969 1 98.56 24 HIS B O 1
ATOM 2281 N N . ALA B 1 25 ? -8.039 22.859 15.484 1 98.62 25 ALA B N 1
ATOM 2282 C CA . ALA B 1 25 ? -7.141 22.531 16.594 1 98.62 25 ALA B CA 1
ATOM 2283 C C . ALA B 1 25 ? -5.828 23.297 16.469 1 98.62 25 ALA B C 1
ATOM 2285 O O . ALA B 1 25 ? -5.324 23.844 17.453 1 98.62 25 ALA B O 1
ATOM 2286 N N . PHE B 1 26 ? -5.27 23.375 15.234 1 98.75 26 PHE B N 1
ATOM 2287 C CA . PHE B 1 26 ? -4.008 24.062 14.984 1 98.75 26 PHE B CA 1
ATOM 2288 C C . PHE B 1 26 ? -4.16 25.562 15.195 1 98.75 26 PHE B C 1
ATOM 2290 O O . PHE B 1 26 ? -3.305 26.203 15.812 1 98.75 26 PHE B O 1
ATOM 2297 N N . GLY B 1 27 ? -5.238 26.125 14.664 1 98.56 27 GLY B N 1
ATOM 2298 C CA . GLY B 1 27 ? -5.504 27.547 14.844 1 98.56 27 GLY B CA 1
ATOM 2299 C C . GLY B 1 27 ? -5.648 27.953 16.297 1 98.56 27 GLY B C 1
ATOM 2300 O O . GLY B 1 27 ? -5.117 28.969 16.719 1 98.56 27 GLY B O 1
ATOM 2301 N N . GLU B 1 28 ? -6.383 27.141 17.031 1 97.56 28 GLU B N 1
ATOM 2302 C CA . GLU B 1 28 ? -6.574 27.406 18.453 1 97.56 28 GLU B CA 1
ATOM 2303 C C . GLU B 1 28 ? -5.25 27.359 19.203 1 97.56 28 GLU B C 1
ATOM 2305 O O . GLU B 1 28 ? -5.094 28.016 20.234 1 97.56 28 GLU B O 1
ATOM 2310 N N . ALA B 1 29 ? -4.316 26.625 18.688 1 97.75 29 ALA B N 1
ATOM 2311 C CA . ALA B 1 29 ? -2.988 26.531 19.281 1 97.75 29 ALA B CA 1
ATOM 2312 C C . ALA B 1 29 ? -2.094 27.672 18.828 1 97.75 29 ALA B C 1
ATOM 2314 O O . ALA B 1 29 ? -0.922 27.75 19.203 1 97.75 29 ALA B O 1
ATOM 2315 N N . GLY B 1 30 ? -2.615 28.562 17.969 1 98.25 30 GLY B N 1
ATOM 2316 C CA . GLY B 1 30 ? -1.9 29.781 17.625 1 98.25 30 GLY B CA 1
ATOM 2317 C C . GLY B 1 30 ? -1.199 29.703 16.281 1 98.25 30 GLY B C 1
ATOM 2318 O O . GLY B 1 30 ? -0.399 30.578 15.93 1 98.25 30 GLY B O 1
ATOM 2319 N N . MET B 1 31 ? -1.472 28.688 15.477 1 98.69 31 MET B N 1
ATOM 2320 C CA . MET B 1 31 ? -0.822 28.531 14.18 1 98.69 31 MET B CA 1
ATOM 2321 C C . MET B 1 31 ? -1.54 29.344 13.109 1 98.69 31 MET B C 1
ATOM 2323 O O . MET B 1 31 ? -2.736 29.609 13.234 1 98.69 31 MET B O 1
ATOM 2327 N N . ASN B 1 32 ? -0.792 29.688 12.039 1 98.75 32 ASN B N 1
ATOM 2328 C CA . ASN B 1 32 ? -1.402 30.031 10.758 1 98.75 32 ASN B CA 1
ATOM 2329 C C . ASN B 1 32 ? -1.824 28.781 9.992 1 98.75 32 ASN B C 1
ATOM 2331 O O . ASN B 1 32 ? -1.139 27.75 10.039 1 98.75 32 ASN B O 1
ATOM 2335 N N . VAL B 1 33 ? -2.953 28.938 9.32 1 98.88 33 VAL B N 1
ATOM 2336 C CA . VAL B 1 33 ? -3.445 27.719 8.672 1 98.88 33 VAL B CA 1
ATOM 2337 C C . VAL B 1 33 ? -3.762 28.016 7.203 1 98.88 33 VAL B C 1
ATOM 2339 O O . VAL B 1 33 ? -4.539 28.922 6.902 1 98.88 33 VAL B O 1
ATOM 2342 N N . MET B 1 34 ? -3.176 27.344 6.262 1 98.94 34 MET B N 1
ATOM 2343 C CA . MET B 1 34 ? -3.562 27.312 4.852 1 98.94 34 MET B CA 1
ATOM 2344 C C . MET B 1 34 ? -4.398 26.078 4.543 1 98.94 34 MET B C 1
ATOM 2346 O O . MET B 1 34 ? -3.938 24.953 4.723 1 98.94 34 MET B O 1
ATOM 2350 N N . LEU B 1 35 ? -5.621 26.297 4.125 1 98.94 35 LEU B N 1
ATOM 2351 C CA . LEU B 1 35 ? -6.496 25.203 3.707 1 98.94 35 LEU B CA 1
ATOM 2352 C C . LEU B 1 35 ? -6.438 25 2.195 1 98.94 35 LEU B C 1
ATOM 2354 O O . LEU B 1 35 ? -6.57 25.969 1.437 1 98.94 35 LEU B O 1
ATOM 2358 N N . ALA B 1 36 ? -6.168 23.828 1.769 1 98.94 36 ALA B N 1
ATOM 2359 C CA . ALA B 1 36 ? -6.238 23.453 0.357 1 98.94 36 ALA B CA 1
ATOM 2360 C C . ALA B 1 36 ? -7.371 22.469 0.106 1 98.94 36 ALA B C 1
ATOM 2362 O O . ALA B 1 36 ? -7.512 21.484 0.834 1 98.94 36 ALA B O 1
ATOM 2363 N N . ASP B 1 37 ? -8.156 22.688 -0.884 1 98.69 37 ASP B N 1
ATOM 2364 C CA . ASP B 1 37 ? -9.281 21.828 -1.212 1 98.69 37 ASP B CA 1
ATOM 2365 C C . ASP B 1 37 ? -9.672 21.969 -2.682 1 98.69 37 ASP B C 1
ATOM 2367 O O . ASP B 1 37 ? -9.398 22.984 -3.309 1 98.69 37 ASP B O 1
ATOM 2371 N N . ILE B 1 38 ? -10.305 20.953 -3.148 1 97.69 38 ILE B N 1
ATOM 2372 C CA . ILE B 1 38 ? -10.688 20.953 -4.555 1 97.69 38 ILE B CA 1
ATOM 2373 C C . ILE B 1 38 ? -12.016 21.703 -4.719 1 97.69 38 ILE B C 1
ATOM 2375 O O . ILE B 1 38 ? -12.336 22.172 -5.812 1 97.69 38 ILE B O 1
ATOM 2379 N N . GLU B 1 39 ? -12.758 21.828 -3.641 1 97 39 GLU B N 1
ATOM 2380 C CA . GLU B 1 39 ? -14.062 22.484 -3.689 1 97 39 GLU B CA 1
ATOM 2381 C C . GLU B 1 39 ? -13.969 23.938 -3.238 1 97 39 GLU B C 1
ATOM 2383 O O . GLU B 1 39 ? -13.648 24.219 -2.08 1 97 39 GLU B O 1
ATOM 2388 N N . GLU B 1 40 ? -14.391 24.812 -4.055 1 97.56 40 GLU B N 1
ATOM 2389 C CA . GLU B 1 40 ? -14.203 26.234 -3.805 1 97.56 40 GLU B CA 1
ATOM 2390 C C . GLU B 1 40 ? -15.172 26.734 -2.736 1 97.56 40 GLU B C 1
ATOM 2392 O O . GLU B 1 40 ? -14.75 27.359 -1.762 1 97.56 40 GLU B O 1
ATOM 2397 N N . ALA B 1 41 ? -16.438 26.484 -2.871 1 98 41 ALA B N 1
ATOM 2398 C CA . ALA B 1 41 ? -17.438 27.047 -1.974 1 98 41 ALA B CA 1
ATOM 2399 C C . ALA B 1 41 ? -17.234 26.562 -0.541 1 98 41 ALA B C 1
ATOM 2401 O O . ALA B 1 41 ? -17.172 27.375 0.39 1 98 41 ALA B O 1
ATOM 2402 N N . PRO B 1 42 ? -17.047 25.25 -0.334 1 98 42 PRO B N 1
ATOM 2403 C CA . PRO B 1 42 ? -16.734 24.797 1.021 1 98 42 PRO B CA 1
ATOM 2404 C C . PRO B 1 42 ? -15.438 25.391 1.563 1 98 42 PRO B C 1
ATOM 2406 O O . PRO B 1 42 ? -15.336 25.672 2.76 1 98 42 PRO B O 1
ATOM 2409 N N . LEU B 1 43 ? -14.484 25.609 0.728 1 98.69 43 LEU B N 1
ATOM 2410 C CA . LEU B 1 43 ? -13.195 26.156 1.133 1 98.69 43 LEU B CA 1
ATOM 2411 C C . LEU B 1 43 ? -13.359 27.594 1.649 1 98.69 43 LEU B C 1
ATOM 2413 O O . LEU B 1 43 ? -12.836 27.938 2.709 1 98.69 43 LEU B O 1
ATOM 2417 N N . LEU B 1 44 ? -14.055 28.375 0.911 1 98.5 44 LEU B N 1
ATOM 2418 C CA . LEU B 1 44 ? -14.297 29.75 1.311 1 98.5 44 LEU B CA 1
ATOM 2419 C C . LEU B 1 44 ? -15.07 29.812 2.623 1 98.5 44 LEU B C 1
ATOM 2421 O O . LEU B 1 44 ? -14.773 30.641 3.49 1 98.5 44 LEU B O 1
ATOM 2425 N N . ALA B 1 45 ? -16.047 28.938 2.744 1 98.69 45 ALA B N 1
ATOM 2426 C CA . ALA B 1 45 ? -16.828 28.875 3.973 1 98.69 45 ALA B CA 1
ATOM 2427 C C . ALA B 1 45 ? -15.961 28.484 5.164 1 98.69 45 ALA B C 1
ATOM 2429 O O . ALA B 1 45 ? -16.109 29.031 6.258 1 98.69 45 ALA B O 1
ATOM 2430 N N . ALA B 1 46 ? -15.086 27.531 4.98 1 98.69 46 ALA B N 1
ATOM 2431 C CA . ALA B 1 46 ? -14.188 27.078 6.039 1 98.69 46 ALA B CA 1
ATOM 2432 C C . ALA B 1 46 ? -13.242 28.188 6.48 1 98.69 46 ALA B C 1
ATOM 2434 O O . ALA B 1 46 ? -13.031 28.391 7.68 1 98.69 46 ALA B O 1
ATOM 2435 N N . VAL B 1 47 ? -12.672 28.922 5.543 1 98.81 47 VAL B N 1
ATOM 2436 C CA . VAL B 1 47 ? -11.758 30.016 5.852 1 98.81 47 VAL B CA 1
ATOM 2437 C C . VAL B 1 47 ? -12.492 31.078 6.664 1 98.81 47 VAL B C 1
ATOM 2439 O O . VAL B 1 47 ? -11.977 31.562 7.676 1 98.81 47 VAL B O 1
ATOM 2442 N N . LYS B 1 48 ? -13.664 31.406 6.219 1 98.56 48 LYS B N 1
ATOM 2443 C CA . LYS B 1 48 ? -14.461 32.406 6.922 1 98.56 48 LYS B CA 1
ATOM 2444 C C . LYS B 1 48 ? -14.734 31.969 8.359 1 98.56 48 LYS B C 1
ATOM 2446 O O . LYS B 1 48 ? -14.641 32.781 9.281 1 98.56 48 LYS B O 1
ATOM 2451 N N . GLU B 1 49 ? -15.086 30.75 8.477 1 98.19 49 GLU B N 1
ATOM 2452 C CA . GLU B 1 49 ? -15.359 30.203 9.805 1 98.19 49 GLU B CA 1
ATOM 2453 C C . GLU B 1 49 ? -14.148 30.328 10.719 1 98.19 49 GLU B C 1
ATOM 2455 O O . GLU B 1 49 ? -14.273 30.719 11.883 1 98.19 49 GLU B O 1
ATOM 2460 N N . LEU B 1 50 ? -13 30 10.25 1 98.56 50 LEU B N 1
ATOM 2461 C CA . LEU B 1 50 ? -11.766 30.078 11.023 1 98.56 50 LEU B CA 1
ATOM 2462 C C . LEU B 1 50 ? -11.43 31.531 11.359 1 98.56 50 LEU B C 1
ATOM 2464 O O . LEU B 1 50 ? -11.031 31.828 12.492 1 98.56 50 LEU B O 1
ATOM 2468 N N . GLU B 1 51 ? -11.609 32.406 10.422 1 98.19 51 GLU B N 1
ATOM 2469 C CA . GLU B 1 51 ? -11.336 33.812 10.641 1 98.19 51 GLU B CA 1
ATOM 2470 C C . GLU B 1 51 ? -12.242 34.406 11.719 1 98.19 51 GLU B C 1
ATOM 2472 O O . GLU B 1 51 ? -11.82 35.25 12.508 1 98.19 51 GLU B O 1
ATOM 2477 N N . GLU B 1 52 ? -13.43 33.938 11.695 1 97.88 52 GLU B N 1
ATOM 2478 C CA . GLU B 1 52 ? -14.375 34.375 12.711 1 97.88 52 GLU B CA 1
ATOM 2479 C C . GLU B 1 52 ? -13.938 33.969 14.109 1 97.88 52 GLU B C 1
ATOM 2481 O O . GLU B 1 52 ? -14.32 34.594 15.102 1 97.88 52 GLU B O 1
ATOM 2486 N N . ARG B 1 53 ? -13.125 33 14.211 1 97 53 ARG B N 1
ATOM 2487 C CA . ARG B 1 53 ? -12.57 32.531 15.477 1 97 53 ARG B CA 1
ATOM 2488 C C . ARG B 1 53 ? -11.203 33.156 15.742 1 97 53 ARG B C 1
ATOM 2490 O O . ARG B 1 53 ? -10.469 32.688 16.625 1 97 53 ARG B O 1
ATOM 2497 N N . GLN B 1 54 ? -10.844 34.094 14.922 1 97.56 54 GLN B N 1
ATOM 2498 C CA . GLN B 1 54 ? -9.617 34.875 15.039 1 97.56 54 GLN B CA 1
ATOM 2499 C C . GLN B 1 54 ? -8.391 34 14.727 1 97.56 54 GLN B C 1
ATOM 2501 O O . GLN B 1 54 ? -7.32 34.219 15.312 1 97.56 54 GLN B O 1
ATOM 2506 N N . ILE B 1 55 ? -8.547 33 13.969 1 98.12 55 ILE B N 1
ATOM 2507 C CA . ILE B 1 55 ? -7.453 32.188 13.445 1 98.12 55 ILE B CA 1
ATOM 2508 C C . ILE B 1 55 ? -6.953 32.781 12.133 1 98.12 55 ILE B C 1
ATOM 2510 O O . ILE B 1 55 ? -7.75 33.188 11.281 1 98.12 55 ILE B O 1
ATOM 2514 N N . ARG B 1 56 ? -5.688 32.938 12.016 1 98.44 56 ARG B N 1
ATOM 2515 C CA . ARG B 1 56 ? -5.102 33.406 10.758 1 98.44 56 ARG B CA 1
ATOM 2516 C C . ARG B 1 56 ? -5.148 32.281 9.711 1 98.44 56 ARG B C 1
ATOM 2518 O O . ARG B 1 56 ? -4.266 31.438 9.664 1 98.44 56 ARG B O 1
ATOM 2525 N N . ALA B 1 57 ? -6.125 32.344 8.844 1 98.75 57 ALA B N 1
ATOM 2526 C CA . ALA B 1 57 ? -6.371 31.281 7.879 1 98.75 57 ALA B CA 1
ATOM 2527 C C . ALA B 1 57 ? -6.469 31.844 6.457 1 98.75 57 ALA B C 1
ATOM 2529 O O . ALA B 1 57 ? -6.832 33 6.262 1 98.75 57 ALA B O 1
ATOM 2530 N N . SER B 1 58 ? -6.086 31.094 5.492 1 98.88 58 SER B N 1
ATOM 2531 C CA . SER B 1 58 ? -6.266 31.344 4.066 1 98.88 58 SER B CA 1
ATOM 2532 C C . SER B 1 58 ? -6.59 30.062 3.312 1 98.88 58 SER B C 1
ATOM 2534 O O . SER B 1 58 ? -6.492 28.969 3.871 1 98.88 58 SER B O 1
ATOM 2536 N N . GLY B 1 59 ? -7.137 30.25 2.096 1 98.81 59 GLY B N 1
ATOM 2537 C CA . GLY B 1 59 ? -7.516 29.109 1.284 1 98.81 59 GLY B CA 1
ATOM 2538 C C . GLY B 1 59 ? -6.875 29.109 -0.09 1 98.81 59 GLY B C 1
ATOM 2539 O O . GLY B 1 59 ? -6.582 30.172 -0.642 1 98.81 59 GLY B O 1
ATOM 2540 N N . VAL B 1 60 ? -6.652 27.922 -0.618 1 98.88 60 VAL B N 1
ATOM 2541 C CA . VAL B 1 60 ? -6.148 27.781 -1.979 1 98.88 60 VAL B CA 1
ATOM 2542 C C . VAL B 1 60 ? -6.801 26.562 -2.643 1 98.88 60 VAL B C 1
ATOM 2544 O O . VAL B 1 60 ? -6.938 25.5 -2.023 1 98.88 60 VAL B O 1
ATOM 2547 N N . LEU B 1 61 ? -7.309 26.766 -3.842 1 98.62 61 LEU B N 1
ATOM 2548 C CA . LEU B 1 61 ? -7.84 25.656 -4.609 1 98.62 61 LEU B CA 1
ATOM 2549 C C . LEU B 1 61 ? -6.723 24.703 -5.043 1 98.62 61 LEU B C 1
ATOM 2551 O O . LEU B 1 61 ? -5.695 25.156 -5.559 1 98.62 61 LEU B O 1
ATOM 2555 N N . CYS B 1 62 ? -6.953 23.406 -4.781 1 98.75 62 CYS B N 1
ATOM 2556 C CA . CYS B 1 62 ? -5.887 22.469 -5.09 1 98.75 62 CYS B CA 1
ATOM 2557 C C . CYS B 1 62 ? -6.449 21.078 -5.34 1 98.75 62 CYS B C 1
ATOM 2559 O O . CYS B 1 62 ? -7.125 20.5 -4.48 1 98.75 62 CYS B O 1
ATOM 2561 N N . ASP B 1 63 ? -6.242 20.562 -6.52 1 98.62 63 ASP B N 1
ATOM 2562 C CA . ASP B 1 63 ? -6.406 19.141 -6.824 1 98.62 63 ASP B CA 1
ATOM 2563 C C . ASP B 1 63 ? -5.117 18.375 -6.543 1 98.62 63 ASP B C 1
ATOM 2565 O O . ASP B 1 63 ? -4.152 18.469 -7.301 1 98.62 63 ASP B O 1
ATOM 2569 N N . VAL B 1 64 ? -5.152 17.547 -5.484 1 98.62 64 VAL B N 1
ATOM 2570 C CA . VAL B 1 64 ? -3.914 16.938 -5.02 1 98.62 64 VAL B CA 1
ATOM 2571 C C . VAL B 1 64 ? -3.461 15.867 -6.016 1 98.62 64 VAL B C 1
ATOM 2573 O O . VAL B 1 64 ? -2.328 15.391 -5.945 1 98.62 64 VAL B O 1
ATOM 2576 N N . ALA B 1 65 ? -4.379 15.453 -6.953 1 97.94 65 ALA B N 1
ATOM 2577 C CA . ALA B 1 65 ? -4.027 14.477 -7.98 1 97.94 65 ALA B CA 1
ATOM 2578 C C . ALA B 1 65 ? -3.168 15.117 -9.07 1 97.94 65 ALA B C 1
ATOM 2580 O O . ALA B 1 65 ? -2.68 14.422 -9.969 1 97.94 65 ALA B O 1
ATOM 2581 N N . VAL B 1 66 ? -2.996 16.406 -9.023 1 98 66 VAL B N 1
ATOM 2582 C CA . VAL B 1 66 ? -2.236 17.156 -10.016 1 98 66 VAL B CA 1
ATOM 2583 C C . VAL B 1 66 ? -1.012 17.781 -9.359 1 98 66 VAL B C 1
ATOM 2585 O O . VAL B 1 66 ? -1.14 18.734 -8.57 1 98 66 VAL B O 1
ATOM 2588 N N . ARG B 1 67 ? 0.166 17.375 -9.734 1 97.25 67 ARG B N 1
ATOM 2589 C CA . ARG B 1 67 ? 1.411 17.797 -9.109 1 97.25 67 ARG B CA 1
ATOM 2590 C C . ARG B 1 67 ? 1.555 19.312 -9.148 1 97.25 67 ARG B C 1
ATOM 2592 O O . ARG B 1 67 ? 1.878 19.938 -8.133 1 97.25 67 ARG B O 1
ATOM 2599 N N . ASN B 1 68 ? 1.316 19.875 -10.305 1 98.31 68 ASN B N 1
ATOM 2600 C CA . ASN B 1 68 ? 1.473 21.312 -10.477 1 98.31 68 ASN B CA 1
ATOM 2601 C C . ASN B 1 68 ? 0.521 22.094 -9.562 1 98.31 68 ASN B C 1
ATOM 2603 O O . ASN B 1 68 ? 0.85 23.188 -9.109 1 98.31 68 ASN B O 1
ATOM 2607 N N . ALA B 1 69 ? -0.626 21.547 -9.289 1 98.69 69 ALA B N 1
ATOM 2608 C CA . ALA B 1 69 ? -1.574 22.188 -8.391 1 98.69 69 ALA B CA 1
ATOM 2609 C C . ALA B 1 69 ? -1.034 22.219 -6.961 1 98.69 69 ALA B C 1
ATOM 2611 O O . ALA B 1 69 ? -1.205 23.219 -6.25 1 98.69 69 ALA B O 1
ATOM 2612 N N . VAL B 1 70 ? -0.35 21.172 -6.562 1 98.75 70 VAL B N 1
ATOM 2613 C CA . VAL B 1 70 ? 0.234 21.109 -5.227 1 98.75 70 VAL B CA 1
ATOM 2614 C C . VAL B 1 70 ? 1.392 22.094 -5.121 1 98.75 70 VAL B C 1
ATOM 2616 O O . VAL B 1 70 ? 1.53 22.797 -4.113 1 98.75 70 VAL B O 1
ATOM 2619 N N . GLU B 1 71 ? 2.16 22.172 -6.148 1 98.75 71 GLU B N 1
ATOM 2620 C CA . GLU B 1 71 ? 3.258 23.125 -6.184 1 98.75 71 GLU B CA 1
ATOM 2621 C C . GLU B 1 71 ? 2.738 24.562 -6.098 1 98.75 71 GLU B C 1
ATOM 2623 O O . GLU B 1 71 ? 3.314 25.391 -5.391 1 98.75 71 GLU B O 1
ATOM 2628 N N . ALA B 1 72 ? 1.687 24.844 -6.832 1 98.81 72 ALA B N 1
ATOM 2629 C CA . ALA B 1 72 ? 1.081 26.172 -6.789 1 98.81 72 ALA B CA 1
ATOM 2630 C C . ALA B 1 72 ? 0.526 26.484 -5.402 1 98.81 72 ALA B C 1
ATOM 2632 O O . ALA B 1 72 ? 0.617 27.625 -4.93 1 98.81 72 ALA B O 1
ATOM 2633 N N . ALA B 1 73 ? -0.067 25.5 -4.766 1 98.94 73 ALA B N 1
ATOM 2634 C CA . ALA B 1 73 ? -0.587 25.672 -3.41 1 98.94 73 ALA B CA 1
ATOM 2635 C C . ALA B 1 73 ? 0.538 25.969 -2.424 1 98.94 73 ALA B C 1
ATOM 2637 O O . ALA B 1 73 ? 0.375 26.781 -1.519 1 98.94 73 ALA B O 1
ATOM 2638 N N . ALA B 1 74 ? 1.655 25.312 -2.607 1 98.88 74 ALA B N 1
ATOM 2639 C CA . ALA B 1 74 ? 2.824 25.562 -1.767 1 98.88 74 ALA B CA 1
ATOM 2640 C C . ALA B 1 74 ? 3.338 26.984 -1.948 1 98.88 74 ALA B C 1
ATOM 2642 O O . ALA B 1 74 ? 3.65 27.672 -0.97 1 98.88 74 ALA B O 1
ATOM 2643 N N . ALA B 1 75 ? 3.408 27.375 -3.195 1 98.81 75 ALA B N 1
ATOM 2644 C CA . ALA B 1 75 ? 3.855 28.734 -3.488 1 98.81 75 ALA B CA 1
ATOM 2645 C C . ALA B 1 75 ? 2.945 29.766 -2.824 1 98.81 75 ALA B C 1
ATOM 2647 O O . ALA B 1 75 ? 3.426 30.75 -2.25 1 98.81 75 ALA B O 1
ATOM 2648 N N . LYS B 1 76 ? 1.672 29.547 -2.902 1 98.88 76 LYS B N 1
ATOM 2649 C CA . LYS B 1 76 ? 0.708 30.453 -2.279 1 98.88 76 LYS B CA 1
ATOM 2650 C C . LYS B 1 76 ? 0.877 30.484 -0.764 1 98.88 76 LYS B C 1
ATOM 2652 O O . LYS B 1 76 ? 0.726 31.531 -0.134 1 98.88 76 LYS B O 1
ATOM 2657 N N . THR B 1 77 ? 1.132 29.344 -0.175 1 98.88 77 THR B N 1
ATOM 2658 C CA . THR B 1 77 ? 1.345 29.234 1.265 1 98.88 77 THR B CA 1
ATOM 2659 C C . THR B 1 77 ? 2.543 30.078 1.694 1 98.88 77 THR B C 1
ATOM 2661 O O . THR B 1 77 ? 2.469 30.812 2.676 1 98.88 77 THR B O 1
ATOM 2664 N N . ILE B 1 78 ? 3.605 30.016 0.95 1 98.81 78 ILE B N 1
ATOM 2665 C CA . ILE B 1 78 ? 4.82 30.75 1.261 1 98.81 78 ILE B CA 1
ATOM 2666 C C . ILE B 1 78 ? 4.582 32.25 1.05 1 98.81 78 ILE B C 1
ATOM 2668 O O . ILE B 1 78 ? 5.023 33.062 1.854 1 98.81 78 ILE B O 1
ATOM 2672 N N . GLU B 1 79 ? 3.939 32.531 -0.037 1 98.75 79 GLU B N 1
ATOM 2673 C CA . GLU B 1 79 ? 3.609 33.938 -0.295 1 98.75 79 GLU B CA 1
ATOM 2674 C C . GLU B 1 79 ? 2.807 34.531 0.855 1 98.75 79 GLU B C 1
ATOM 2676 O O . GLU B 1 79 ? 3.018 35.688 1.231 1 98.75 79 GLU B O 1
ATOM 2681 N N . THR B 1 80 ? 1.925 33.812 1.422 1 98.81 80 THR B N 1
ATOM 2682 C CA . THR B 1 80 ? 0.961 34.281 2.402 1 98.81 80 THR B CA 1
ATOM 2683 C C . THR B 1 80 ? 1.579 34.312 3.797 1 98.81 80 THR B C 1
ATOM 2685 O O . THR B 1 80 ? 1.377 35.281 4.551 1 98.81 80 THR B O 1
ATOM 2688 N N . PHE B 1 81 ? 2.342 33.25 4.156 1 98.62 81 PHE B N 1
ATOM 2689 C CA . PHE B 1 81 ? 2.713 33.094 5.559 1 98.62 81 PHE B CA 1
ATOM 2690 C C . PHE B 1 81 ? 4.23 33.062 5.719 1 98.62 81 PHE B C 1
ATOM 2692 O O . PHE B 1 81 ? 4.742 33.094 6.84 1 98.62 81 PHE B O 1
ATOM 2699 N N . GLY B 1 82 ? 5.016 32.906 4.637 1 98.5 82 GLY B N 1
ATOM 2700 C CA . GLY B 1 82 ? 6.469 33 4.656 1 98.5 82 GLY B CA 1
ATOM 2701 C C . GLY B 1 82 ? 7.133 31.641 4.824 1 98.5 82 GLY B C 1
ATOM 2702 O O . GLY B 1 82 ? 8.086 31.328 4.109 1 98.5 82 GLY B O 1
ATOM 2703 N N . LYS B 1 83 ? 6.629 30.875 5.781 1 98.38 83 LYS B N 1
ATOM 2704 C CA . LYS B 1 83 ? 7.168 29.562 6.09 1 98.38 83 LYS B CA 1
ATOM 2705 C C . LYS B 1 83 ? 6.051 28.531 6.242 1 98.38 83 LYS B C 1
ATOM 2707 O O . LYS B 1 83 ? 4.875 28.891 6.32 1 98.38 83 LYS B O 1
ATOM 2712 N N . VAL B 1 84 ? 6.453 27.297 6.18 1 98.75 84 VAL B N 1
ATOM 2713 C CA . VAL B 1 84 ? 5.551 26.188 6.5 1 98.75 84 VAL B CA 1
ATOM 2714 C C . VAL B 1 84 ? 6.258 25.188 7.414 1 98.75 84 VAL B C 1
ATOM 2716 O O . VAL B 1 84 ? 7.441 24.906 7.23 1 98.75 84 VAL B O 1
ATOM 2719 N N . HIS B 1 85 ? 5.535 24.719 8.453 1 98.75 85 HIS B N 1
ATOM 2720 C CA . HIS B 1 85 ? 6.152 23.906 9.492 1 98.75 85 HIS B CA 1
ATOM 2721 C C . HIS B 1 85 ? 5.465 22.547 9.602 1 98.75 85 HIS B C 1
ATOM 2723 O O . HIS B 1 85 ? 6.102 21.562 9.961 1 98.75 85 HIS B O 1
ATOM 2729 N N . VAL B 1 86 ? 4.156 22.5 9.406 1 98.88 86 VAL B N 1
ATOM 2730 C CA . VAL B 1 86 ? 3.355 21.281 9.469 1 98.88 86 VAL B CA 1
ATOM 2731 C C . VAL B 1 86 ? 2.598 21.094 8.156 1 98.88 86 VAL B C 1
ATOM 2733 O O . VAL B 1 86 ? 1.932 22.016 7.68 1 98.88 86 VAL B O 1
ATOM 2736 N N . VAL B 1 87 ? 2.766 20 7.531 1 98.94 87 VAL B N 1
ATOM 2737 C CA . VAL B 1 87 ? 2.049 19.672 6.301 1 98.94 87 VAL B CA 1
ATOM 2738 C C . VAL B 1 87 ? 1.179 18.438 6.523 1 98.94 87 VAL B C 1
ATOM 2740 O O . VAL B 1 87 ? 1.688 17.359 6.844 1 98.94 87 VAL B O 1
ATOM 2743 N N . CYS B 1 88 ? -0.11 18.641 6.438 1 98.94 88 CYS B N 1
ATOM 2744 C CA . CYS B 1 88 ? -1.054 17.531 6.539 1 98.94 88 CYS B CA 1
ATOM 2745 C C . CYS B 1 88 ? -1.546 17.109 5.16 1 98.94 88 CYS B C 1
ATOM 2747 O O . CYS B 1 88 ? -2.434 17.75 4.59 1 98.94 88 CYS B O 1
ATOM 2749 N N . ASN B 1 89 ? -0.96 16.062 4.656 1 98.94 89 ASN B N 1
ATOM 2750 C CA . ASN B 1 89 ? -1.525 15.414 3.48 1 98.94 89 ASN B CA 1
ATOM 2751 C C . ASN B 1 89 ? -2.748 14.57 3.838 1 98.94 89 ASN B C 1
ATOM 2753 O O . ASN B 1 89 ? -2.629 13.375 4.113 1 98.94 89 ASN B O 1
ATOM 2757 N N . ASN B 1 90 ? -3.906 15.219 3.754 1 98.75 90 ASN B N 1
ATOM 2758 C CA . ASN B 1 90 ? -5.109 14.656 4.355 1 98.75 90 ASN B CA 1
ATOM 2759 C C . ASN B 1 90 ? -6.164 14.336 3.299 1 98.75 90 ASN B C 1
ATOM 2761 O O . ASN B 1 90 ? -7.016 13.469 3.512 1 98.75 90 ASN B O 1
ATOM 2765 N N . ALA B 1 91 ? -6.137 15.055 2.145 1 98.25 91 ALA B N 1
ATOM 2766 C CA . ALA B 1 91 ? -7.125 14.781 1.104 1 98.25 91 ALA B CA 1
ATOM 2767 C C . ALA B 1 91 ? -7.164 13.297 0.757 1 98.25 91 ALA B C 1
ATOM 2769 O O . ALA B 1 91 ? -6.121 12.648 0.657 1 98.25 91 ALA B O 1
ATOM 2770 N N . GLY B 1 92 ? -8.32 12.734 0.68 1 96.5 92 GLY B N 1
ATOM 2771 C CA . GLY B 1 92 ? -8.492 11.328 0.367 1 96.5 92 GLY B CA 1
ATOM 2772 C C . GLY B 1 92 ? -9.891 10.992 -0.116 1 96.5 92 GLY B C 1
ATOM 2773 O O . GLY B 1 92 ? -10.828 11.758 0.104 1 96.5 92 GLY B O 1
ATOM 2774 N N . VAL B 1 93 ? -9.992 9.891 -0.776 1 95.75 93 VAL B N 1
ATOM 2775 C CA . VAL B 1 93 ? -11.266 9.43 -1.323 1 95.75 93 VAL B CA 1
ATOM 2776 C C . VAL B 1 93 ? -11.438 7.938 -1.042 1 95.75 93 VAL B C 1
ATOM 2778 O O . VAL B 1 93 ? -10.477 7.25 -0.688 1 95.75 93 VAL B O 1
ATOM 2781 N N . GLY B 1 94 ? -12.695 7.52 -1.122 1 93.44 94 GLY B N 1
ATOM 2782 C CA . GLY B 1 94 ? -13.023 6.113 -0.929 1 93.44 94 GLY B CA 1
ATOM 2783 C C . GLY B 1 94 ? -13.5 5.434 -2.197 1 93.44 94 GLY B C 1
ATOM 2784 O O . GLY B 1 94 ? -14.258 6.023 -2.979 1 93.44 94 GLY B O 1
ATOM 2785 N N . ALA B 1 95 ? -13 4.277 -2.414 1 91 95 ALA B N 1
ATOM 2786 C CA . ALA B 1 95 ? -13.469 3.393 -3.479 1 91 95 ALA B CA 1
ATOM 2787 C C . ALA B 1 95 ? -13.25 1.927 -3.113 1 91 95 ALA B C 1
ATOM 2789 O O . ALA B 1 95 ? -12.258 1.584 -2.465 1 91 95 ALA B O 1
ATOM 2790 N N . GLY B 1 96 ? -14.164 1.089 -3.492 1 90.81 96 GLY B N 1
ATOM 2791 C CA . GLY B 1 96 ? -14.086 -0.341 -3.24 1 90.81 96 GLY B CA 1
ATOM 2792 C C . GLY B 1 96 ? -15.219 -1.12 -3.873 1 90.81 96 GLY B C 1
ATOM 2793 O O . GLY B 1 96 ? -15.859 -0.645 -4.816 1 90.81 96 GLY B O 1
ATOM 2794 N N . GLY B 1 97 ? -15.352 -2.398 -3.354 1 89.62 97 GLY B N 1
ATOM 2795 C CA . GLY B 1 97 ? -16.375 -3.295 -3.865 1 89.62 97 GLY B CA 1
ATOM 2796 C C . GLY B 1 97 ? -15.836 -4.66 -4.246 1 89.62 97 GLY B C 1
ATOM 2797 O O . GLY B 1 97 ? -14.648 -4.93 -4.094 1 89.62 97 GLY B O 1
ATOM 2798 N N . PRO B 1 98 ? -16.75 -5.469 -4.707 1 91.25 98 PRO B N 1
ATOM 2799 C 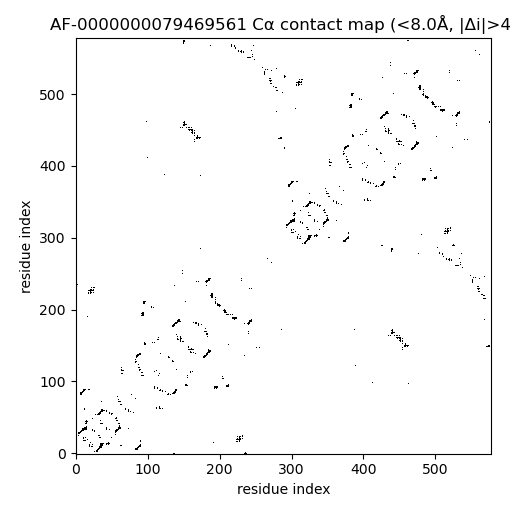CA . PRO B 1 98 ? -16.312 -6.77 -5.203 1 91.25 98 PRO B CA 1
ATOM 2800 C C . PRO B 1 98 ? -15.266 -6.656 -6.312 1 91.25 98 PRO B C 1
ATOM 2802 O O . PRO B 1 98 ? -15.352 -5.758 -7.152 1 91.25 98 PRO B O 1
ATOM 2805 N N . ILE B 1 99 ? -14.312 -7.598 -6.27 1 91.56 99 ILE B N 1
ATOM 2806 C CA . ILE B 1 99 ? -13.164 -7.551 -7.168 1 91.56 99 ILE B CA 1
ATOM 2807 C C . ILE B 1 99 ? -13.641 -7.406 -8.609 1 91.56 99 ILE B C 1
ATOM 2809 O O . ILE B 1 99 ? -13.039 -6.68 -9.406 1 91.56 99 ILE B O 1
ATOM 2813 N N . ASP B 1 100 ? -14.711 -7.988 -8.984 1 88.06 100 ASP B N 1
ATOM 2814 C CA . ASP B 1 100 ? -15.164 -8.039 -10.375 1 88.06 100 ASP B CA 1
ATOM 2815 C C . ASP B 1 100 ? -16.047 -6.836 -10.703 1 88.06 100 ASP B C 1
ATOM 2817 O O . ASP B 1 100 ? -16.484 -6.684 -11.844 1 88.06 100 ASP B O 1
ATOM 2821 N N . GLN B 1 101 ? -16.188 -5.902 -9.742 1 88.62 101 GLN B N 1
ATOM 2822 C CA . GLN B 1 101 ? -17.062 -4.75 -9.969 1 88.62 101 GLN B CA 1
ATOM 2823 C C . GLN B 1 101 ? -16.281 -3.443 -9.805 1 88.62 101 GLN B C 1
ATOM 2825 O O . GLN B 1 101 ? -16.812 -2.363 -10.062 1 88.62 101 GLN B O 1
ATOM 2830 N N . VAL B 1 102 ? -15.117 -3.551 -9.359 1 90.88 102 VAL B N 1
ATOM 2831 C CA . VAL B 1 102 ? -14.289 -2.354 -9.25 1 90.88 102 VAL B CA 1
ATOM 2832 C C . VAL B 1 102 ? -13.867 -1.888 -10.641 1 90.88 102 VAL B C 1
ATOM 2834 O O . VAL B 1 102 ? -13.312 -2.662 -11.422 1 90.88 102 VAL B O 1
ATOM 2837 N N . ARG B 1 103 ? -14.188 -0.746 -11.008 1 88.94 103 ARG B N 1
ATOM 2838 C CA . ARG B 1 103 ? -13.844 -0.21 -12.32 1 88.94 103 ARG B CA 1
ATOM 2839 C C . ARG B 1 103 ? -12.383 0.225 -12.367 1 88.94 103 ARG B C 1
ATOM 2841 O O . ARG B 1 103 ? -11.828 0.688 -11.367 1 88.94 103 ARG B O 1
ATOM 2848 N N . HIS B 1 104 ? -11.789 0.168 -13.508 1 90.31 104 HIS B N 1
ATOM 2849 C CA . HIS B 1 104 ? -10.406 0.586 -13.68 1 90.31 104 HIS B CA 1
ATOM 2850 C C . HIS B 1 104 ? -10.227 2.062 -13.344 1 90.31 104 HIS B C 1
ATOM 2852 O O . HIS B 1 104 ? -9.227 2.447 -12.727 1 90.31 104 HIS B O 1
ATOM 2858 N N . ALA B 1 105 ? -11.164 2.824 -13.734 1 92.44 105 ALA B N 1
ATOM 2859 C CA . ALA B 1 105 ? -11.117 4.258 -13.469 1 92.44 105 ALA B CA 1
ATOM 2860 C C . ALA B 1 105 ? -11.109 4.539 -11.969 1 92.44 105 ALA B C 1
ATOM 2862 O O . ALA B 1 105 ? -10.578 5.559 -11.523 1 92.44 105 ALA B O 1
ATOM 2863 N N . ASP B 1 106 ? -11.711 3.615 -11.18 1 94 106 ASP B N 1
ATOM 2864 C CA . ASP B 1 106 ? -11.688 3.752 -9.727 1 94 106 ASP B CA 1
ATOM 2865 C C . ASP B 1 106 ? -10.266 3.613 -9.18 1 94 106 ASP B C 1
ATOM 2867 O O . ASP B 1 106 ? -9.852 4.379 -8.305 1 94 106 ASP B O 1
ATOM 2871 N N . TRP B 1 107 ? -9.523 2.674 -9.758 1 96.06 107 TRP B N 1
ATOM 2872 C CA . TRP B 1 107 ? -8.133 2.482 -9.359 1 96.06 107 TRP B CA 1
ATOM 2873 C C . TRP B 1 107 ? -7.297 3.713 -9.703 1 96.06 107 TRP B C 1
ATOM 2875 O O . TRP B 1 107 ? -6.547 4.211 -8.859 1 96.06 107 TRP B O 1
ATOM 2885 N N . ASP B 1 108 ? -7.473 4.172 -10.93 1 96.31 108 ASP B N 1
ATOM 2886 C CA . ASP B 1 108 ? -6.719 5.348 -11.352 1 96.31 108 ASP B CA 1
ATOM 2887 C C . ASP B 1 108 ? -6.977 6.531 -10.422 1 96.31 108 ASP B C 1
ATOM 2889 O O . ASP B 1 108 ? -6.039 7.219 -10.016 1 96.31 108 ASP B O 1
ATOM 2893 N N . TRP B 1 109 ? -8.227 6.727 -10.117 1 96.5 109 TRP B N 1
ATOM 2894 C CA . TRP B 1 109 ? -8.672 7.859 -9.312 1 96.5 109 TRP B CA 1
ATOM 2895 C C . TRP B 1 109 ? -8.102 7.781 -7.898 1 96.5 109 TRP B C 1
ATOM 2897 O O . TRP B 1 109 ? -7.473 8.734 -7.426 1 96.5 109 TRP B O 1
ATOM 2907 N N . ILE B 1 110 ? -8.25 6.66 -7.281 1 97.31 110 ILE B N 1
ATOM 2908 C CA . ILE B 1 110 ? -7.922 6.559 -5.863 1 97.31 110 ILE B CA 1
ATOM 2909 C C . ILE B 1 110 ? -6.402 6.543 -5.691 1 97.31 110 ILE B C 1
ATOM 2911 O O . ILE B 1 110 ? -5.879 7.074 -4.711 1 97.31 110 ILE B O 1
ATOM 2915 N N . LEU B 1 111 ? -5.66 5.961 -6.633 1 98.19 111 LEU B N 1
ATOM 2916 C CA . LEU B 1 111 ? -4.203 6 -6.586 1 98.19 111 LEU B CA 1
ATOM 2917 C C . LEU B 1 111 ? -3.693 7.426 -6.746 1 98.19 111 LEU B C 1
ATOM 2919 O O . LEU B 1 111 ? -2.779 7.848 -6.031 1 98.19 111 LEU B O 1
ATOM 2923 N N . ALA B 1 112 ? -4.305 8.148 -7.637 1 98.06 112 ALA B N 1
ATOM 2924 C CA . ALA B 1 112 ? -3.893 9.523 -7.895 1 98.06 112 ALA B CA 1
ATOM 2925 C C . ALA B 1 112 ? -4.109 10.398 -6.664 1 98.06 112 ALA B C 1
ATOM 2927 O O . ALA B 1 112 ? -3.246 11.211 -6.312 1 98.06 112 ALA B O 1
ATOM 2928 N N . VAL B 1 113 ? -5.191 10.195 -6.004 1 98.25 113 VAL B N 1
ATOM 2929 C CA . VAL B 1 113 ? -5.566 11.094 -4.914 1 98.25 113 VAL B CA 1
ATOM 2930 C C . VAL B 1 113 ? -4.93 10.617 -3.609 1 98.25 113 VAL B C 1
ATOM 2932 O O . VAL B 1 113 ? -4.164 11.352 -2.98 1 98.25 113 VAL B O 1
ATOM 2935 N N . ASN B 1 114 ? -5.184 9.359 -3.234 1 98.62 114 ASN B N 1
ATOM 2936 C CA . ASN B 1 114 ? -4.82 8.867 -1.909 1 98.62 114 ASN B CA 1
ATOM 2937 C C . ASN B 1 114 ? -3.32 8.617 -1.795 1 98.62 114 ASN B C 1
ATOM 2939 O O . ASN B 1 114 ? -2.75 8.727 -0.708 1 98.62 114 ASN B O 1
ATOM 2943 N N . LEU B 1 115 ? -2.723 8.203 -2.912 1 98.69 115 LEU B N 1
ATOM 2944 C CA . LEU B 1 115 ? -1.315 7.82 -2.846 1 98.69 115 LEU B CA 1
ATOM 2945 C C . LEU B 1 115 ? -0.428 8.922 -3.426 1 98.69 115 LEU B C 1
ATOM 2947 O O . LEU B 1 115 ? 0.385 9.508 -2.709 1 98.69 115 LEU B O 1
ATOM 2951 N N . MET B 1 116 ? -0.64 9.25 -4.676 1 98.44 116 MET B N 1
ATOM 2952 C CA . MET B 1 116 ? 0.242 10.211 -5.328 1 98.44 116 MET B CA 1
ATOM 2953 C C . MET B 1 116 ? 0.07 11.602 -4.727 1 98.44 116 MET B C 1
ATOM 2955 O O . MET B 1 116 ? 1.03 12.375 -4.645 1 98.44 116 MET B O 1
ATOM 2959 N N . GLY B 1 117 ? -1.142 11.93 -4.262 1 98.69 117 GLY B N 1
ATOM 2960 C CA . GLY B 1 117 ? -1.332 13.188 -3.561 1 98.69 117 GLY B CA 1
ATOM 2961 C C . GLY B 1 117 ? -0.397 13.359 -2.377 1 98.69 117 GLY B C 1
ATOM 2962 O O . GLY B 1 117 ? 0.115 14.453 -2.139 1 98.69 117 GLY B O 1
ATOM 2963 N N . VAL B 1 118 ? -0.185 12.289 -1.626 1 98.81 118 VAL B N 1
ATOM 2964 C CA . VAL B 1 118 ? 0.723 12.312 -0.484 1 98.81 118 VAL B CA 1
ATOM 2965 C C . VAL B 1 118 ? 2.16 12.477 -0.97 1 98.81 118 VAL B C 1
ATOM 2967 O O . VAL B 1 118 ? 2.93 13.258 -0.404 1 98.81 118 VAL B O 1
ATOM 2970 N N . VAL B 1 119 ? 2.543 11.75 -2.055 1 98.56 119 VAL B N 1
ATOM 2971 C CA . VAL B 1 119 ? 3.879 11.836 -2.633 1 98.56 119 VAL B CA 1
ATOM 2972 C C . VAL B 1 119 ? 4.16 13.266 -3.078 1 98.56 119 VAL B C 1
ATOM 2974 O O . VAL B 1 119 ? 5.207 13.828 -2.754 1 98.56 119 VAL B O 1
ATOM 2977 N N . TYR B 1 120 ? 3.211 13.883 -3.771 1 98.5 120 TYR B N 1
ATOM 2978 C CA . TYR B 1 120 ? 3.377 15.25 -4.25 1 98.5 120 TYR B CA 1
ATOM 2979 C C . TYR B 1 120 ? 3.529 16.219 -3.088 1 98.5 120 TYR B C 1
ATOM 2981 O O . TYR B 1 120 ? 4.359 17.141 -3.135 1 98.5 120 TYR B O 1
ATOM 2989 N N . GLY B 1 121 ? 2.713 16 -2.059 1 98.75 121 GLY B N 1
ATOM 2990 C CA . GLY B 1 121 ? 2.83 16.844 -0.88 1 98.75 121 GLY B CA 1
ATOM 2991 C C . GLY B 1 121 ? 4.195 16.766 -0.224 1 98.75 121 GLY B C 1
ATOM 2992 O O . GLY B 1 121 ? 4.797 17.797 0.089 1 98.75 121 GLY B O 1
ATOM 2993 N N . MET B 1 122 ? 4.684 15.578 -0.034 1 98.56 122 MET B N 1
ATOM 2994 C CA . MET B 1 122 ? 5.992 15.375 0.577 1 98.56 122 MET B CA 1
ATOM 2995 C C . MET B 1 122 ? 7.09 16.031 -0.259 1 98.56 122 MET B C 1
ATOM 2997 O O . MET B 1 122 ? 7.902 16.797 0.265 1 98.56 122 MET B O 1
ATOM 3001 N N . GLU B 1 123 ? 7.105 15.75 -1.543 1 97.5 123 GLU B N 1
ATOM 3002 C CA . GLU B 1 123 ? 8.164 16.203 -2.436 1 97.5 123 GLU B CA 1
ATOM 3003 C C . GLU B 1 123 ? 8.156 17.719 -2.572 1 97.5 123 GLU B C 1
ATOM 3005 O O . GLU B 1 123 ? 9.219 18.344 -2.676 1 97.5 123 GLU B O 1
ATOM 3010 N N . THR B 1 124 ? 7.004 18.297 -2.598 1 98.31 124 THR B N 1
ATOM 3011 C CA . THR B 1 124 ? 6.863 19.719 -2.832 1 98.31 124 THR B CA 1
ATOM 3012 C C . THR B 1 124 ? 7.242 20.516 -1.582 1 98.31 124 THR B C 1
ATOM 3014 O O . THR B 1 124 ? 7.934 21.531 -1.67 1 98.31 124 THR B O 1
ATOM 3017 N N . PHE B 1 125 ? 6.863 20.062 -0.409 1 98.75 125 PHE B N 1
ATOM 3018 C CA . PHE B 1 125 ? 6.977 20.875 0.793 1 98.75 125 PHE B CA 1
ATOM 3019 C C . PHE B 1 125 ? 8.281 20.578 1.527 1 98.75 125 PHE B C 1
ATOM 3021 O O . PHE B 1 125 ? 8.742 21.391 2.334 1 98.75 125 PHE B O 1
ATOM 3028 N N . LEU B 1 126 ? 8.898 19.422 1.281 1 98.38 126 LEU B N 1
ATOM 3029 C CA . LEU B 1 126 ? 10.102 19.047 2.006 1 98.38 126 LEU B CA 1
ATOM 3030 C C . LEU B 1 126 ? 11.203 20.078 1.796 1 98.38 126 LEU B C 1
ATOM 3032 O O . LEU B 1 126 ? 11.812 20.547 2.762 1 98.38 126 LEU B O 1
ATOM 3036 N N . PRO B 1 127 ? 11.453 20.484 0.499 1 97.94 127 PRO B N 1
ATOM 3037 C CA . PRO B 1 127 ? 12.5 21.5 0.321 1 97.94 127 PRO B CA 1
ATOM 3038 C C . PRO B 1 127 ? 12.18 22.812 1.026 1 97.94 127 PRO B C 1
ATOM 3040 O O . PRO B 1 127 ? 13.094 23.516 1.477 1 97.94 127 PRO B O 1
ATOM 3043 N N . LEU B 1 128 ? 10.938 23.141 1.156 1 98.5 128 LEU B N 1
ATOM 3044 C CA . LEU B 1 128 ? 10.531 24.375 1.821 1 98.5 128 LEU B CA 1
ATOM 3045 C C . LEU B 1 128 ? 10.781 24.297 3.322 1 98.5 128 LEU B C 1
ATOM 3047 O O . LEU B 1 128 ? 11.25 25.266 3.934 1 98.5 128 LEU B O 1
ATOM 3051 N N . ILE B 1 129 ? 10.508 23.172 3.947 1 98.25 129 ILE B N 1
ATOM 3052 C CA . ILE B 1 129 ? 10.766 22.938 5.367 1 98.25 129 ILE B CA 1
ATOM 3053 C C . ILE B 1 129 ? 12.266 22.922 5.625 1 98.25 129 ILE B C 1
ATOM 3055 O O . ILE B 1 129 ? 12.742 23.531 6.586 1 98.25 129 ILE B O 1
ATOM 3059 N N . ARG B 1 130 ? 13.008 22.312 4.746 1 97.38 130 ARG B N 1
ATOM 3060 C CA . ARG B 1 130 ? 14.461 22.266 4.863 1 97.38 130 ARG B CA 1
ATOM 3061 C C . ARG B 1 130 ? 15.062 23.656 4.801 1 97.38 130 ARG B C 1
ATOM 3063 O O . ARG B 1 130 ? 16.031 23.969 5.508 1 97.38 130 ARG B O 1
ATOM 3070 N N . SER B 1 131 ? 14.469 24.484 4.008 1 97.19 131 SER B N 1
ATOM 3071 C CA . SER B 1 131 ? 15.078 25.766 3.672 1 97.19 131 SER B CA 1
ATOM 3072 C C . SER B 1 131 ? 15.117 26.703 4.879 1 97.19 131 SER B C 1
ATOM 3074 O O . SER B 1 131 ? 16.016 27.531 5.004 1 97.19 131 SER B O 1
ATOM 3076 N N . HIS B 1 132 ? 14.133 26.625 5.82 1 96.19 132 HIS B N 1
ATOM 3077 C CA . HIS B 1 132 ? 14.148 27.547 6.949 1 96.19 132 HIS B CA 1
ATOM 3078 C C . HIS B 1 132 ? 14.867 26.953 8.148 1 96.19 132 HIS B C 1
ATOM 3080 O O . HIS B 1 132 ? 15.164 27.656 9.117 1 96.19 132 HIS B O 1
ATOM 3086 N N . GLY B 1 133 ? 15.141 25.641 8.18 1 94.88 133 GLY B N 1
ATOM 3087 C CA . GLY B 1 133 ? 16.078 25.016 9.109 1 94.88 133 GLY B CA 1
ATOM 3088 C C . GLY B 1 133 ? 15.508 24.844 10.508 1 94.88 133 GLY B C 1
ATOM 3089 O O . GLY B 1 133 ? 16.234 24.547 11.453 1 94.88 133 GLY B O 1
ATOM 3090 N N . GLU B 1 134 ? 14.18 25.016 10.68 1 95.5 134 GLU B N 1
ATOM 3091 C CA . GLU B 1 134 ? 13.562 24.953 12 1 95.5 134 GLU B CA 1
ATOM 3092 C C . GLU B 1 134 ? 12.977 23.562 12.266 1 95.5 134 GLU B C 1
ATOM 3094 O O . GLU B 1 134 ? 12.398 23.328 13.32 1 95.5 134 GLU B O 1
ATOM 3099 N N . GLY B 1 135 ? 13.156 22.688 11.336 1 95.44 135 GLY B N 1
ATOM 3100 C CA . GLY B 1 135 ? 12.469 21.406 11.414 1 95.44 135 GLY B CA 1
ATOM 3101 C C . GLY B 1 135 ? 11.016 21.484 10.977 1 95.44 135 GLY B C 1
ATOM 3102 O O . GLY B 1 135 ? 10.562 22.516 10.492 1 95.44 135 GLY B O 1
ATOM 3103 N N . GLY B 1 136 ? 10.336 20.406 11.055 1 97.69 136 GLY B N 1
ATOM 3104 C CA . GLY B 1 136 ? 8.938 20.359 10.656 1 97.69 136 GLY B CA 1
ATOM 3105 C C . GLY B 1 136 ? 8.312 18.984 10.828 1 97.69 136 GLY B C 1
ATOM 3106 O O . GLY B 1 136 ? 8.945 18.062 11.375 1 97.69 136 GLY B O 1
ATOM 3107 N N . THR B 1 137 ? 7.031 18.922 10.539 1 98.31 137 THR B N 1
ATOM 3108 C CA . THR B 1 137 ? 6.293 17.672 10.672 1 98.31 137 THR B CA 1
ATOM 3109 C C . THR B 1 137 ? 5.363 17.469 9.477 1 98.31 137 THR B C 1
ATOM 3111 O O . THR B 1 137 ? 4.695 18.406 9.039 1 98.31 137 THR B O 1
ATOM 3114 N N . PHE B 1 138 ? 5.43 16.297 8.945 1 98.81 138 PHE B N 1
ATOM 3115 C CA . PHE B 1 138 ? 4.395 15.844 8.023 1 98.81 138 PHE B CA 1
ATOM 3116 C C . PHE B 1 138 ? 3.412 14.922 8.734 1 98.81 138 PHE B C 1
ATOM 3118 O O . PHE B 1 138 ? 3.812 14.078 9.539 1 98.81 138 PHE B O 1
ATOM 3125 N N . VAL B 1 139 ? 2.143 15.125 8.492 1 98.94 139 VAL B N 1
ATOM 3126 C CA . VAL B 1 139 ? 1.097 14.188 8.891 1 98.94 139 VAL B CA 1
ATOM 3127 C C . VAL B 1 139 ? 0.397 13.641 7.645 1 98.94 139 VAL B C 1
ATOM 3129 O O . VAL B 1 139 ? -0.387 14.344 7.004 1 98.94 139 VAL B O 1
ATOM 3132 N N . ASN B 1 140 ? 0.685 12.406 7.289 1 98.94 140 ASN B N 1
ATOM 3133 C CA . ASN B 1 140 ? 0.029 11.727 6.176 1 98.94 140 ASN B CA 1
ATOM 3134 C C . ASN B 1 140 ? -1.174 10.914 6.645 1 98.94 140 ASN B C 1
ATOM 3136 O O . ASN B 1 140 ? -1.042 10.047 7.508 1 98.94 140 ASN B O 1
ATOM 3140 N N . THR B 1 141 ? -2.354 11.25 6.07 1 98.81 141 THR B N 1
ATOM 3141 C CA . THR B 1 141 ? -3.57 10.586 6.527 1 98.81 141 THR B CA 1
ATOM 3142 C C . THR B 1 141 ? -3.768 9.258 5.793 1 98.81 141 THR B C 1
ATOM 3144 O O . THR B 1 141 ? -3.961 9.242 4.578 1 98.81 141 THR B O 1
ATOM 3147 N N . ALA B 1 142 ? -3.643 8.227 6.527 1 98.62 142 ALA B N 1
ATOM 3148 C CA . ALA B 1 142 ? -4.031 6.895 6.07 1 98.62 142 ALA B CA 1
ATOM 3149 C C . ALA B 1 142 ? -5.41 6.512 6.605 1 98.62 142 ALA B C 1
ATOM 3151 O O . ALA B 1 142 ? -6.398 7.203 6.344 1 98.62 142 ALA B O 1
ATOM 3152 N N . SER B 1 143 ? -5.531 5.434 7.281 1 97.25 143 SER B N 1
ATOM 3153 C CA . SER B 1 143 ? -6.738 4.855 7.859 1 97.25 143 SER B CA 1
ATOM 3154 C C . SER B 1 143 ? -6.422 3.584 8.641 1 97.25 143 SER B C 1
ATOM 3156 O O . SER B 1 143 ? -5.332 3.025 8.508 1 97.25 143 SER B O 1
ATOM 3158 N N . MET B 1 144 ? -7.328 3.174 9.531 1 96.94 144 MET B N 1
ATOM 3159 C CA . MET B 1 144 ? -7.223 1.814 10.047 1 96.94 144 MET B CA 1
ATOM 3160 C C . MET B 1 144 ? -7.266 0.793 8.914 1 96.94 144 MET B C 1
ATOM 3162 O O . MET B 1 144 ? -6.793 -0.334 9.078 1 96.94 144 MET B O 1
ATOM 3166 N N . ALA B 1 145 ? -7.805 1.204 7.754 1 96.5 145 ALA B N 1
ATOM 3167 C CA . ALA B 1 145 ? -7.723 0.388 6.543 1 96.5 145 ALA B CA 1
ATOM 3168 C C . ALA B 1 145 ? -6.293 0.333 6.016 1 96.5 145 ALA B C 1
ATOM 3170 O O . ALA B 1 145 ? -6.02 -0.325 5.012 1 96.5 145 ALA B O 1
ATOM 3171 N N . GLY B 1 146 ? -5.363 0.972 6.621 1 98.25 146 GLY B N 1
ATOM 3172 C CA . GLY B 1 146 ? -3.936 0.853 6.387 1 98.25 146 GLY B CA 1
ATOM 3173 C C . GLY B 1 146 ? -3.248 -0.091 7.352 1 98.25 146 GLY B C 1
ATOM 3174 O O . GLY B 1 146 ? -2.043 -0.329 7.246 1 98.25 146 GLY B O 1
ATOM 3175 N N . MET B 1 147 ? -4.031 -0.636 8.297 1 97.56 147 MET B N 1
ATOM 3176 C CA . MET B 1 147 ? -3.537 -1.563 9.305 1 97.56 147 MET B CA 1
ATOM 3177 C C . MET B 1 147 ? -4.18 -2.938 9.148 1 97.56 147 MET B C 1
ATOM 3179 O O . MET B 1 147 ? -3.59 -3.951 9.523 1 97.56 147 MET B O 1
ATOM 3183 N N . ILE B 1 148 ? -5.395 -2.945 8.68 1 96.12 148 ILE B N 1
ATOM 3184 C CA . ILE B 1 148 ? -6.172 -4.152 8.422 1 96.12 148 ILE B CA 1
ATOM 3185 C C . ILE B 1 148 ? -6.875 -4.027 7.07 1 96.12 148 ILE B C 1
ATOM 3187 O O . ILE B 1 148 ? -7.105 -2.92 6.582 1 96.12 148 ILE B O 1
ATOM 3191 N N . SER B 1 149 ? -7.211 -5.145 6.477 1 95 149 SER B N 1
ATOM 3192 C CA . SER B 1 149 ? -7.789 -5.137 5.137 1 95 149 SER B CA 1
ATOM 3193 C C . SER B 1 149 ? -9.125 -5.871 5.105 1 95 149 SER B C 1
ATOM 3195 O O . SER B 1 149 ? -9.195 -7.027 4.68 1 95 149 SER B O 1
ATOM 3197 N N . PRO B 1 150 ? -10.18 -5.176 5.441 1 92.25 150 PRO B N 1
ATOM 3198 C CA . PRO B 1 150 ? -11.492 -5.812 5.301 1 92.25 150 PRO B CA 1
ATOM 3199 C C . PRO B 1 150 ? -11.844 -6.133 3.85 1 92.25 150 PRO B C 1
ATOM 3201 O O . PRO B 1 150 ? -11.523 -5.352 2.947 1 92.25 150 PRO B O 1
ATOM 3204 N N . PRO B 1 151 ? -12.594 -7.238 3.645 1 93.5 151 PRO B N 1
ATOM 3205 C CA . PRO B 1 151 ? -12.992 -7.582 2.279 1 93.5 151 PRO B CA 1
ATOM 3206 C C . PRO B 1 151 ? -13.883 -6.516 1.638 1 93.5 151 PRO B C 1
ATOM 3208 O O . PRO B 1 151 ? -14.773 -5.977 2.295 1 93.5 151 PRO B O 1
ATOM 3211 N N . GLY B 1 152 ? -13.586 -6.215 0.42 1 91.88 152 GLY B N 1
ATOM 3212 C CA . GLY B 1 152 ? -14.414 -5.289 -0.339 1 91.88 152 GLY B CA 1
ATOM 3213 C C . GLY B 1 152 ? -13.875 -3.871 -0.334 1 91.88 152 GLY B C 1
ATOM 3214 O O . GLY B 1 152 ? -14.477 -2.975 -0.93 1 91.88 152 GLY B O 1
ATOM 3215 N N . MET B 1 153 ? -12.672 -3.67 0.279 1 94.06 153 MET B N 1
ATOM 3216 C CA . MET B 1 153 ? -12.086 -2.336 0.381 1 94.06 153 MET B CA 1
ATOM 3217 C C . MET B 1 153 ? -10.711 -2.297 -0.262 1 94.06 153 MET B C 1
ATOM 3219 O O . MET B 1 153 ? -9.898 -1.426 0.053 1 94.06 153 MET B O 1
ATOM 3223 N N . GLU B 1 154 ? -10.5 -3.199 -1.158 1 95.75 154 GLU B N 1
ATOM 3224 C CA . GLU B 1 154 ? -9.133 -3.479 -1.595 1 95.75 154 GLU B CA 1
ATOM 3225 C C . GLU B 1 154 ? -8.5 -2.25 -2.242 1 95.75 154 GLU B C 1
ATOM 3227 O O . GLU B 1 154 ? -7.355 -1.904 -1.94 1 95.75 154 GLU B O 1
ATOM 3232 N N . PRO B 1 155 ? -9.227 -1.495 -3.174 1 96.12 155 PRO B N 1
ATOM 3233 C CA . PRO B 1 155 ? -8.586 -0.29 -3.707 1 96.12 155 PRO B CA 1
ATOM 3234 C C . PRO B 1 155 ? -8.234 0.723 -2.617 1 96.12 155 PRO B C 1
ATOM 3236 O O . PRO B 1 155 ? -7.145 1.292 -2.627 1 96.12 155 PRO B O 1
ATOM 3239 N N . TYR B 1 156 ? -9.141 0.932 -1.708 1 97 156 TYR B N 1
ATOM 3240 C CA . TYR B 1 156 ? -8.922 1.867 -0.608 1 97 156 TYR B CA 1
ATOM 3241 C C . TYR B 1 156 ? -7.816 1.378 0.315 1 97 156 TYR B C 1
ATOM 3243 O O . TYR B 1 156 ? -6.852 2.102 0.575 1 97 156 TYR B O 1
ATOM 3251 N N . SER B 1 157 ? -7.895 0.103 0.766 1 97.75 157 SER B N 1
ATOM 3252 C CA . SER B 1 157 ? -6.895 -0.464 1.664 1 97.75 157 SER B CA 1
ATOM 3253 C C . SER B 1 157 ? -5.512 -0.464 1.022 1 97.75 157 SER B C 1
ATOM 3255 O O . SER B 1 157 ? -4.508 -0.209 1.694 1 97.75 157 SER B O 1
ATOM 3257 N N . ALA B 1 158 ? -5.453 -0.751 -0.259 1 98.5 158 ALA B N 1
ATOM 3258 C CA . ALA B 1 158 ? -4.18 -0.733 -0.968 1 98.5 158 ALA B CA 1
ATOM 3259 C C . ALA B 1 158 ? -3.484 0.618 -0.814 1 98.5 158 ALA B C 1
ATOM 3261 O O . ALA B 1 158 ? -2.303 0.68 -0.468 1 98.5 158 ALA B O 1
ATOM 3262 N N . THR B 1 159 ? -4.191 1.679 -1.028 1 98.62 159 THR B N 1
ATOM 3263 C CA . THR B 1 159 ? -3.6 3.01 -0.963 1 98.62 159 THR B CA 1
ATOM 3264 C C . THR B 1 159 ? -3.227 3.367 0.473 1 98.62 159 THR B C 1
ATOM 3266 O O . THR B 1 159 ? -2.182 3.975 0.716 1 98.62 159 THR B O 1
ATOM 3269 N N . LYS B 1 160 ? -4.07 2.998 1.401 1 98.81 160 LYS B N 1
ATOM 3270 C CA . LYS B 1 160 ? -3.818 3.402 2.781 1 98.81 160 LYS B CA 1
ATOM 3271 C C . LYS B 1 160 ? -2.674 2.594 3.389 1 98.81 160 LYS B C 1
ATOM 3273 O O . LYS B 1 160 ? -1.9 3.113 4.195 1 98.81 160 LYS B O 1
ATOM 3278 N N . PHE B 1 161 ? -2.533 1.305 2.982 1 98.88 161 PHE B N 1
ATOM 3279 C CA . PHE B 1 161 ? -1.335 0.556 3.344 1 98.88 161 PHE B CA 1
ATOM 3280 C C . PHE B 1 161 ? -0.091 1.205 2.748 1 98.88 161 PHE B C 1
ATOM 3282 O O . PHE B 1 161 ? 0.95 1.282 3.402 1 98.88 161 PHE B O 1
ATOM 3289 N N . ALA B 1 162 ? -0.193 1.617 1.548 1 98.88 162 ALA B N 1
ATOM 3290 C CA . ALA B 1 162 ? 0.932 2.275 0.889 1 98.88 162 ALA B CA 1
ATOM 3291 C C . ALA B 1 162 ? 1.335 3.547 1.63 1 98.88 162 ALA B C 1
ATOM 3293 O O . ALA B 1 162 ? 2.525 3.809 1.822 1 98.88 162 ALA B O 1
ATOM 3294 N N . VAL B 1 163 ? 0.379 4.328 2.053 1 98.88 163 VAL B N 1
ATOM 3295 C CA . VAL B 1 163 ? 0.649 5.566 2.773 1 98.88 163 VAL B CA 1
ATOM 3296 C C . VAL B 1 163 ? 1.351 5.258 4.094 1 98.88 163 VAL B C 1
ATOM 3298 O O . VAL B 1 163 ? 2.283 5.961 4.488 1 98.88 163 VAL B O 1
ATOM 3301 N N . VAL B 1 164 ? 0.901 4.227 4.789 1 98.88 164 VAL B N 1
ATOM 3302 C CA . VAL B 1 164 ? 1.557 3.812 6.023 1 98.88 164 VAL B CA 1
ATOM 3303 C C . VAL B 1 164 ? 3.016 3.463 5.742 1 98.88 164 VAL B C 1
ATOM 3305 O O . VAL B 1 164 ? 3.92 3.959 6.422 1 98.88 164 VAL B O 1
ATOM 3308 N N . ALA B 1 165 ? 3.234 2.676 4.715 1 98.5 165 ALA B N 1
ATOM 3309 C CA . ALA B 1 165 ? 4.578 2.215 4.375 1 98.5 165 ALA B CA 1
ATOM 3310 C C . ALA B 1 165 ? 5.492 3.391 4.043 1 98.5 165 ALA B C 1
ATOM 3312 O O . ALA B 1 165 ? 6.613 3.477 4.551 1 98.5 165 ALA B O 1
ATOM 3313 N N . MET B 1 166 ? 5.004 4.262 3.246 1 98.12 166 MET B N 1
ATOM 3314 C CA . MET B 1 166 ? 5.805 5.414 2.838 1 98.12 166 MET B CA 1
ATOM 3315 C C . MET B 1 166 ? 6.137 6.301 4.035 1 98.12 166 MET B C 1
ATOM 3317 O O . MET B 1 166 ? 7.262 6.785 4.164 1 98.12 166 MET B O 1
ATOM 3321 N N . SER B 1 167 ? 5.164 6.488 4.852 1 98.62 167 SER B N 1
ATOM 3322 C CA . SER B 1 167 ? 5.363 7.344 6.02 1 98.62 167 SER B CA 1
ATOM 3323 C C . SER B 1 167 ? 6.414 6.762 6.957 1 98.62 167 SER B C 1
ATOM 3325 O O . SER B 1 167 ? 7.266 7.492 7.477 1 98.62 167 SER B O 1
ATOM 3327 N N . GLU B 1 168 ? 6.348 5.461 7.16 1 97.94 168 GLU B N 1
ATOM 3328 C CA . GLU B 1 168 ? 7.344 4.797 7.996 1 97.94 168 GLU B CA 1
ATOM 3329 C C . GLU B 1 168 ? 8.75 4.969 7.418 1 97.94 168 GLU B C 1
ATOM 3331 O O . GLU B 1 168 ? 9.688 5.305 8.141 1 97.94 168 GLU B O 1
ATOM 3336 N N . GLY B 1 169 ? 8.875 4.707 6.121 1 96.62 169 GLY B N 1
ATOM 3337 C CA . GLY B 1 169 ? 10.164 4.859 5.469 1 96.62 169 GLY B CA 1
ATOM 3338 C C . GLY B 1 169 ? 10.695 6.281 5.52 1 96.62 169 GLY B C 1
ATOM 3339 O O . GLY B 1 169 ? 11.859 6.504 5.859 1 96.62 169 GLY B O 1
ATOM 3340 N N . TRP B 1 170 ? 9.844 7.234 5.199 1 97.56 170 TRP B N 1
ATOM 3341 C CA . TRP B 1 170 ? 10.242 8.641 5.184 1 97.56 170 TRP B CA 1
ATOM 3342 C C . TRP B 1 170 ? 10.602 9.117 6.59 1 97.56 170 TRP B C 1
ATOM 3344 O O . TRP B 1 170 ? 11.484 9.961 6.758 1 97.56 170 TRP B O 1
ATOM 3354 N N . ALA B 1 171 ? 9.883 8.625 7.633 1 97.56 171 ALA B N 1
ATOM 3355 C CA . ALA B 1 171 ? 10.227 8.969 9.008 1 97.56 171 ALA B CA 1
ATOM 3356 C C . ALA B 1 171 ? 11.672 8.609 9.328 1 97.56 171 ALA B C 1
ATOM 3358 O O . ALA B 1 171 ? 12.391 9.398 9.953 1 97.56 171 ALA B O 1
ATOM 3359 N N . GLY B 1 172 ? 12.055 7.395 8.898 1 94.75 172 GLY B N 1
ATOM 3360 C CA . GLY B 1 172 ? 13.438 7 9.102 1 94.75 172 GLY B CA 1
ATOM 3361 C C . GLY B 1 172 ? 14.422 7.863 8.336 1 94.75 172 GLY B C 1
ATOM 3362 O O . GLY B 1 172 ? 15.469 8.234 8.867 1 94.75 172 GLY B O 1
ATOM 3363 N N . GLN B 1 173 ? 14.117 8.242 7.18 1 93.94 173 GLN B N 1
ATOM 3364 C CA . GLN B 1 173 ? 14.984 9.016 6.309 1 93.94 173 GLN B CA 1
ATOM 3365 C C . GLN B 1 173 ? 15.195 10.43 6.848 1 93.94 173 GLN B C 1
ATOM 3367 O O . GLN B 1 173 ? 16.297 10.984 6.746 1 93.94 173 GLN B O 1
ATOM 3372 N N . LEU B 1 174 ? 14.156 10.977 7.422 1 96.25 174 LEU B N 1
ATOM 3373 C CA . LEU B 1 174 ? 14.188 12.414 7.676 1 96.25 174 LEU B CA 1
ATOM 3374 C C . LEU B 1 174 ? 14.461 12.703 9.148 1 96.25 174 LEU B C 1
ATOM 3376 O O . LEU B 1 174 ? 14.719 13.844 9.523 1 96.25 174 LEU B O 1
ATOM 3380 N N . ALA B 1 175 ? 14.492 11.664 9.961 1 94.25 175 ALA B N 1
ATOM 3381 C CA . ALA B 1 175 ? 14.688 11.812 11.398 1 94.25 175 ALA B CA 1
ATOM 3382 C C . ALA B 1 175 ? 15.969 12.586 11.703 1 94.25 175 ALA B C 1
ATOM 3384 O O . ALA B 1 175 ? 15.969 13.484 12.539 1 94.25 175 ALA B O 1
ATOM 3385 N N . PRO B 1 176 ? 17.031 12.312 10.984 1 93.62 176 PRO B N 1
ATOM 3386 C CA . PRO B 1 176 ? 18.266 13.031 11.289 1 93.62 176 PRO B CA 1
ATOM 3387 C C . PRO B 1 176 ? 18.188 14.523 11 1 93.62 176 PRO B C 1
ATOM 3389 O O . PRO B 1 176 ? 19.016 15.305 11.477 1 93.62 176 PRO B O 1
ATOM 3392 N N . GLU B 1 177 ? 17.172 14.961 10.273 1 94.81 177 GLU B N 1
ATOM 3393 C CA . GLU B 1 177 ? 17.031 16.359 9.883 1 94.81 177 GLU B CA 1
ATOM 3394 C C . GLU B 1 177 ? 16.094 17.109 10.82 1 94.81 177 GLU B C 1
ATOM 3396 O O . GLU B 1 177 ? 15.797 18.281 10.609 1 94.81 177 GLU B O 1
ATOM 3401 N N . GLY B 1 178 ? 15.578 16.375 11.82 1 95.31 178 GLY B N 1
ATOM 3402 C CA . GLY B 1 178 ? 14.617 17 12.703 1 95.31 178 GLY B CA 1
ATOM 3403 C C . GLY B 1 178 ? 13.242 17.172 12.078 1 95.31 178 GLY B C 1
ATOM 3404 O O . GLY B 1 178 ? 12.484 18.062 12.461 1 95.31 178 GLY B O 1
ATOM 3405 N N . ILE B 1 179 ? 12.992 16.484 11.062 1 97.38 179 ILE B N 1
ATOM 3406 C CA . ILE B 1 179 ? 11.695 16.484 10.398 1 97.38 179 ILE B CA 1
ATOM 3407 C C . ILE B 1 179 ? 10.945 15.195 10.727 1 97.38 179 ILE B C 1
ATOM 3409 O O . ILE B 1 179 ? 11.414 14.102 10.406 1 97.38 179 ILE B O 1
ATOM 3413 N N . ASN B 1 180 ? 9.82 15.344 11.398 1 97.88 180 ASN B N 1
ATOM 3414 C CA . ASN B 1 180 ? 9.008 14.195 11.781 1 97.88 180 ASN B CA 1
ATOM 3415 C C . ASN B 1 180 ? 7.98 13.852 10.711 1 97.88 180 ASN B C 1
ATOM 3417 O O . ASN B 1 180 ? 7.371 14.742 10.117 1 97.88 180 ASN B O 1
ATOM 3421 N N . VAL B 1 181 ? 7.855 12.57 10.414 1 98.56 181 VAL B N 1
ATOM 3422 C CA . VAL B 1 181 ? 6.793 12.086 9.539 1 98.56 181 VAL B CA 1
ATOM 3423 C C . VAL B 1 181 ? 5.863 11.148 10.312 1 98.56 181 VAL B C 1
ATOM 3425 O O . VAL B 1 181 ? 6.281 10.078 10.758 1 98.56 181 VAL B O 1
ATOM 3428 N N . SER B 1 182 ? 4.633 11.617 10.461 1 98.69 182 SER B N 1
ATOM 3429 C CA . SER B 1 182 ? 3.605 10.844 11.148 1 98.69 182 SER B CA 1
ATOM 3430 C C . SER B 1 182 ? 2.572 10.297 10.172 1 98.69 182 SER B C 1
ATOM 3432 O O . SER B 1 182 ? 2.395 10.836 9.078 1 98.69 182 SER B O 1
ATOM 3434 N N . VAL B 1 183 ? 1.983 9.219 10.562 1 98.88 183 VAL B N 1
ATOM 3435 C CA . VAL B 1 183 ? 0.866 8.664 9.805 1 98.88 183 VAL B CA 1
ATOM 3436 C C . VAL B 1 183 ? -0.377 8.594 10.688 1 98.88 183 VAL B C 1
ATOM 3438 O O . VAL B 1 183 ? -0.341 8.016 11.773 1 98.88 183 VAL B O 1
ATOM 3441 N N . LEU B 1 184 ? -1.426 9.32 10.289 1 98.88 184 LEU B N 1
ATOM 3442 C CA . LEU B 1 184 ? -2.719 9.328 10.961 1 98.88 184 LEU B CA 1
ATOM 3443 C C . LEU B 1 184 ? -3.594 8.18 10.469 1 98.88 184 LEU B C 1
ATOM 3445 O O . LEU B 1 184 ? -3.848 8.062 9.266 1 98.88 184 LEU B O 1
ATOM 3449 N N . CYS B 1 185 ? -4.027 7.316 11.344 1 98.62 185 CYS B N 1
ATOM 3450 C CA . CYS B 1 185 ? -4.848 6.168 10.984 1 98.62 185 CYS B CA 1
ATOM 3451 C C . CYS B 1 185 ? -6.172 6.184 11.742 1 98.62 185 CYS B C 1
ATOM 3453 O O . CYS B 1 185 ? -6.359 5.422 12.688 1 98.62 185 CYS B O 1
ATOM 3455 N N . PRO B 1 186 ? -7.105 6.957 11.242 1 97.19 186 PRO B N 1
ATOM 3456 C CA . PRO B 1 186 ? -8.414 6.988 11.891 1 97.19 186 PRO B CA 1
ATOM 3457 C C . PRO B 1 186 ? -9.258 5.754 11.586 1 97.19 186 PRO B C 1
ATOM 3459 O O . PRO B 1 186 ? -9.062 5.109 10.555 1 97.19 186 PRO B O 1
ATOM 3462 N N . GLY B 1 187 ? -10.148 5.383 12.516 1 94.81 187 GLY B N 1
ATOM 3463 C CA . GLY B 1 187 ? -11.234 4.461 12.227 1 94.81 187 GLY B CA 1
ATOM 3464 C C . GLY B 1 187 ? -12.445 5.137 11.609 1 94.81 187 GLY B C 1
ATOM 3465 O O . GLY B 1 187 ? -12.32 5.863 10.625 1 94.81 187 GLY B O 1
ATOM 3466 N N . PHE B 1 188 ? -13.57 4.93 12.188 1 91.69 188 PHE B N 1
ATOM 3467 C CA . PHE B 1 188 ? -14.797 5.539 11.688 1 91.69 188 PHE B CA 1
ATOM 3468 C C . PHE B 1 188 ? -14.992 6.926 12.289 1 91.69 188 PHE B C 1
ATOM 3470 O O . PHE B 1 188 ? -15.164 7.066 13.508 1 91.69 188 PHE B O 1
ATOM 3477 N N . VAL B 1 189 ? -14.938 7.922 11.484 1 92.06 189 VAL B N 1
ATOM 3478 C CA . VAL B 1 189 ? -15.109 9.312 11.875 1 92.06 189 VAL B CA 1
ATOM 3479 C C . VAL B 1 189 ? -16.25 9.938 11.078 1 92.06 189 VAL B C 1
ATOM 3481 O O . VAL B 1 189 ? -16.453 9.617 9.906 1 92.06 189 VAL B O 1
ATOM 3484 N N . LYS B 1 190 ? -17 10.789 11.703 1 90.81 190 LYS B N 1
ATOM 3485 C CA . LYS B 1 190 ? -18.094 11.477 11.031 1 90.81 190 LYS B CA 1
ATOM 3486 C C . LYS B 1 190 ? -17.562 12.469 10 1 90.81 190 LYS B C 1
ATOM 3488 O O . LYS B 1 190 ? -17.359 13.641 10.312 1 90.81 190 LYS B O 1
ATOM 3493 N N . THR B 1 191 ? -17.344 12 8.797 1 90.19 191 THR B N 1
ATOM 3494 C CA . THR B 1 191 ? -16.875 12.789 7.664 1 90.19 191 THR B CA 1
ATOM 3495 C C . THR B 1 191 ? -17.688 12.461 6.41 1 90.19 191 THR B C 1
ATOM 3497 O O . THR B 1 191 ? -18.594 11.641 6.445 1 90.19 191 THR B O 1
ATOM 3500 N N . LYS B 1 192 ? -17.312 13.078 5.387 1 86.5 192 LYS B N 1
ATOM 3501 C CA 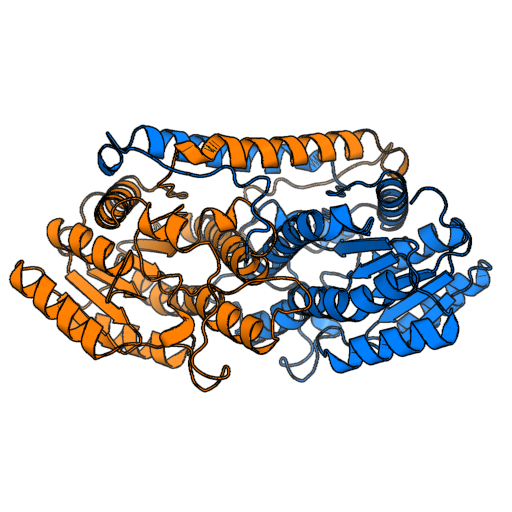. LYS B 1 192 ? -18 12.859 4.121 1 86.5 192 LYS B CA 1
ATOM 3502 C C . LYS B 1 192 ? -17.219 11.906 3.225 1 86.5 192 LYS B C 1
ATOM 3504 O O . LYS B 1 192 ? -17.297 12 1.997 1 86.5 192 LYS B O 1
ATOM 3509 N N . ILE B 1 193 ? -16.469 11.008 3.795 1 88.5 193 ILE B N 1
ATOM 3510 C CA . ILE B 1 193 ? -15.594 10.109 3.041 1 88.5 193 ILE B CA 1
ATOM 3511 C C . ILE B 1 193 ? -16.422 9.25 2.094 1 88.5 193 ILE B C 1
ATOM 3513 O O . ILE B 1 193 ? -16.016 8.977 0.967 1 88.5 193 ILE B O 1
ATOM 3517 N N . ASN B 1 194 ? -17.672 8.859 2.449 1 90.19 194 ASN B N 1
ATOM 3518 C CA . ASN B 1 194 ? -18.547 8.031 1.61 1 90.19 194 ASN B CA 1
ATOM 3519 C C . ASN B 1 194 ? -19.172 8.852 0.489 1 90.19 194 ASN B C 1
ATOM 3521 O O . ASN B 1 194 ? -19.75 8.289 -0.444 1 90.19 194 ASN B O 1
ATOM 3525 N N . GLN B 1 195 ? -18.984 10.141 0.605 1 90.81 195 GLN B N 1
ATOM 3526 C CA . GLN B 1 195 ? -19.531 11.023 -0.423 1 90.81 195 GLN B CA 1
ATOM 3527 C C . GLN B 1 195 ? -18.406 11.641 -1.259 1 90.81 195 GLN B C 1
ATOM 3529 O O . GLN B 1 195 ? -18.641 12.602 -1.999 1 90.81 195 GLN B O 1
ATOM 3534 N N . SER B 1 196 ? -17.297 11.117 -1.104 1 90.5 196 SER B N 1
ATOM 3535 C CA . SER B 1 196 ? -16.141 11.703 -1.787 1 90.5 196 SER B CA 1
ATOM 3536 C C . SER B 1 196 ? -16.281 11.586 -3.301 1 90.5 196 SER B C 1
ATOM 3538 O O . SER B 1 196 ? -15.672 12.359 -4.047 1 90.5 196 SER B O 1
ATOM 3540 N N . GLY B 1 197 ? -17.047 10.633 -3.824 1 92.12 197 GLY B N 1
ATOM 3541 C CA . GLY B 1 197 ? -17.25 10.461 -5.25 1 92.12 197 GLY B CA 1
ATOM 3542 C C . GLY B 1 197 ? -17.875 11.68 -5.914 1 92.12 197 GLY B C 1
ATOM 3543 O O . GLY B 1 197 ? -17.828 11.82 -7.137 1 92.12 197 GLY B O 1
ATOM 3544 N N . ARG B 1 198 ? -18.438 12.539 -5.051 1 90.12 198 ARG B N 1
ATOM 3545 C CA . ARG B 1 198 ? -19.125 13.727 -5.57 1 90.12 198 ARG B CA 1
ATOM 3546 C C . ARG B 1 198 ? -18.141 14.664 -6.25 1 90.12 198 ARG B C 1
ATOM 3548 O O . ARG B 1 198 ? -18.516 15.422 -7.152 1 90.12 198 ARG B O 1
ATOM 3555 N N . THR B 1 199 ? -16.812 14.555 -5.875 1 90.31 199 THR B N 1
ATOM 3556 C CA . THR B 1 199 ? -15.812 15.492 -6.383 1 90.31 199 THR B CA 1
ATOM 3557 C C . THR B 1 199 ? -14.844 14.781 -7.324 1 90.31 199 THR B C 1
ATOM 3559 O O . THR B 1 199 ? -13.758 15.289 -7.605 1 90.31 199 THR B O 1
ATOM 3562 N N . ARG B 1 200 ? -15.25 13.555 -7.695 1 92.56 200 ARG B N 1
ATOM 3563 C CA . ARG B 1 200 ? -14.383 12.836 -8.617 1 92.56 200 ARG B CA 1
ATOM 3564 C C . ARG B 1 200 ? -14.125 13.656 -9.883 1 92.56 200 ARG B C 1
ATOM 3566 O O . ARG B 1 200 ? -15.07 14.117 -10.531 1 92.56 200 ARG B O 1
ATOM 3573 N N . GLN B 1 201 ? -12.945 13.797 -10.211 1 92.69 201 GLN B N 1
ATOM 3574 C CA . GLN B 1 201 ? -12.523 14.625 -11.328 1 92.69 201 GLN B CA 1
ATOM 3575 C C . GLN B 1 201 ? -12.969 14.016 -12.656 1 92.69 201 GLN B C 1
ATOM 3577 O O . GLN B 1 201 ? -12.969 12.797 -12.82 1 92.69 201 GLN B O 1
ATOM 3582 N N . ALA B 1 202 ? -13.109 14.883 -13.625 1 90.94 202 ALA B N 1
ATOM 3583 C CA . ALA B 1 202 ? -13.594 14.469 -14.938 1 90.94 202 ALA B CA 1
ATOM 3584 C C . ALA B 1 202 ? -12.617 13.5 -15.602 1 90.94 202 ALA B C 1
ATOM 3586 O O . ALA B 1 202 ? -13.039 12.57 -16.297 1 90.94 202 ALA B O 1
ATOM 3587 N N . GLN B 1 203 ? -11.359 13.656 -15.367 1 89.44 203 GLN B N 1
ATOM 3588 C CA . GLN B 1 203 ? -10.344 12.828 -16.016 1 89.44 203 GLN B CA 1
ATOM 3589 C C . GLN B 1 203 ? -10.422 11.383 -15.523 1 89.44 203 GLN B C 1
ATOM 3591 O O . GLN B 1 203 ? -9.914 10.469 -16.188 1 89.44 203 GLN B O 1
ATOM 3596 N N . PHE B 1 204 ? -11.125 11.18 -14.445 1 93.88 204 PHE B N 1
ATOM 3597 C CA . PHE B 1 204 ? -11.258 9.828 -13.906 1 93.88 204 PHE B CA 1
ATOM 3598 C C . PHE B 1 204 ? -12.68 9.305 -14.094 1 93.88 204 PHE B C 1
ATOM 3600 O O . PHE B 1 204 ? -13.086 8.352 -13.43 1 93.88 204 PHE B O 1
ATOM 3607 N N . GLY B 1 205 ? -13.508 9.922 -14.852 1 92.06 205 GLY B N 1
ATOM 3608 C CA . GLY B 1 205 ? -14.828 9.406 -15.188 1 92.06 205 GLY B CA 1
ATOM 3609 C C . GLY B 1 205 ? -15.953 10.195 -14.539 1 92.06 205 GLY B C 1
ATOM 3610 O O . GLY B 1 205 ? -17.125 9.898 -14.758 1 92.06 205 GLY B O 1
ATOM 3611 N N . GLY B 1 206 ? -15.609 11.172 -13.672 1 91.88 206 GLY B N 1
ATOM 3612 C CA . GLY B 1 206 ? -16.625 12.039 -13.086 1 91.88 206 GLY B CA 1
ATOM 3613 C C . GLY B 1 206 ? -17.266 11.438 -11.852 1 91.88 206 GLY B C 1
ATOM 3614 O O . GLY B 1 206 ? -16.906 10.344 -11.422 1 91.88 206 GLY B O 1
ATOM 3615 N N . PRO B 1 207 ? -18.234 12.156 -11.25 1 90.75 207 PRO B N 1
ATOM 3616 C CA . PRO B 1 207 ? -18.828 11.805 -9.961 1 90.75 207 PRO B CA 1
ATOM 3617 C C . PRO B 1 207 ? -19.469 10.422 -9.961 1 90.75 207 PRO B C 1
ATOM 3619 O O . PRO B 1 207 ? -20.031 10 -10.977 1 90.75 207 PRO B O 1
ATOM 3622 N N . VAL B 1 208 ? -19.266 9.773 -8.852 1 87.38 208 VAL B N 1
ATOM 3623 C CA . VAL B 1 208 ? -19.844 8.438 -8.672 1 87.38 208 VAL B CA 1
ATOM 3624 C C . VAL B 1 208 ? -20.328 8.281 -7.23 1 87.38 208 VAL B C 1
ATOM 3626 O O . VAL B 1 208 ? -19.938 9.047 -6.348 1 87.38 208 VAL B O 1
ATOM 3629 N N . ASP B 1 209 ? -21.234 7.336 -7.074 1 82.19 209 ASP B N 1
ATOM 3630 C CA . ASP B 1 209 ? -21.625 6.902 -5.738 1 82.19 209 ASP B CA 1
ATOM 3631 C C . ASP B 1 209 ? -21.016 5.547 -5.398 1 82.19 209 ASP B C 1
ATOM 3633 O O . ASP B 1 209 ? -21.453 4.516 -5.914 1 82.19 209 ASP B O 1
ATOM 3637 N N . SER B 1 210 ? -19.953 5.574 -4.672 1 78.06 210 SER B N 1
ATOM 3638 C CA . SER B 1 210 ? -19.266 4.336 -4.332 1 78.06 210 SER B CA 1
ATOM 3639 C C . SER B 1 210 ? -18.781 4.355 -2.887 1 78.06 210 SER B C 1
ATOM 3641 O O . SER B 1 210 ? -17.594 4.559 -2.629 1 78.06 210 SER B O 1
ATOM 3643 N N . PRO B 1 211 ? -19.734 4.086 -2.02 1 81 211 PRO B N 1
ATOM 3644 C CA . PRO B 1 211 ? -19.328 4.055 -0.614 1 81 211 PRO B CA 1
ATOM 3645 C C . PRO B 1 211 ? -18.328 2.932 -0.315 1 81 211 PRO B C 1
ATOM 3647 O O . PRO B 1 211 ? -18.453 1.836 -0.871 1 81 211 PRO B O 1
ATOM 3650 N N . VAL B 1 212 ? -17.391 3.229 0.512 1 83.44 212 VAL B N 1
ATOM 3651 C CA . VAL B 1 212 ? -16.359 2.242 0.846 1 83.44 212 VAL B CA 1
ATOM 3652 C C . VAL B 1 212 ? -16.797 1.444 2.074 1 83.44 212 VAL B C 1
ATOM 3654 O O . VAL B 1 212 ? -16.344 0.314 2.277 1 83.44 212 VAL B O 1
ATOM 3657 N N . VAL B 1 213 ? -17.594 2.029 2.961 1 83 213 VAL B N 1
ATOM 3658 C CA . VAL B 1 213 ? -18.188 1.37 4.121 1 83 213 VAL B CA 1
ATOM 3659 C C . VAL B 1 213 ? -19.672 1.73 4.227 1 83 213 VAL B C 1
ATOM 3661 O O . VAL B 1 213 ? -20.141 2.619 3.518 1 83 213 VAL B O 1
ATOM 3664 N N . ALA B 1 214 ? -20.359 1.037 5.07 1 83.94 214 ALA B N 1
ATOM 3665 C CA . ALA B 1 214 ? -21.766 1.386 5.301 1 83.94 214 ALA B CA 1
ATOM 3666 C C . ALA B 1 214 ? -21.891 2.797 5.871 1 83.94 214 ALA B C 1
ATOM 3668 O O . ALA B 1 214 ? -21.094 3.205 6.715 1 83.94 214 ALA B O 1
ATOM 3669 N N . ASP B 1 215 ? -22.859 3.508 5.391 1 86.69 215 ASP B N 1
ATOM 3670 C CA . ASP B 1 215 ? -23.094 4.883 5.82 1 86.69 215 ASP B CA 1
ATOM 3671 C C . ASP B 1 215 ? -23.234 4.969 7.34 1 86.69 215 ASP B C 1
ATOM 3673 O O . ASP B 1 215 ? -22.781 5.934 7.957 1 86.69 215 ASP B O 1
ATOM 3677 N N . SER B 1 216 ? -23.812 3.98 7.848 1 84.75 216 SER B N 1
ATOM 3678 C CA . SER B 1 216 ? -24.062 3.971 9.289 1 84.75 216 SER B CA 1
ATOM 3679 C C . SER B 1 216 ? -22.766 3.963 10.078 1 84.75 216 SER B C 1
ATOM 3681 O O . SER B 1 216 ? -22.688 4.516 11.18 1 84.75 216 SER B O 1
ATOM 3683 N N . MET B 1 217 ? -21.781 3.373 9.555 1 85 217 MET B N 1
ATOM 3684 C CA . MET B 1 217 ? -20.484 3.307 10.234 1 85 217 MET B CA 1
ATOM 3685 C C . MET B 1 217 ? -19.844 4.688 10.305 1 85 217 MET B C 1
ATOM 3687 O O . MET B 1 217 ? -19.203 5.031 11.312 1 85 217 MET B O 1
ATOM 3691 N N . VAL B 1 218 ? -20.016 5.457 9.273 1 87.19 218 VAL B N 1
ATOM 3692 C CA . VAL B 1 218 ? -19.453 6.809 9.234 1 87.19 218 VAL B CA 1
ATOM 3693 C C . VAL B 1 218 ? -20.312 7.742 10.094 1 87.19 218 VAL B C 1
ATOM 3695 O O . VAL B 1 218 ? -19.781 8.539 10.867 1 87.19 218 VAL B O 1
ATOM 3698 N N . GLU B 1 219 ? -21.625 7.574 10.039 1 87 219 GLU B N 1
ATOM 3699 C CA . GLU B 1 219 ? -22.562 8.43 10.766 1 87 219 GLU B CA 1
ATOM 3700 C C . GLU B 1 219 ? -22.438 8.211 12.273 1 87 219 GLU B C 1
ATOM 3702 O O . GLU B 1 219 ? -22.672 9.133 13.055 1 87 219 GLU B O 1
ATOM 3707 N N . ASN B 1 220 ? -22 7.031 12.617 1 85.94 220 ASN B N 1
ATOM 3708 C CA . ASN B 1 220 ? -21.875 6.699 14.031 1 85.94 220 ASN B CA 1
ATOM 3709 C C . ASN B 1 220 ? -20.438 6.828 14.516 1 85.94 220 ASN B C 1
ATOM 3711 O O . ASN B 1 220 ? -20.109 6.402 15.625 1 85.94 220 ASN B O 1
ATOM 3715 N N . GLY B 1 221 ? -19.656 7.434 13.719 1 91 221 GLY B N 1
ATOM 3716 C CA . GLY B 1 221 ? -18.25 7.582 14.07 1 91 221 GLY B CA 1
ATOM 3717 C C . GLY B 1 221 ? -18.016 8.68 15.086 1 91 221 GLY B C 1
ATOM 3718 O O . GLY B 1 221 ? -18.953 9.336 15.539 1 91 221 GLY B O 1
ATOM 3719 N N . ILE B 1 222 ? -16.75 8.844 15.438 1 92.31 222 ILE B N 1
ATOM 3720 C CA . ILE B 1 222 ? -16.406 9.836 16.453 1 92.31 222 ILE B CA 1
ATOM 3721 C C . ILE B 1 222 ? -16.391 11.234 15.828 1 92.31 222 ILE B C 1
ATOM 3723 O O . ILE B 1 222 ? -16.344 11.367 14.602 1 92.31 222 ILE B O 1
ATOM 3727 N N . ASP B 1 223 ? -16.469 12.195 16.688 1 94.31 223 ASP B N 1
ATOM 3728 C CA . ASP B 1 223 ? -16.453 13.602 16.281 1 94.31 223 ASP B CA 1
ATOM 3729 C C . ASP B 1 223 ? -15.094 13.984 15.688 1 94.31 223 ASP B C 1
ATOM 3731 O O . ASP B 1 223 ? -14.062 13.844 16.344 1 94.31 223 ASP B O 1
ATOM 3735 N N . PRO B 1 224 ? -15.109 14.547 14.43 1 96.31 224 PRO B N 1
ATOM 3736 C CA . PRO B 1 224 ? -13.836 14.93 13.812 1 96.31 224 PRO B CA 1
ATOM 3737 C C . PRO B 1 224 ? -13.023 15.883 14.68 1 96.31 224 PRO B C 1
ATOM 3739 O O . PRO B 1 224 ? -11.789 15.867 14.641 1 96.31 224 PRO B O 1
ATOM 3742 N N . GLN B 1 225 ? -13.672 16.672 15.516 1 96.56 225 GLN B N 1
ATOM 3743 C CA . GLN B 1 225 ? -12.953 17.625 16.344 1 96.56 225 GLN B CA 1
ATOM 3744 C C . GLN B 1 225 ? -12.062 16.906 17.359 1 96.56 225 GLN B C 1
ATOM 3746 O O . GLN B 1 225 ? -10.984 17.406 17.703 1 96.56 225 GLN B O 1
ATOM 3751 N N . ARG B 1 226 ? -12.516 15.734 17.797 1 96.75 226 ARG B N 1
ATOM 3752 C CA . ARG B 1 226 ? -11.688 14.938 18.688 1 96.75 226 ARG B CA 1
ATOM 3753 C C . ARG B 1 226 ? -10.43 14.445 17.984 1 96.75 226 ARG B C 1
ATOM 3755 O O . ARG B 1 226 ? -9.352 14.398 18.578 1 96.75 226 ARG B O 1
ATOM 3762 N N . VAL B 1 227 ? -10.594 14.133 16.734 1 97.44 227 VAL B N 1
ATOM 3763 C CA . VAL B 1 227 ? -9.469 13.648 15.945 1 97.44 227 VAL B CA 1
ATOM 3764 C C . VAL B 1 227 ? -8.477 14.789 15.703 1 97.44 227 VAL B C 1
ATOM 3766 O O . VAL B 1 227 ? -7.262 14.602 15.797 1 97.44 227 VAL B O 1
ATOM 3769 N N . GLY B 1 228 ? -9.008 16.016 15.391 1 98.44 228 GLY B N 1
ATOM 3770 C CA . GLY B 1 228 ? -8.133 17.172 15.234 1 98.44 228 GLY B CA 1
ATOM 3771 C C . GLY B 1 228 ? -7.262 17.422 16.453 1 98.44 228 GLY B C 1
ATOM 3772 O O . GLY B 1 228 ? -6.059 17.656 16.328 1 98.44 228 GLY B O 1
ATOM 3773 N N . ARG B 1 229 ? -7.871 17.344 17.625 1 98.31 229 ARG B N 1
ATOM 3774 C CA . ARG B 1 229 ? -7.141 17.562 18.875 1 98.31 229 ARG B CA 1
ATOM 3775 C C . ARG B 1 229 ? -6.117 16.453 19.109 1 98.31 229 ARG B C 1
ATOM 3777 O O . ARG B 1 229 ? -5.023 16.703 19.609 1 98.31 229 ARG B O 1
ATOM 3784 N N . ARG B 1 230 ? -6.484 15.203 18.734 1 98.56 230 ARG B N 1
ATOM 3785 C CA . ARG B 1 230 ? -5.57 14.078 18.875 1 98.56 230 ARG B CA 1
ATOM 3786 C C . ARG B 1 230 ? -4.344 14.258 17.984 1 98.56 230 ARG B C 1
ATOM 3788 O O . ARG B 1 230 ? -3.225 13.93 18.391 1 98.56 230 ARG B O 1
ATOM 3795 N N . VAL B 1 231 ? -4.527 14.789 16.797 1 98.75 231 VAL B N 1
ATOM 3796 C CA . VAL B 1 231 ? -3.422 15.023 15.867 1 98.75 231 VAL B CA 1
ATOM 3797 C C . VAL B 1 231 ? -2.494 16.094 16.438 1 98.75 231 VAL B C 1
ATOM 3799 O O . VAL B 1 231 ? -1.271 15.961 16.375 1 98.75 231 VAL B O 1
ATOM 3802 N N . LEU B 1 232 ? -3.08 17.156 17 1 98.62 232 LEU B N 1
ATOM 3803 C CA . LEU B 1 232 ? -2.285 18.219 17.625 1 98.62 232 LEU B CA 1
ATOM 3804 C C . LEU B 1 232 ? -1.418 17.641 18.75 1 98.62 232 LEU B C 1
ATOM 3806 O O . LEU B 1 232 ? -0.221 17.938 18.812 1 98.62 232 LEU B O 1
ATOM 3810 N N . GLU B 1 233 ? -2.053 16.812 19.625 1 98.25 233 GLU B N 1
ATOM 3811 C CA . GLU B 1 233 ? -1.331 16.141 20.703 1 98.25 233 GLU B CA 1
ATOM 3812 C C . GLU B 1 233 ? -0.164 15.32 20.156 1 98.25 233 GLU B C 1
ATOM 3814 O O . GLU B 1 233 ? 0.94 15.367 20.703 1 98.25 233 GLU B O 1
ATOM 3819 N N . ALA B 1 234 ? -0.394 14.625 19.125 1 98.31 234 ALA B N 1
ATOM 3820 C CA . ALA B 1 234 ? 0.602 13.719 18.562 1 98.31 234 ALA B CA 1
ATOM 3821 C C . ALA B 1 234 ? 1.77 14.5 17.953 1 98.31 234 ALA B C 1
ATOM 3823 O O . ALA B 1 234 ? 2.924 14.078 18.062 1 98.31 234 ALA B O 1
ATOM 3824 N N . ILE B 1 235 ? 1.455 15.609 17.281 1 98.12 235 ILE B N 1
ATOM 3825 C CA . ILE B 1 235 ? 2.498 16.453 16.703 1 98.12 235 ILE B CA 1
ATOM 3826 C C . ILE B 1 235 ? 3.406 16.969 17.812 1 98.12 235 ILE B C 1
ATOM 3828 O O . ILE B 1 235 ? 4.633 16.906 17.703 1 98.12 235 ILE B O 1
ATOM 3832 N N . GLN B 1 236 ? 2.816 17.438 18.875 1 97.69 236 GLN B N 1
ATOM 3833 C CA . GLN B 1 236 ? 3.572 18 19.984 1 97.69 236 GLN B CA 1
ATOM 3834 C C . GLN B 1 236 ? 4.414 16.938 20.672 1 97.69 236 GLN B C 1
ATOM 3836 O O . GLN B 1 236 ? 5.512 17.219 21.156 1 97.69 236 GLN B O 1
ATOM 3841 N N . ALA B 1 237 ? 3.951 15.664 20.672 1 96.88 237 ALA B N 1
ATOM 3842 C CA . ALA B 1 237 ? 4.641 14.562 21.328 1 96.88 237 ALA B CA 1
ATOM 3843 C C . ALA B 1 237 ? 5.637 13.891 20.391 1 96.88 237 ALA B C 1
ATOM 3845 O O . ALA B 1 237 ? 6.457 13.078 20.812 1 96.88 237 ALA B O 1
ATOM 3846 N N . GLY B 1 238 ? 5.594 14.195 19.109 1 96.81 238 GLY B N 1
ATOM 3847 C CA . GLY B 1 238 ? 6.488 13.594 18.125 1 96.81 238 GLY B CA 1
ATOM 3848 C C . GLY B 1 238 ? 6.141 12.148 17.812 1 96.81 238 GLY B C 1
ATOM 3849 O O . GLY B 1 238 ? 7.031 11.32 17.594 1 96.81 238 GLY B O 1
ATOM 3850 N N . GLU B 1 239 ? 4.824 11.836 17.781 1 97.69 239 GLU B N 1
ATOM 3851 C CA . GLU B 1 239 ? 4.391 10.469 17.531 1 97.69 239 GLU B CA 1
ATOM 3852 C C . GLU B 1 239 ? 4.504 10.109 16.047 1 97.69 239 GLU B C 1
ATOM 3854 O O . GLU B 1 239 ? 4.223 10.938 15.18 1 97.69 239 GLU B O 1
ATOM 3859 N N . ARG B 1 240 ? 4.879 8.898 15.75 1 97.56 240 ARG B N 1
ATOM 3860 C CA . ARG B 1 240 ? 4.934 8.391 14.383 1 97.56 240 ARG B CA 1
ATOM 3861 C C . ARG B 1 240 ? 3.564 7.891 13.93 1 97.56 240 ARG B C 1
ATOM 3863 O O . ARG B 1 240 ? 3.086 8.266 12.852 1 97.56 240 ARG B O 1
ATOM 3870 N N . TYR B 1 241 ? 3.018 7.031 14.727 1 98.69 241 TYR B N 1
ATOM 3871 C CA . TYR B 1 241 ? 1.68 6.512 14.461 1 98.69 241 TYR B CA 1
ATOM 3872 C C . TYR B 1 241 ? 0.636 7.25 15.297 1 98.69 241 TYR B C 1
ATOM 3874 O O . TYR B 1 241 ? 0.726 7.285 16.531 1 98.69 241 TYR B O 1
ATOM 3882 N N . ILE B 1 242 ? -0.328 7.82 14.617 1 98.81 242 ILE B N 1
ATOM 3883 C CA . ILE B 1 242 ? -1.416 8.523 15.289 1 98.81 242 ILE B CA 1
ATOM 3884 C C . ILE B 1 242 ? -2.709 7.719 15.156 1 98.81 242 ILE B C 1
ATOM 3886 O O . ILE B 1 242 ? -3.377 7.777 14.117 1 98.81 242 ILE B O 1
ATOM 3890 N N . PHE B 1 243 ? -3.031 6.996 16.156 1 98.56 243 PHE B N 1
ATOM 3891 C CA . PHE B 1 243 ? -4.285 6.254 16.203 1 98.56 243 PHE B CA 1
ATOM 3892 C C . PHE B 1 243 ? -5.363 7.051 16.922 1 98.56 243 PHE B C 1
ATOM 3894 O O . PHE B 1 243 ? -5.059 7.824 17.844 1 98.56 243 PHE B O 1
ATOM 3901 N N . THR B 1 244 ? -6.582 6.867 16.547 1 97.81 244 THR B N 1
ATOM 3902 C CA . THR B 1 244 ? -7.691 7.613 17.125 1 97.81 244 THR B CA 1
ATOM 3903 C C . THR B 1 244 ? -8.75 6.664 17.688 1 97.81 244 THR B C 1
ATOM 3905 O O . THR B 1 244 ? -9.719 7.105 18.297 1 97.81 244 THR B O 1
ATOM 3908 N N . HIS B 1 245 ? -8.672 5.383 17.438 1 96.25 245 HIS B N 1
ATOM 3909 C CA . HIS B 1 245 ? -9.617 4.348 17.844 1 96.25 245 HIS B CA 1
ATOM 3910 C C . HIS B 1 245 ? -8.914 3.213 18.578 1 96.25 245 HIS B C 1
ATOM 3912 O O . HIS B 1 245 ? -8.789 2.105 18.047 1 96.25 245 HIS B O 1
ATOM 3918 N N . PRO B 1 246 ? -8.539 3.506 19.828 1 95.94 246 PRO B N 1
ATOM 3919 C CA . PRO B 1 246 ? -7.836 2.461 20.562 1 95.94 246 PRO B CA 1
ATOM 3920 C C . PRO B 1 246 ? -8.633 1.164 20.672 1 95.94 246 PRO B C 1
ATOM 3922 O O . PRO B 1 246 ? -8.055 0.088 20.844 1 95.94 246 PRO B O 1
ATOM 3925 N N . ASP B 1 247 ? -9.922 1.243 20.531 1 94.12 247 ASP B N 1
ATOM 3926 C CA . ASP B 1 247 ? -10.781 0.066 20.625 1 94.12 247 ASP B CA 1
ATOM 3927 C C . ASP B 1 247 ? -10.586 -0.854 19.422 1 94.12 247 ASP B C 1
ATOM 3929 O O . ASP B 1 247 ? -11.031 -2 19.438 1 94.12 247 ASP B O 1
ATOM 3933 N N . MET B 1 248 ? -9.852 -0.417 18.406 1 95.56 248 MET B N 1
ATOM 3934 C CA . MET B 1 248 ? -9.625 -1.244 17.234 1 95.56 248 MET B CA 1
ATOM 3935 C C . MET B 1 248 ? -8.328 -2.039 17.359 1 95.56 248 MET B C 1
ATOM 3937 O O . MET B 1 248 ? -7.949 -2.775 16.453 1 95.56 248 MET B O 1
ATOM 3941 N N . ARG B 1 249 ? -7.652 -1.931 18.469 1 96.25 249 ARG B N 1
ATOM 3942 C CA . ARG B 1 249 ? -6.406 -2.629 18.75 1 96.25 249 ARG B CA 1
ATOM 3943 C C . ARG B 1 249 ? -6.555 -4.133 18.531 1 96.25 249 ARG B C 1
ATOM 3945 O O . ARG B 1 249 ? -5.695 -4.762 17.922 1 96.25 249 ARG B O 1
ATOM 3952 N N . PRO B 1 250 ? -7.672 -4.777 18.984 1 95.25 250 PRO B N 1
ATOM 3953 C CA . PRO B 1 250 ? -7.777 -6.23 18.844 1 95.25 250 PRO B CA 1
ATOM 3954 C C . PRO B 1 250 ? -7.75 -6.684 17.391 1 95.25 250 PRO B C 1
ATOM 3956 O O . PRO B 1 250 ? -7.266 -7.781 17.094 1 95.25 250 PRO B O 1
ATOM 3959 N N . PHE B 1 251 ? -8.211 -5.863 16.469 1 95.06 251 PHE B N 1
ATOM 3960 C CA . PHE B 1 251 ? -8.195 -6.234 15.055 1 95.06 251 PHE B CA 1
ATOM 3961 C C . PHE B 1 251 ? -6.766 -6.285 14.523 1 95.06 251 PHE B C 1
ATOM 3963 O O . PHE B 1 251 ? -6.414 -7.176 13.75 1 95.06 251 PHE B O 1
ATOM 3970 N N . VAL B 1 252 ? -5.984 -5.328 14.938 1 96.94 252 VAL B N 1
ATOM 3971 C CA . VAL B 1 252 ? -4.586 -5.285 14.516 1 96.94 252 VAL B CA 1
ATOM 3972 C C . VAL B 1 252 ? -3.818 -6.438 15.156 1 96.94 252 VAL B C 1
ATOM 3974 O O . VAL B 1 252 ? -2.988 -7.078 14.508 1 96.94 252 VAL B O 1
ATOM 3977 N N . GLU B 1 253 ? -4.129 -6.734 16.422 1 97.06 253 GLU B N 1
ATOM 3978 C CA . GLU B 1 253 ? -3.496 -7.848 17.125 1 97.06 253 GLU B CA 1
ATOM 3979 C C . GLU B 1 253 ? -3.83 -9.18 16.469 1 97.06 253 GLU B C 1
ATOM 3981 O O . GLU B 1 253 ? -2.977 -10.062 16.375 1 97.06 253 GLU B O 1
ATOM 3986 N N . ALA B 1 254 ? -5.051 -9.305 16.031 1 96.06 254 ALA B N 1
ATOM 3987 C CA . ALA B 1 254 ? -5.457 -10.531 15.359 1 96.06 254 ALA B CA 1
ATOM 3988 C C . ALA B 1 254 ? -4.688 -10.727 14.055 1 96.06 254 ALA B C 1
ATOM 3990 O O . ALA B 1 254 ? -4.262 -11.836 13.734 1 96.06 254 ALA B O 1
ATOM 3991 N N . ARG B 1 255 ? -4.555 -9.656 13.258 1 96.5 255 ARG B N 1
ATOM 3992 C CA . ARG B 1 255 ? -3.756 -9.742 12.039 1 96.5 255 ARG B CA 1
ATOM 3993 C C . ARG B 1 255 ? -2.318 -10.141 12.352 1 96.5 255 ARG B C 1
ATOM 3995 O O . ARG B 1 255 ? -1.741 -10.992 11.664 1 96.5 255 ARG B O 1
ATOM 4002 N N . PHE B 1 256 ? -1.748 -9.516 13.422 1 96.94 256 PHE B N 1
ATOM 4003 C CA . PHE B 1 256 ? -0.381 -9.82 13.82 1 96.94 256 PHE B CA 1
ATOM 4004 C C . PHE B 1 256 ? -0.251 -11.289 14.211 1 96.94 256 PHE B C 1
ATOM 4006 O O . PHE B 1 256 ? 0.744 -11.938 13.883 1 96.94 256 PHE B O 1
ATOM 4013 N N . ALA B 1 257 ? -1.25 -11.805 14.914 1 97.5 257 ALA B N 1
ATOM 4014 C CA . ALA B 1 257 ? -1.23 -13.211 15.297 1 97.5 257 ALA B CA 1
ATOM 4015 C C . ALA B 1 257 ? -1.187 -14.117 14.062 1 97.5 257 ALA B C 1
ATOM 4017 O O . ALA B 1 257 ? -0.495 -15.133 14.062 1 97.5 257 ALA B O 1
ATOM 4018 N N . GLY B 1 258 ? -1.937 -13.758 13.062 1 97.5 258 GLY B N 1
ATOM 4019 C CA . GLY B 1 258 ? -1.894 -14.492 11.812 1 97.5 258 GLY B CA 1
ATOM 4020 C C . GLY B 1 258 ? -0.525 -14.477 11.156 1 97.5 258 GLY B C 1
ATOM 4021 O O . GLY B 1 258 ? -0.065 -15.5 10.648 1 97.5 258 GLY B O 1
ATOM 4022 N N . LEU B 1 259 ? 0.086 -13.328 11.172 1 98.31 259 LEU B N 1
ATOM 4023 C CA . LEU B 1 259 ? 1.419 -13.195 10.594 1 98.31 259 LEU B CA 1
ATOM 4024 C C . LEU B 1 259 ? 2.43 -14.039 11.367 1 98.31 259 LEU B C 1
ATOM 4026 O O . LEU B 1 259 ? 3.283 -14.695 10.766 1 98.31 259 LEU B O 1
ATOM 4030 N N . MET B 1 260 ? 2.344 -14.008 12.711 1 98.19 260 MET B N 1
ATOM 4031 C CA . MET B 1 260 ? 3.268 -14.797 13.523 1 98.19 260 MET B CA 1
ATOM 4032 C C . MET B 1 260 ? 3.078 -16.281 13.273 1 98.19 260 MET B C 1
ATOM 4034 O O . MET B 1 260 ? 4.051 -17.047 13.211 1 98.19 260 MET B O 1
ATOM 4038 N N . SER B 1 261 ? 1.818 -16.703 13.109 1 98.25 261 SER B N 1
ATOM 4039 C CA . SER B 1 261 ? 1.551 -18.094 12.773 1 98.25 261 SER B CA 1
ATOM 4040 C C . SER B 1 261 ? 2.193 -18.469 11.438 1 98.25 261 SER B C 1
ATOM 4042 O O . SER B 1 261 ? 2.688 -19.594 11.273 1 98.25 261 SER B O 1
ATOM 4044 N N . ALA B 1 262 ? 2.152 -17.609 10.508 1 98.5 262 ALA B N 1
ATOM 4045 C CA . ALA B 1 262 ? 2.756 -17.859 9.203 1 98.5 262 ALA B CA 1
ATOM 4046 C C . ALA B 1 262 ? 4.273 -17.969 9.312 1 98.5 262 ALA B C 1
ATOM 4048 O O . ALA B 1 262 ? 4.902 -18.734 8.578 1 98.5 262 ALA B O 1
ATOM 4049 N N . PHE B 1 263 ? 4.867 -17.109 10.18 1 98.31 263 PHE B N 1
ATOM 4050 C CA . PHE B 1 263 ? 6.301 -17.25 10.422 1 98.31 263 PHE B CA 1
ATOM 4051 C C . PHE B 1 263 ? 6.621 -18.609 11.023 1 98.31 263 PHE B C 1
ATOM 4053 O O . PHE B 1 263 ? 7.652 -19.203 10.711 1 98.31 263 PHE B O 1
ATOM 4060 N N . ASP B 1 264 ? 5.777 -19.094 11.938 1 98.31 264 ASP B N 1
ATOM 4061 C CA . ASP B 1 264 ? 5.953 -20.438 12.484 1 98.31 264 ASP B CA 1
ATOM 4062 C C . ASP B 1 264 ? 5.934 -21.5 11.383 1 98.31 264 ASP B C 1
ATOM 4064 O O . ASP B 1 264 ? 6.742 -22.422 11.391 1 98.31 264 ASP B O 1
ATOM 4068 N N . ALA B 1 265 ? 4.965 -21.375 10.445 1 98 265 ALA B N 1
ATOM 4069 C CA . ALA B 1 265 ? 4.875 -22.312 9.328 1 98 265 ALA B CA 1
ATOM 4070 C C . ALA B 1 265 ? 6.148 -22.297 8.492 1 98 265 ALA B C 1
ATOM 4072 O O . ALA B 1 265 ? 6.637 -23.344 8.055 1 98 265 ALA B O 1
ATOM 4073 N N . ALA B 1 266 ? 6.664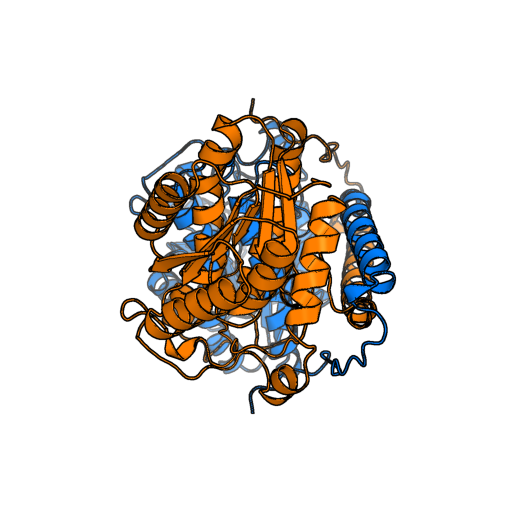 -21.078 8.25 1 97.94 266 ALA B N 1
ATOM 4074 C CA . ALA B 1 266 ? 7.902 -20.953 7.492 1 97.94 266 ALA B CA 1
ATOM 4075 C C . ALA B 1 266 ? 9.062 -21.609 8.219 1 97.94 266 ALA B C 1
ATOM 4077 O O . ALA B 1 266 ? 9.906 -22.281 7.602 1 97.94 266 ALA B O 1
ATOM 4078 N N . ALA B 1 267 ? 9.18 -21.406 9.508 1 97 267 ALA B N 1
ATOM 4079 C CA . ALA B 1 267 ? 10.258 -21.984 10.312 1 97 267 ALA B CA 1
ATOM 4080 C C . ALA B 1 267 ? 10.211 -23.5 10.305 1 97 267 ALA B C 1
ATOM 4082 O O . ALA B 1 267 ? 11.242 -24.172 10.383 1 97 267 ALA B O 1
ATOM 4083 N N . ALA B 1 268 ? 9.047 -24.031 10.133 1 97.31 268 ALA B N 1
ATOM 4084 C CA . ALA B 1 268 ? 8.844 -25.469 10.172 1 97.31 268 ALA B CA 1
ATOM 4085 C C . ALA B 1 268 ? 8.945 -26.078 8.773 1 97.31 268 ALA B C 1
ATOM 4087 O O . ALA B 1 268 ? 8.859 -27.297 8.609 1 97.31 268 ALA B O 1
ATOM 4088 N N . SER B 1 269 ? 9.094 -25.297 7.746 1 97.44 269 SER B N 1
ATOM 4089 C CA . SER B 1 269 ? 9.023 -25.734 6.355 1 97.44 269 SER B CA 1
ATOM 4090 C C . SER B 1 269 ? 10.203 -26.625 6 1 97.44 269 SER B C 1
ATOM 4092 O O . SER B 1 269 ? 11.359 -26.219 6.137 1 97.44 269 SER B O 1
ATOM 4094 N N . PRO B 1 270 ? 10.008 -27.812 5.422 1 96.81 270 PRO B N 1
ATOM 4095 C CA . PRO B 1 270 ? 11.109 -28.625 4.914 1 96.81 270 PRO B CA 1
ATOM 4096 C C . PRO B 1 270 ? 11.859 -27.969 3.766 1 96.81 270 PRO B C 1
ATOM 4098 O O . PRO B 1 270 ? 13.07 -28.141 3.629 1 96.81 270 PRO B O 1
ATOM 4101 N N . ALA B 1 271 ? 11.148 -27.141 2.982 1 96.5 271 ALA B N 1
ATOM 4102 C CA . ALA B 1 271 ? 11.758 -26.469 1.839 1 96.5 271 ALA B CA 1
ATOM 4103 C C . ALA B 1 271 ? 12.812 -25.453 2.291 1 96.5 271 ALA B C 1
ATOM 4105 O O . ALA B 1 271 ? 13.758 -25.172 1.556 1 96.5 271 ALA B O 1
ATOM 4106 N N . LEU B 1 272 ? 12.586 -24.969 3.502 1 96.12 272 LEU B N 1
ATOM 4107 C CA . LEU B 1 272 ? 13.469 -23.922 3.996 1 96.12 272 LEU B CA 1
ATOM 4108 C C . LEU B 1 272 ? 14.438 -24.469 5.039 1 96.12 272 LEU B C 1
ATOM 4110 O O . LEU B 1 272 ? 15.203 -23.703 5.641 1 96.12 272 LEU B O 1
ATOM 4114 N N . ALA B 1 273 ? 14.422 -25.75 5.277 1 94.56 273 ALA B N 1
ATOM 4115 C CA . ALA B 1 273 ? 15.258 -26.375 6.301 1 94.56 273 ALA B CA 1
ATOM 4116 C C . ALA B 1 273 ? 16.734 -26.219 5.965 1 94.56 273 ALA B C 1
ATOM 4118 O O . ALA B 1 273 ? 17.141 -26.391 4.809 1 94.56 273 ALA B O 1
ATOM 4119 N N . GLY B 1 274 ? 17.531 -25.859 6.961 1 90.5 274 GLY B N 1
ATOM 4120 C CA . GLY B 1 274 ? 18.969 -25.844 6.836 1 90.5 274 GLY B CA 1
ATOM 4121 C C . GLY B 1 274 ? 19.5 -24.594 6.141 1 90.5 274 GLY B C 1
ATOM 4122 O O . GLY B 1 274 ? 20.672 -24.531 5.781 1 90.5 274 GLY B O 1
ATOM 4123 N N . MET B 1 275 ? 18.625 -23.641 6.004 1 87.5 275 MET B N 1
ATOM 4124 C CA . MET B 1 275 ? 19.062 -22.422 5.332 1 87.5 275 MET B CA 1
ATOM 4125 C C . MET B 1 275 ? 19.953 -21.594 6.246 1 87.5 275 MET B C 1
ATOM 4127 O O . MET B 1 275 ? 19.719 -21.516 7.453 1 87.5 275 MET B O 1
ATOM 4131 N N . ASP B 1 276 ? 21.047 -21.016 5.652 1 82.88 276 ASP B N 1
ATOM 4132 C CA . ASP B 1 276 ? 21.906 -20.047 6.328 1 82.88 276 ASP B CA 1
ATOM 4133 C C . ASP B 1 276 ? 21.547 -18.625 5.934 1 82.88 276 ASP B C 1
ATOM 4135 O O . ASP B 1 276 ? 22.141 -18.047 5.023 1 82.88 276 ASP B O 1
ATOM 4139 N N . TYR B 1 277 ? 20.656 -18.078 6.641 1 84.38 277 TYR B N 1
ATOM 4140 C CA . TYR B 1 277 ? 20.156 -16.75 6.312 1 84.38 277 TYR B CA 1
ATOM 4141 C C . TYR B 1 277 ? 21.203 -15.688 6.609 1 84.38 277 TYR B C 1
ATOM 4143 O O . TYR B 1 277 ? 21.906 -15.758 7.621 1 84.38 277 TYR B O 1
ATOM 4151 N N . LYS B 1 278 ? 21.406 -14.734 5.691 1 79.69 278 LYS B N 1
ATOM 4152 C CA . LYS B 1 278 ? 22.344 -13.625 5.867 1 79.69 278 LYS B CA 1
ATOM 4153 C C . LYS B 1 278 ? 21.609 -12.289 5.887 1 79.69 278 LYS B C 1
ATOM 4155 O O . LYS B 1 278 ? 22.109 -11.297 5.34 1 79.69 278 LYS B O 1
ATOM 4160 N N . THR B 1 279 ? 20.469 -12.242 6.488 1 79.31 279 THR B N 1
ATOM 4161 C CA . THR B 1 279 ? 19.703 -11 6.551 1 79.31 279 THR B CA 1
ATOM 4162 C C . THR B 1 279 ? 20.438 -9.961 7.398 1 79.31 279 THR B C 1
ATOM 4164 O O . THR B 1 279 ? 20.766 -10.219 8.555 1 79.31 279 THR B O 1
ATOM 4167 N N . PRO B 1 280 ? 20.797 -8.867 6.707 1 75.31 280 PRO B N 1
ATOM 4168 C CA . PRO B 1 280 ? 21.5 -7.836 7.477 1 75.31 280 PRO B CA 1
ATOM 4169 C C . PRO B 1 280 ? 20.562 -7.086 8.43 1 75.31 280 PRO B C 1
ATOM 4171 O O . PRO B 1 280 ? 19.344 -7.246 8.367 1 75.31 280 PRO B O 1
ATOM 4174 N N . ASP B 1 281 ? 21.203 -6.359 9.383 1 68.25 281 ASP B N 1
ATOM 4175 C CA . ASP B 1 281 ? 20.469 -5.426 10.227 1 68.25 281 ASP B CA 1
ATOM 4176 C C . ASP B 1 281 ? 19.828 -4.324 9.383 1 68.25 281 ASP B C 1
ATOM 4178 O O . ASP B 1 281 ? 20.516 -3.572 8.703 1 68.25 281 ASP B O 1
ATOM 4182 N N . LEU B 1 282 ? 18.531 -4.34 9.234 1 67.06 282 LEU B N 1
ATOM 4183 C CA . LEU B 1 282 ? 17.781 -3.43 8.367 1 67.06 282 LEU B CA 1
ATOM 4184 C C . LEU B 1 282 ? 17.531 -2.096 9.062 1 67.06 282 LEU B C 1
ATOM 4186 O O . LEU B 1 282 ? 16.953 -1.182 8.469 1 67.06 282 LEU B O 1
ATOM 4190 N N . SER B 1 283 ? 17.75 -2.094 10.445 1 55.09 283 SER B N 1
ATOM 4191 C CA . SER B 1 283 ? 17.438 -0.875 11.18 1 55.09 283 SER B CA 1
ATOM 4192 C C . SER B 1 283 ? 18.047 0.351 10.508 1 55.09 283 SER B C 1
ATOM 4194 O O . SER B 1 283 ? 17.453 1.43 10.516 1 55.09 283 SER B O 1
ATOM 4196 N N . GLY B 1 284 ? 19.359 0.297 10.047 1 50.97 284 GLY B N 1
ATOM 4197 C CA . GLY B 1 284 ? 20.078 1.439 9.5 1 50.97 284 GLY B CA 1
ATOM 4198 C C . GLY B 1 284 ? 19.984 1.522 7.988 1 50.97 284 GLY B C 1
ATOM 4199 O O . GLY B 1 284 ? 20.75 2.254 7.355 1 50.97 284 GLY B O 1
ATOM 4200 N N . MET B 1 285 ? 19.453 0.71 7.352 1 51.56 285 MET B N 1
ATOM 4201 C CA . MET B 1 285 ? 19.547 0.627 5.898 1 51.56 285 MET B CA 1
ATOM 4202 C C . MET B 1 285 ? 19.109 1.933 5.246 1 51.56 285 MET B C 1
ATOM 4204 O O . MET B 1 285 ? 18.844 1.973 4.043 1 51.56 285 MET B O 1
ATOM 4208 N N . ALA B 1 286 ? 19.422 3.07 5.617 1 39.75 286 ALA B N 1
ATOM 4209 C CA . ALA B 1 286 ? 19.297 4.336 4.898 1 39.75 286 ALA B CA 1
ATOM 4210 C C . ALA B 1 286 ? 20.062 4.297 3.58 1 39.75 286 ALA B C 1
ATOM 4212 O O . ALA B 1 286 ? 19.625 4.887 2.588 1 39.75 286 ALA B O 1
ATOM 4213 N N . THR B 1 287 ? 21.406 4.082 3.527 1 32.75 287 THR B N 1
ATOM 4214 C CA . THR B 1 287 ? 22.422 4.902 2.861 1 32.75 287 THR B CA 1
ATOM 4215 C C . THR B 1 287 ? 22.547 4.508 1.394 1 32.75 287 THR B C 1
ATOM 4217 O O . THR B 1 287 ? 22.984 3.402 1.081 1 32.75 287 THR B O 1
ATOM 4220 N N . PRO B 1 288 ? 21.734 4.887 0.555 1 30.91 288 PRO B N 1
ATOM 4221 C CA . PRO B 1 288 ? 22.203 4.793 -0.826 1 30.91 288 PRO B CA 1
ATOM 4222 C C . PRO B 1 288 ? 23.672 5.176 -0.965 1 30.91 288 PRO B C 1
ATOM 4224 O O . PRO B 1 288 ? 24.125 6.156 -0.36 1 30.91 288 PRO B O 1
ATOM 4227 N N . SER B 1 289 ? 24.656 4.316 -0.913 1 25.98 289 SER B N 1
ATOM 4228 C CA . SER B 1 289 ? 25.906 4.945 -1.303 1 25.98 289 SER B CA 1
ATOM 4229 C C . SER B 1 289 ? 25.75 5.734 -2.598 1 25.98 289 SER B C 1
ATOM 4231 O O . SER B 1 289 ? 25.016 5.332 -3.492 1 25.98 289 SER B O 1
#

InterPro domains:
  IPR002347 Short-chain dehydrogenase/reductase SDR [PF00106] (7-199)
  IPR002347 Short-chain dehydrogenase/reductase SDR [PR00080] (82-93)
  IPR002347 Short-chain dehydrogenase/reductase SDR [PR00080] (136-144)
  IPR002347 Short-chain dehydrogenase/reductase SDR [PR00080] (156-175)
  IPR002347 Short-chain dehydrogenase/reductase SDR [PR00081] (8-25)
  IPR002347 Short-chain dehydrogenase/reductase SDR [PR00081] (82-93)
  IPR002347 Short-chain dehydrogenase/reductase SDR [PR00081] (130-146)
  IPR002347 Short-chain dehydrogenase/reductase SDR [PR00081] (156-175)
  IPR002347 Short-chain dehydrogenase/reductase SDR [PR00081] (177-194)
  IPR020904 Short-chain dehydrogenase/reductase, conserved site [PS00061] (143-171)
  IPR036291 NAD(P)-binding domain superfamily [SSF51735] (1-251)
  IPR057326 Ketoreductase domain [SM00822] (7-173)

Radius of gyration: 23.43 Å; Cα contacts (8 Å, |Δi|>4): 1304; chains: 2; bounding box: 51×68×53 Å

Sequence (578 aa):
MRDLTGKTAFITGGASGLGLAMAHAFGEAGMNVMLADIEEAPLLAAVKELEERQIRASGVLCDVAVRNAVEAAAAKTIETFGKVHVVCNNAGVGAGGPIDQVRHADWDWILAVNLMGVVYGMETFLPLIRSHGEGGTFVNTASMAGMISPPGMEPYSATKFAVVAMSEGWAGQLAPEGINVSVLCPGFVKTKINQSGRTRQAQFGGPVDSPVVADSMVENGIDPQRVGRRVLEAIQAGERYIFTHPDMRPFVEARFAGLMSAFDAAAASPALAGMDYKTPDLSGMATPSMRDLTGKTAFITGGASGLGLAMAHAFGEAGMNVMLADIEEAPLLAAVKELEERQIRASGVLCDVAVRNAVEAAAAKTIETFGKVHVVCNNAGVGAGGPIDQVRHADWDWILAVNLMGVVYGMETFLPLIRSHGEGGTFVNTASMAGMISPPGMEPYSATKFAVVAMSEGWAGQLAPEGINVSVLCPGFVKTKINQSGRTRQAQFGGPVDSPVVADSMVENGIDPQRVGRRVLEAIQAGERYIFTHPDMRPFVEARFAGLMSAFDAAAASPALAGMDYKTPDLSGMATPS

Organism: NCBI:txid2803784

Foldseek 3Di:
DQQAALAEEEFEVLLWFLNLLLLQLSQVSHYEYEYEYQDDVSQVVSQVVSVVVVGNYYYDYADLLDLVRLLVSLVVRCVRRVAHAEYELAFAAAAWFDPVPGDPLNLVQRCSRLASSLVSRCVNRVVRQVVVLPAHEYEREAAVLLLDPDPTRCSNSVSSVNSLVVQVVVQLVCVVSNYARAYEHEYAEQTCNQQRLQSRDVVSPHRDRGGSDDPVSNNPHHYSNQVSNQVVVCVNVRHRYRYDCVVCVVVSVVVVVVVVVVVVVVVVDPVCPPDDDDDDDCSNPPDPD/DQQQALAEEEFEVLLWFLNLLLLQLSQVSHYEYEYEYQDDVSQVVSQVVSVVVVGNYYYDYADLLDLVRLLVSLVVRCVRRVAHAEYELAFAAAAWFDPVPGDPLNLVQRCSRLASSLVSRCVNRVVRQVVVLPEHEYEREAAVLLLDPDPTRCSNSVSSVNSLVVQVVVQLQCVVSNYARAYEHEYAEQTCNQQRLQSRDVVSPHRDRGGSDDPVSNNPHDYSNQVSNQVVVCVNVRHRYRYDCVVCVVVSVVVVVVVVVVVVVVVVDPVCPPDDDDDDDCSNVNDPD

Nearest PDB structures (foldseek):
  5ig2-assembly1_B  TM=9.511E-01  e=4.745E-28  Paraburkholderia phymatum STM815
  3tjr-assembly1_A  TM=9.417E-01  e=1.268E-26  Mycobacterium avium subsp. paratuberculosis
  3tjr-assembly1_B  TM=8.886E-01  e=1.227E-25  Mycobacterium avium subsp. paratuberculosis
  4trr-assembly2_E  TM=8.639E-01  e=3.237E-20  Burkholderia cenocepacia J2315
  6zzp-assembly1_B-2  TM=8.496E-01  e=3.978E-19  Psychrobacter arcticus